Protein 5HKE (pdb70)

B-factor: mean 19.92, std 8.44, range [10.33, 81.09]

Solvent-accessible surface area: 26409 Å² total

Structure (mmCIF, N/CA/C/O backbone):
data_5HKE
#
_entry.id   5HKE
#
_cell.length_a   90.790
_cell.length_b   87.356
_cell.length_c   86.766
_cell.angle_alpha   90.00
_cell.angle_beta   90.00
_cell.angle_gamma   90.00
#
_symmetry.space_group_name_H-M   'P 21 21 2'
#
loop_
_entity.id
_entity.type
_entity.pdbx_description
1 polymer 'Bile salt hydrolase'
2 non-polymer 'PHOSPHATE ION'
3 water water
#
loop_
_atom_site.group_PDB
_atom_site.id
_atom_site.type_symbol
_atom_site.label_atom_id
_atom_site.label_alt_id
_atom_site.label_comp_id
_atom_site.label_asym_id
_atom_site.label_entity_id
_atom_site.label_seq_id
_atom_site.pdbx_PDB_ins_code
_atom_site.Cartn_x
_atom_site.Cartn_y
_atom_site.Cartn_z
_atom_site.occupancy
_atom_site.B_iso_or_equiv
_atom_site.auth_seq_id
_atom_site.auth_comp_id
_atom_site.auth_asym_id
_atom_site.auth_atom_id
_atom_site.pdbx_PDB_model_num
ATOM 10 N N . THR A 1 3 ? 107.976 94.985 7.873 1.00 12.46 3 THR A N 1
ATOM 11 C CA . THR A 1 3 ? 107.973 93.509 7.869 1.00 13.41 3 THR A CA 1
ATOM 12 C C . THR A 1 3 ? 109.230 93.017 8.547 1.00 12.78 3 THR A C 1
ATOM 13 O O . THR A 1 3 ? 110.328 93.406 8.109 1.00 14.68 3 THR A O 1
ATOM 17 N N . ALA A 1 4 ? 109.119 92.223 9.587 1.00 11.37 4 ALA A N 1
ATOM 18 C CA . ALA A 1 4 ? 110.294 91.600 10.200 1.00 12.31 4 ALA A CA 1
ATOM 19 C C . ALA A 1 4 ? 110.227 90.071 10.010 1.00 13.94 4 ALA A C 1
ATOM 20 O O . ALA A 1 4 ? 109.173 89.484 10.145 1.00 12.68 4 ALA A O 1
ATOM 22 N N . ILE A 1 5 ? 111.347 89.458 9.713 1.00 12.92 5 ILE A N 1
ATOM 23 C CA . ILE A 1 5 ? 111.424 88.038 9.585 1.00 13.16 5 ILE A CA 1
ATOM 24 C C . ILE A 1 5 ? 112.658 87.459 10.225 1.00 13.14 5 ILE A C 1
ATOM 25 O O . ILE A 1 5 ? 113.627 88.172 10.502 1.00 12.56 5 ILE A O 1
ATOM 30 N N . THR A 1 6 ? 112.620 86.148 10.476 1.00 13.59 6 THR A N 1
ATOM 31 C CA . THR A 1 6 ? 113.786 85.386 10.791 1.00 13.37 6 THR A CA 1
ATOM 32 C C . THR A 1 6 ? 114.033 84.366 9.693 1.00 16.08 6 THR A C 1
ATOM 33 O O . THR A 1 6 ? 113.126 84.041 8.931 1.00 13.96 6 THR A O 1
ATOM 37 N N . LEU A 1 7 ? 115.244 83.798 9.645 1.00 16.14 7 LEU A N 1
ATOM 38 C CA . LEU A 1 7 ? 115.542 82.744 8.656 1.00 15.61 7 LEU A CA 1
ATOM 39 C C . LEU A 1 7 ? 116.613 81.847 9.301 1.00 18.36 7 LEU A C 1
ATOM 40 O O . LEU A 1 7 ? 117.555 82.369 9.911 1.00 16.28 7 LEU A O 1
ATOM 45 N N . ASN A 1 8 ? 116.438 80.521 9.185 1.00 17.23 8 ASN A N 1
ATOM 46 C CA . ASN A 1 8 ? 117.431 79.611 9.656 1.00 23.73 8 ASN A CA 1
ATOM 47 C C . ASN A 1 8 ? 118.034 78.912 8.446 1.00 25.31 8 ASN A C 1
ATOM 48 O O . ASN A 1 8 ? 117.323 78.320 7.672 1.00 27.20 8 ASN A O 1
ATOM 53 N N . GLY A 1 9 ? 119.336 78.999 8.276 1.00 21.53 9 GLY A N 1
ATOM 54 C CA . GLY A 1 9 ? 120.022 78.313 7.191 1.00 21.37 9 GLY A CA 1
ATOM 55 C C . GLY A 1 9 ? 121.415 77.887 7.630 1.00 21.72 9 GLY A C 1
ATOM 56 O O . GLY A 1 9 ? 121.537 77.251 8.687 1.00 20.89 9 GLY A O 1
ATOM 57 N N . ASN A 1 10 ? 122.449 78.368 6.933 1.00 18.86 10 ASN A N 1
ATOM 58 C CA . ASN A 1 10 ? 123.829 78.050 7.343 1.00 22.42 10 ASN A CA 1
ATOM 59 C C . ASN A 1 10 ? 124.272 78.844 8.582 1.00 23.27 10 ASN A C 1
ATOM 60 O O . ASN A 1 10 ? 125.085 78.374 9.384 1.00 27.04 10 ASN A O 1
ATOM 65 N N . SER A 1 11 ? 123.688 80.009 8.762 1.00 21.69 11 SER A N 1
ATOM 66 C CA . SER A 1 11 ? 123.697 80.721 10.038 1.00 19.91 11 SER A CA 1
ATOM 67 C C . SER A 1 11 ? 122.207 80.984 10.374 1.00 20.12 11 SER A C 1
ATOM 68 O O . SER A 1 11 ? 121.319 80.290 9.843 1.00 18.84 11 SER A O 1
ATOM 71 N N . ASN A 1 12 ? 121.962 81.848 11.342 1.00 17.74 12 ASN A N 1
ATOM 72 C CA . ASN A 1 12 ? 120.636 82.205 11.771 1.00 18.05 12 ASN A CA 1
ATOM 73 C C . ASN A 1 12 ? 120.517 83.728 11.669 1.00 17.74 12 ASN A C 1
ATOM 74 O O . ASN A 1 12 ? 121.432 84.453 12.098 1.00 17.52 12 ASN A O 1
ATOM 79 N N . TYR A 1 13 ? 119.395 84.176 11.112 1.00 15.49 13 TYR A N 1
ATOM 80 C CA . TYR A 1 13 ? 119.202 85.571 10.685 1.00 16.36 13 TYR A CA 1
ATOM 81 C C . TYR A 1 13 ? 117.908 86.161 11.177 1.00 13.86 13 TYR A C 1
ATOM 82 O O . TYR A 1 13 ? 116.945 85.429 11.526 1.00 14.31 13 TYR A O 1
ATOM 91 N N . PHE A 1 14 ? 117.913 87.461 11.220 1.00 12.98 14 PHE A N 1
ATOM 92 C CA . PHE A 1 14 ? 116.800 88.289 11.768 1.00 14.26 14 PHE A CA 1
ATOM 93 C C . PHE A 1 14 ? 116.928 89.641 11.111 1.00 13.31 14 PHE A C 1
ATOM 94 O O . PHE A 1 14 ? 118.039 90.142 10.965 1.00 14.42 14 PHE A O 1
ATOM 102 N N . GLY A 1 15 ? 115.835 90.242 10.671 1.00 13.55 15 GLY A N 1
ATOM 103 C CA . GLY A 1 15 ? 115.939 91.531 9.934 1.00 12.42 15 GLY A CA 1
ATOM 104 C C . GLY A 1 15 ? 114.592 92.047 9.533 1.00 12.89 15 GLY A C 1
ATOM 105 O O . GLY A 1 15 ? 113.544 91.406 9.799 1.00 13.06 15 GLY A O 1
ATOM 106 N N . ARG A 1 16 ? 114.572 93.200 8.954 1.00 14.10 16 ARG A N 1
ATOM 107 C CA . ARG A 1 16 ? 113.305 93.853 8.704 1.00 13.70 16 ARG A CA 1
ATOM 108 C C . ARG A 1 16 ? 113.410 94.866 7.571 1.00 13.98 16 ARG A C 1
ATOM 109 O O . ARG A 1 16 ? 114.520 95.403 7.242 1.00 12.12 16 ARG A O 1
ATOM 117 N N . ASN A 1 17 ? 112.227 95.169 7.023 1.00 12.83 17 ASN A N 1
ATOM 118 C CA . ASN A 1 17 ? 111.991 96.333 6.206 1.00 13.77 17 ASN A CA 1
ATOM 119 C C . ASN A 1 17 ? 111.439 97.388 7.136 1.00 13.50 17 ASN A C 1
ATOM 120 O O . ASN A 1 17 ? 110.546 97.096 7.927 1.00 13.91 17 ASN A O 1
ATOM 125 N N . LEU A 1 18 ? 111.948 98.612 7.055 1.00 15.03 18 LEU A N 1
ATOM 126 C CA . LEU A 1 18 ? 111.344 99.757 7.727 1.00 15.02 18 LEU A CA 1
ATOM 127 C C . LEU A 1 18 ? 110.564 100.546 6.737 1.00 15.17 18 LEU A C 1
ATOM 128 O O . LEU A 1 18 ? 111.158 101.053 5.759 1.00 14.03 18 LEU A O 1
ATOM 133 N N . ASP A 1 19 ? 109.226 100.545 6.892 1.00 14.29 19 ASP A N 1
ATOM 134 C CA . ASP A 1 19 ? 108.351 101.188 5.924 1.00 14.52 19 ASP A CA 1
ATOM 135 C C . ASP A 1 19 ? 107.771 102.441 6.560 1.00 17.08 19 ASP A C 1
ATOM 136 O O . ASP A 1 19 ? 107.009 102.355 7.533 1.00 16.55 19 ASP A O 1
ATOM 141 N N . LEU A 1 20 ? 108.031 103.606 5.986 1.00 16.29 20 LEU A N 1
ATOM 142 C CA . LEU A 1 20 ? 107.527 104.851 6.543 1.00 17.54 20 LEU A CA 1
ATOM 143 C C . LEU A 1 20 ? 107.242 105.797 5.393 1.00 18.01 20 LEU A C 1
ATOM 144 O O . LEU A 1 20 ? 107.742 105.571 4.261 1.00 16.63 20 LEU A O 1
ATOM 149 N N . ASP A 1 21 ? 106.551 106.898 5.676 1.00 17.73 21 ASP A N 1
ATOM 150 C CA . ASP A 1 21 ? 106.352 107.945 4.649 1.00 22.37 21 ASP A CA 1
ATOM 151 C C . ASP A 1 21 ? 107.329 109.102 4.770 1.00 25.45 21 ASP A C 1
ATOM 152 O O . ASP A 1 21 ? 107.183 110.103 4.099 1.00 26.18 21 ASP A O 1
ATOM 157 N N . PHE A 1 22 ? 108.377 108.926 5.576 1.00 28.99 22 PHE A N 1
ATOM 158 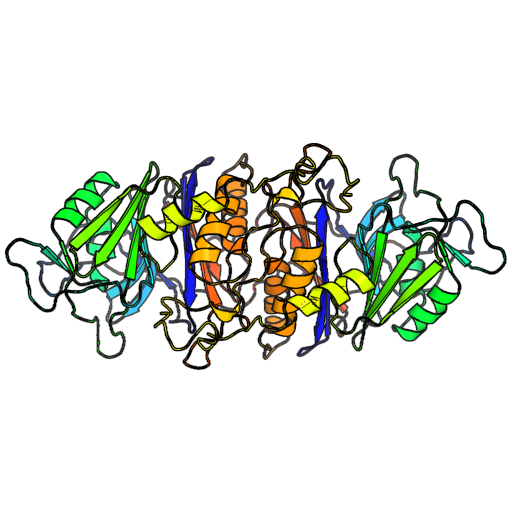C CA . PHE A 1 22 ? 109.570 109.834 5.610 1.00 30.79 22 PHE A CA 1
ATOM 159 C C . PHE A 1 22 ? 110.802 109.078 6.136 1.00 28.32 22 PHE A C 1
ATOM 160 O O . PHE A 1 22 ? 110.682 108.000 6.660 1.00 33.48 22 PHE A O 1
ATOM 168 N N . SER A 1 23 ? 111.980 109.654 6.046 1.00 27.89 23 SER A N 1
ATOM 169 C CA . SER A 1 23 ? 113.153 109.041 6.641 1.00 28.42 23 SER A CA 1
ATOM 170 C C . SER A 1 23 ? 113.667 109.945 7.783 1.00 29.82 23 SER A C 1
ATOM 171 O O . SER A 1 23 ? 113.685 111.136 7.616 1.00 28.92 23 SER A O 1
ATOM 174 N N . TYR A 1 24 ? 114.123 109.353 8.889 1.00 26.13 24 TYR A N 1
ATOM 175 C CA . TYR A 1 24 ? 114.688 110.116 10.014 1.00 26.05 24 TYR A CA 1
ATOM 176 C C . TYR A 1 24 ? 116.180 110.347 9.881 1.00 22.08 24 TYR A C 1
ATOM 177 O O . TYR A 1 24 ? 116.799 110.814 10.862 1.00 21.34 24 TYR A O 1
ATOM 186 N N . GLY A 1 25 ? 116.802 109.986 8.765 1.00 20.37 25 GLY A N 1
ATOM 187 C CA . GLY A 1 25 ? 118.259 110.019 8.658 1.00 22.63 25 GLY A CA 1
ATOM 188 C C . GLY A 1 25 ? 118.914 108.869 9.453 1.00 23.96 25 GLY A C 1
ATOM 189 O O . GLY A 1 25 ? 119.826 109.024 10.275 1.00 21.33 25 GLY A O 1
ATOM 190 N N . GLU A 1 26 ? 118.433 107.670 9.178 1.00 21.40 26 GLU A N 1
ATOM 191 C CA . GLU A 1 26 ? 118.824 106.460 9.874 1.00 19.82 26 GLU A CA 1
ATOM 192 C C . GLU A 1 26 ? 120.347 106.201 9.800 1.00 19.86 26 GLU A C 1
ATOM 193 O O . GLU A 1 26 ? 121.009 106.590 8.826 1.00 17.14 26 GLU A O 1
ATOM 199 N N . GLU A 1 27 ? 120.909 105.524 10.796 1.00 16.95 27 GLU A N 1
ATOM 200 C CA . GLU A 1 27 ? 122.328 105.221 10.810 1.00 17.33 27 GLU A CA 1
ATOM 201 C C . GLU A 1 27 ? 122.568 103.971 11.595 1.00 17.26 27 GLU A C 1
ATOM 202 O O . GLU A 1 27 ? 121.735 103.578 12.436 1.00 16.31 27 GLU A O 1
ATOM 208 N N . VAL A 1 28 ? 123.704 103.363 11.361 1.00 17.22 28 VAL A N 1
ATOM 209 C CA . VAL A 1 28 ? 124.156 102.286 12.218 1.00 17.20 28 VAL A CA 1
ATOM 210 C C . VAL A 1 28 ? 124.572 102.899 13.551 1.00 16.76 28 VAL A C 1
ATOM 211 O O . VAL A 1 28 ? 125.272 103.932 13.559 1.00 18.18 28 VAL A O 1
ATOM 215 N N . ILE A 1 29 ? 124.227 102.260 14.650 1.00 16.11 29 ILE A N 1
ATOM 216 C CA . ILE A 1 29 ? 124.619 102.699 15.975 1.00 15.29 29 ILE A CA 1
ATOM 217 C C . ILE A 1 29 ? 125.126 101.484 16.737 1.00 16.72 29 ILE A C 1
ATOM 218 O O . ILE A 1 29 ? 124.397 100.480 16.907 1.00 15.66 29 ILE A O 1
ATOM 223 N N . ILE A 1 30 ? 126.377 101.539 17.177 1.00 16.58 30 ILE A N 1
ATOM 224 C CA . ILE A 1 30 ? 126.956 100.557 18.082 1.00 17.50 30 ILE A CA 1
ATOM 225 C C . ILE A 1 30 ? 126.919 101.180 19.452 1.00 17.50 30 ILE A C 1
ATOM 226 O O . ILE A 1 30 ? 127.464 102.298 19.674 1.00 17.27 30 ILE A O 1
ATOM 231 N N . THR A 1 31 ? 126.304 100.485 20.376 1.00 17.41 31 THR A N 1
ATOM 232 C CA . THR A 1 31 ? 126.299 100.896 21.801 1.00 18.59 31 THR A CA 1
ATOM 233 C C . THR A 1 31 ? 127.225 99.944 22.567 1.00 18.65 31 THR A C 1
ATOM 234 O O . THR A 1 31 ? 126.919 98.768 22.789 1.00 19.08 31 THR A O 1
ATOM 238 N N . PRO A 1 32 ? 128.340 100.477 23.060 1.00 18.01 32 PRO A N 1
ATOM 239 C CA . PRO A 1 32 ? 129.297 99.571 23.746 1.00 18.32 32 PRO A CA 1
ATOM 240 C C . PRO A 1 32 ? 128.831 99.243 25.165 1.00 17.33 32 PRO A C 1
ATOM 241 O O . PRO A 1 32 ? 127.877 99.855 25.663 1.00 16.20 32 PRO A O 1
ATOM 245 N N . ALA A 1 33 ? 129.502 98.261 25.781 1.00 16.55 33 ALA A N 1
ATOM 246 C CA . ALA A 1 33 ? 129.089 97.687 27.017 1.00 19.21 33 ALA A CA 1
ATOM 247 C C . ALA A 1 33 ? 129.022 98.696 28.195 1.00 21.51 33 ALA A C 1
ATOM 248 O O . ALA A 1 33 ? 128.152 98.569 29.076 1.00 24.42 33 ALA A O 1
ATOM 250 N N . GLU A 1 34 ? 129.851 99.730 28.178 1.00 20.06 34 GLU A N 1
ATOM 251 C CA . GLU A 1 34 ? 129.856 100.752 29.233 1.00 21.93 34 GLU A CA 1
ATOM 252 C C . GLU A 1 34 ? 129.307 102.083 28.842 1.00 24.08 34 GLU A C 1
ATOM 253 O O . GLU A 1 34 ? 129.488 103.073 29.576 1.00 20.57 34 GLU A O 1
ATOM 259 N N . TYR A 1 35 ? 128.561 102.151 27.720 1.00 18.85 35 TYR A N 1
ATOM 260 C CA . TYR A 1 35 ? 127.693 103.283 27.513 1.00 17.75 35 TYR A CA 1
ATOM 261 C C . TYR A 1 35 ? 126.618 103.215 28.603 1.00 17.52 35 TYR A C 1
ATOM 262 O O . TYR A 1 35 ? 125.878 102.223 28.753 1.00 18.09 35 TYR A O 1
ATOM 271 N N . GLU A 1 36 ? 126.501 104.257 29.448 1.00 17.22 36 GLU A N 1
ATOM 272 C CA . GLU A 1 36 ? 125.484 104.211 30.472 1.00 19.00 36 GLU A CA 1
ATOM 273 C C . GLU A 1 36 ? 124.073 104.428 29.958 1.00 19.23 36 GLU A C 1
ATOM 274 O O . GLU A 1 36 ? 123.747 105.514 29.444 1.00 18.25 36 GLU A O 1
ATOM 280 N N . PHE A 1 37 ? 123.207 103.436 30.126 1.00 19.06 37 PHE A N 1
ATOM 281 C CA . PHE A 1 37 ? 121.774 103.606 29.776 1.00 19.15 37 PHE A CA 1
ATOM 282 C C . PHE A 1 37 ? 121.044 104.246 30.920 1.00 19.07 37 PHE A C 1
ATOM 283 O O . PHE A 1 37 ? 121.028 103.702 32.063 1.00 19.28 37 PHE A O 1
ATOM 291 N N . LYS A 1 38 ? 120.416 105.368 30.649 1.00 18.10 38 LYS A N 1
ATOM 292 C CA . LYS A 1 38 ? 119.583 106.014 31.626 1.00 20.26 38 LYS A CA 1
ATOM 293 C C . LYS A 1 38 ? 118.131 105.771 31.283 1.00 18.93 38 LYS A C 1
ATOM 294 O O . LYS A 1 38 ? 117.777 105.684 30.113 1.00 18.62 38 LYS A O 1
ATOM 300 N N . PHE A 1 39 ? 117.284 105.715 32.301 1.00 18.42 39 PHE A N 1
ATOM 301 C CA . PHE A 1 39 ? 115.845 105.423 32.128 1.00 18.89 39 PHE A CA 1
ATOM 302 C C . PHE A 1 39 ? 115.057 106.461 32.849 1.00 20.43 39 PHE A C 1
ATOM 303 O O . PHE A 1 39 ? 115.495 106.929 33.949 1.00 18.98 39 PHE A O 1
ATOM 311 N N . ARG A 1 40 ? 113.905 106.843 32.300 1.00 18.30 40 ARG A N 1
ATOM 312 C CA . ARG A 1 40 ? 113.076 107.879 32.934 1.00 20.31 40 ARG A CA 1
ATOM 313 C C . ARG A 1 40 ? 112.596 107.471 34.323 1.00 24.69 40 ARG A C 1
ATOM 314 O O . ARG A 1 40 ? 112.459 108.357 35.231 1.00 20.65 40 ARG A O 1
ATOM 322 N N . LYS A 1 41 ? 112.335 106.165 34.512 1.00 20.65 41 LYS A N 1
ATOM 323 C CA . LYS A 1 41 ? 111.772 105.693 35.770 1.00 22.30 41 LYS A CA 1
ATOM 324 C C . LYS A 1 41 ? 112.427 104.494 36.380 1.00 22.29 41 LYS A C 1
ATOM 325 O O . LYS A 1 41 ? 111.842 103.841 37.241 1.00 23.60 41 LYS A O 1
ATOM 331 N N . GLU A 1 42 ? 113.655 104.231 36.028 1.00 20.12 42 GLU A N 1
ATOM 332 C CA . GLU A 1 42 ? 114.437 103.093 36.569 1.00 21.65 42 GLU A CA 1
ATOM 333 C C . GLU A 1 42 ? 115.879 103.548 36.731 1.00 21.88 42 GLU A C 1
ATOM 334 O O . GLU A 1 42 ? 116.318 104.487 36.082 1.00 21.39 42 GLU A O 1
ATOM 340 N N . LYS A 1 43 ? 116.605 102.886 37.609 1.00 21.75 43 LYS A N 1
ATOM 341 C CA . LYS A 1 43 ? 118.014 103.195 37.783 1.00 24.96 43 LYS A CA 1
ATOM 342 C C . LYS A 1 43 ? 118.822 102.854 36.555 1.00 22.33 43 LYS A C 1
ATOM 343 O O . LYS A 1 43 ? 118.527 101.930 35.776 1.00 20.75 43 LYS A O 1
ATOM 349 N N . ALA A 1 44 ? 119.904 103.601 36.424 1.00 21.42 44 ALA A N 1
ATOM 350 C CA . ALA A 1 44 ? 120.777 103.556 35.260 1.00 21.87 44 ALA A CA 1
ATOM 351 C C . ALA A 1 44 ? 121.431 102.243 35.187 1.00 23.00 44 ALA A C 1
ATOM 352 O O . ALA A 1 44 ? 121.655 101.613 36.225 1.00 21.50 44 ALA A O 1
ATOM 354 N N . ILE A 1 45 ? 121.748 101.815 33.968 1.00 18.68 45 ILE A N 1
ATOM 355 C CA . ILE A 1 45 ? 122.503 100.588 33.732 1.00 20.07 45 ILE A CA 1
ATOM 356 C C . ILE A 1 45 ? 123.853 100.957 33.140 1.00 20.95 45 ILE A C 1
ATOM 357 O O . ILE A 1 45 ? 123.967 101.368 31.961 1.00 19.85 45 ILE A O 1
ATOM 362 N N . LYS A 1 46 ? 124.893 100.793 33.968 1.00 19.69 46 LYS A N 1
ATOM 363 C CA . LYS A 1 46 ? 126.253 101.158 33.622 1.00 23.27 46 LYS A CA 1
ATOM 364 C C . LYS A 1 46 ? 127.090 100.128 32.888 1.00 21.87 46 LYS A C 1
ATOM 365 O O . LYS A 1 46 ? 128.072 100.481 32.232 1.00 23.09 46 LYS A O 1
ATOM 371 N N A ASN A 1 47 ? 126.753 98.852 33.033 0.50 22.24 47 ASN A N 1
ATOM 372 N N B ASN A 1 47 ? 126.740 98.861 33.027 0.50 22.09 47 ASN A N 1
ATOM 373 C CA A ASN A 1 47 ? 127.497 97.776 32.389 0.50 21.93 47 ASN A CA 1
ATOM 374 C CA B ASN A 1 47 ? 127.474 97.808 32.371 0.50 21.81 47 ASN A CA 1
ATOM 375 C C A ASN A 1 47 ? 126.466 96.835 31.843 0.50 20.97 47 ASN A C 1
ATOM 376 C C B ASN A 1 47 ? 126.461 96.840 31.841 0.50 20.91 47 ASN A C 1
ATOM 377 O O A ASN A 1 47 ? 125.612 96.388 32.592 0.50 20.40 47 ASN A O 1
ATOM 378 O O B ASN A 1 47 ? 125.612 96.387 32.593 0.50 20.31 47 ASN A O 1
ATOM 387 N N . HIS A 1 48 ? 126.521 96.535 30.558 1.00 19.60 48 HIS A N 1
ATOM 388 C CA . HIS A 1 48 ? 125.476 95.742 29.923 1.00 18.25 48 HIS A CA 1
ATOM 389 C C . HIS A 1 48 ? 126.024 95.149 28.690 1.00 19.10 48 HIS A C 1
ATOM 390 O O . HIS A 1 48 ? 127.203 95.372 28.327 1.00 18.36 48 HIS A O 1
ATOM 397 N N . LYS A 1 49 ? 125.191 94.363 28.013 1.00 18.17 49 LYS A N 1
ATOM 398 C CA . LYS A 1 49 ? 125.605 93.773 26.760 1.00 17.06 49 LYS A CA 1
ATOM 399 C C . LYS A 1 49 ? 125.761 94.832 25.663 1.00 17.98 49 LYS A C 1
ATOM 400 O O . LYS A 1 49 ? 125.011 95.805 25.613 1.00 19.12 49 LYS A O 1
ATOM 406 N N . SER A 1 50 ? 126.710 94.663 24.745 1.00 16.15 50 SER A N 1
ATOM 407 C CA . SER A 1 50 ? 126.839 95.633 23.680 1.00 18.72 50 SER A CA 1
ATOM 408 C C . SER A 1 50 ? 125.794 95.360 22.582 1.00 18.90 50 SER A C 1
ATOM 409 O O . SER A 1 50 ? 125.344 94.233 22.421 1.00 18.86 50 SER A O 1
ATOM 412 N N . LEU A 1 51 ? 125.464 96.410 21.849 1.00 19.19 51 LEU A N 1
ATOM 413 C CA . LEU A 1 51 ? 124.447 96.353 20.841 1.00 18.83 51 LEU A CA 1
ATOM 414 C C . LEU A 1 51 ? 124.981 96.913 19.498 1.00 18.04 51 LEU A C 1
ATOM 415 O O . LEU A 1 51 ? 125.743 97.868 19.447 1.00 15.76 51 LEU A O 1
ATOM 420 N N . ILE A 1 52 ? 124.460 96.346 18.415 1.00 15.94 52 ILE A N 1
ATOM 421 C CA . ILE A 1 52 ? 124.577 96.975 17.111 1.00 17.68 52 ILE A CA 1
ATOM 422 C C . ILE A 1 52 ? 123.170 97.014 16.487 1.00 17.27 52 ILE A C 1
ATOM 423 O O . ILE A 1 52 ? 122.499 96.002 16.525 1.00 15.53 52 ILE A O 1
ATOM 428 N N . GLY A 1 53 ? 122.810 98.153 15.895 1.00 15.39 53 GLY A N 1
ATOM 429 C CA . GLY A 1 53 ? 121.519 98.233 15.238 1.00 15.20 53 GLY A CA 1
ATOM 430 C C . GLY A 1 53 ? 121.374 99.486 14.436 1.00 15.74 53 GLY A C 1
ATOM 431 O O . GLY A 1 53 ? 122.381 100.136 14.103 1.00 15.71 53 GLY A O 1
ATOM 432 N N . VAL A 1 54 ? 120.113 99.780 14.079 1.00 14.36 54 VAL A N 1
ATOM 433 C CA . VAL A 1 54 ? 119.776 100.893 13.215 1.00 15.92 54 VAL A CA 1
ATOM 434 C C . VAL A 1 54 ? 118.812 101.766 13.932 1.00 15.88 54 VAL A C 1
ATOM 435 O O . VAL A 1 54 ? 117.851 101.303 14.526 1.00 14.26 54 VAL A O 1
ATOM 439 N N . GLY A 1 55 ? 119.054 103.055 13.817 1.00 16.17 55 GLY A N 1
ATOM 440 C CA . GLY A 1 55 ? 118.198 104.039 14.455 1.00 14.87 55 GLY A CA 1
ATOM 441 C C . GLY A 1 55 ? 118.711 105.466 14.257 1.00 14.73 55 GLY A C 1
ATOM 442 O O . GLY A 1 55 ? 119.422 105.748 13.284 1.00 14.51 55 GLY A O 1
ATOM 443 N N . ILE A 1 56 ? 118.372 106.343 15.197 1.00 15.24 56 ILE A N 1
ATOM 444 C CA . ILE A 1 56 ? 118.944 107.688 15.219 1.00 16.33 56 ILE A CA 1
ATOM 445 C C . ILE A 1 56 ? 119.569 107.917 16.599 1.00 16.81 56 ILE A C 1
ATOM 446 O O . ILE A 1 56 ? 119.136 107.318 17.585 1.00 16.52 56 ILE A O 1
ATOM 451 N N . VAL A 1 57 ? 120.470 108.868 16.709 1.00 17.16 57 VAL A N 1
ATOM 452 C CA . VAL A 1 57 ? 120.940 109.285 18.040 1.00 17.18 57 VAL A CA 1
ATOM 453 C C . VAL A 1 57 ? 120.454 110.710 18.295 1.00 18.06 57 VAL A C 1
ATOM 454 O O . VAL A 1 57 ? 120.622 111.601 17.465 1.00 20.84 57 VAL A O 1
ATOM 458 N N . ALA A 1 58 ? 119.793 110.901 19.402 1.00 17.99 58 ALA A N 1
ATOM 459 C CA . ALA A 1 58 ? 119.303 112.201 19.814 1.00 18.31 58 ALA A CA 1
ATOM 460 C C . ALA A 1 58 ? 119.709 112.404 21.259 1.00 20.40 58 ALA A C 1
ATOM 461 O O . ALA A 1 58 ? 119.510 111.518 22.080 1.00 17.15 58 ALA A O 1
ATOM 463 N N A ASN A 1 59 ? 120.244 113.601 21.547 0.65 20.45 59 ASN A N 1
ATOM 464 N N B ASN A 1 59 ? 120.201 113.602 21.615 0.35 21.61 59 ASN A N 1
ATOM 465 C CA A ASN A 1 59 ? 120.756 113.928 22.880 0.65 19.96 59 ASN A CA 1
ATOM 466 C CA B ASN A 1 59 ? 120.777 113.863 22.969 0.35 22.39 59 ASN A CA 1
ATOM 467 C C A ASN A 1 59 ? 121.644 112.813 23.449 0.65 19.28 59 ASN A C 1
ATOM 468 C C B ASN A 1 59 ? 121.672 112.791 23.467 0.35 20.70 59 ASN A C 1
ATOM 469 O O A ASN A 1 59 ? 121.480 112.433 24.589 0.65 17.81 59 ASN A O 1
ATOM 470 O O B ASN A 1 59 ? 121.513 112.401 24.613 0.35 19.90 59 ASN A O 1
ATOM 479 N N . ASP A 1 60 ? 122.515 112.257 22.609 1.00 18.26 60 ASP A N 1
ATOM 480 C CA . ASP A 1 60 ? 123.440 111.204 22.965 1.00 19.78 60 ASP A CA 1
ATOM 481 C C . ASP A 1 60 ? 122.786 109.900 23.445 1.00 19.12 60 ASP A C 1
ATOM 482 O O . ASP A 1 60 ? 123.394 109.175 24.253 1.00 18.41 60 ASP A O 1
ATOM 487 N N . TYR A 1 61 ? 121.575 109.662 22.969 1.00 15.17 61 TYR A N 1
ATOM 488 C CA . TYR A 1 61 ? 120.766 108.482 23.334 1.00 16.30 61 TYR A CA 1
ATOM 489 C C . TYR A 1 61 ? 120.516 107.679 22.023 1.00 16.40 61 TYR A C 1
ATOM 490 O O . TYR A 1 61 ? 120.071 108.251 21.050 1.00 16.77 61 TYR A O 1
ATOM 499 N N . PRO A 1 62 ? 120.782 106.383 22.023 1.00 15.87 62 PRO A N 1
ATOM 500 C CA . PRO A 1 62 ? 120.508 105.607 20.838 1.00 15.32 62 PRO A CA 1
ATOM 501 C C . PRO A 1 62 ? 119.013 105.158 20.746 1.00 17.14 62 PRO A C 1
ATOM 502 O O . PRO A 1 62 ? 118.567 104.302 21.525 1.00 16.41 62 PRO A O 1
ATOM 506 N N . LEU A 1 63 ? 118.280 105.710 19.805 1.00 14.41 63 LEU A N 1
ATOM 507 C CA . LEU A 1 63 ? 116.891 105.395 19.546 1.00 14.40 63 LEU A CA 1
ATOM 508 C C . LEU A 1 63 ? 116.840 104.374 18.434 1.00 16.05 63 LEU A C 1
ATOM 509 O O . LEU A 1 63 ? 116.790 104.681 17.236 1.00 15.28 63 LEU A O 1
ATOM 514 N N . TYR A 1 64 ? 116.895 103.108 18.844 1.00 15.11 64 TYR A N 1
ATOM 515 C CA . TYR A 1 64 ? 116.913 101.998 17.903 1.00 14.97 64 TYR A CA 1
ATOM 516 C C . TYR A 1 64 ? 115.526 101.657 17.323 1.00 14.12 64 TYR A C 1
ATOM 517 O O . TYR A 1 64 ? 114.511 101.621 18.046 1.00 13.67 64 TYR A O 1
ATOM 526 N N . PHE A 1 65 ? 115.496 101.378 16.028 1.00 14.66 65 PHE A N 1
ATOM 527 C CA . PHE A 1 65 ? 114.347 100.740 15.352 1.00 14.99 65 PHE A CA 1
ATOM 528 C C . PHE A 1 65 ? 114.425 99.269 15.392 1.00 13.66 65 PHE A C 1
ATOM 529 O O . PHE A 1 65 ? 113.393 98.570 15.442 1.00 14.09 65 PHE A O 1
ATOM 537 N N . ASP A 1 66 ? 115.652 98.765 15.413 1.00 13.25 66 ASP A N 1
ATOM 538 C CA . ASP A 1 66 ? 115.943 97.423 15.581 1.00 11.98 66 ASP A CA 1
ATOM 539 C C . ASP A 1 66 ? 117.437 97.295 15.975 1.00 13.58 66 ASP A C 1
ATOM 540 O O . ASP A 1 66 ? 118.236 98.210 15.730 1.00 12.39 66 ASP A O 1
ATOM 545 N N . ALA A 1 67 ? 117.797 96.139 16.536 1.00 13.28 67 ALA A N 1
ATOM 546 C CA . ALA A 1 67 ? 119.181 95.910 16.999 1.00 14.13 67 ALA A CA 1
ATOM 547 C C . ALA A 1 67 ? 119.347 94.471 17.396 1.00 14.97 67 ALA A C 1
ATOM 548 O O . ALA A 1 67 ? 118.354 93.729 17.581 1.00 13.18 67 ALA A O 1
ATOM 550 N N . ILE A 1 68 ? 120.593 94.069 17.475 1.00 15.56 68 ILE A N 1
ATOM 551 C CA . ILE A 1 68 ? 120.958 92.826 18.166 1.00 15.03 68 ILE A CA 1
ATOM 552 C C . ILE A 1 68 ? 121.992 93.130 19.244 1.00 14.70 68 ILE A C 1
ATOM 553 O O . ILE A 1 68 ? 122.623 94.193 19.209 1.00 14.88 68 ILE A O 1
ATOM 558 N N . ASN A 1 69 ? 122.221 92.145 20.124 1.00 15.17 69 ASN A N 1
ATOM 559 C CA . ASN A 1 69 ? 123.276 92.258 21.152 1.00 16.58 69 ASN A CA 1
ATOM 560 C C . ASN A 1 69 ? 124.383 91.288 20.884 1.00 16.98 69 ASN A C 1
ATOM 561 O O . ASN A 1 69 ? 124.360 90.524 19.913 1.00 15.04 69 ASN A O 1
ATOM 566 N N . GLU A 1 70 ? 125.411 91.363 21.728 1.00 17.08 70 GLU A N 1
ATOM 567 C CA . GLU A 1 70 ? 126.593 90.550 21.582 1.00 17.90 70 GLU A CA 1
ATOM 568 C C . GLU A 1 70 ? 126.313 89.049 21.703 1.00 18.99 70 GLU A C 1
ATOM 569 O O . GLU A 1 70 ? 127.164 88.237 21.310 1.00 20.26 70 GLU A O 1
ATOM 575 N N . ASP A 1 71 ? 125.157 88.645 22.246 1.00 17.36 71 ASP A N 1
ATOM 576 C CA . ASP A 1 71 ? 124.781 87.265 22.335 1.00 18.83 71 ASP A CA 1
ATOM 577 C C . ASP A 1 71 ? 123.943 86.775 21.117 1.00 18.58 71 ASP A C 1
ATOM 578 O O . ASP A 1 71 ? 123.548 85.618 21.066 1.00 18.93 71 ASP A O 1
ATOM 583 N N . GLY A 1 72 ? 123.642 87.633 20.157 1.00 19.69 72 GLY A N 1
ATOM 584 C CA . GLY A 1 72 ? 122.780 87.212 19.041 1.00 19.48 72 GLY A CA 1
ATOM 585 C C . GLY A 1 72 ? 121.309 87.203 19.359 1.00 17.11 72 GLY A C 1
ATOM 586 O O . GLY A 1 72 ? 120.539 86.499 18.690 1.00 16.98 72 GLY A O 1
ATOM 587 N N . LEU A 1 73 ? 120.892 87.958 20.361 1.00 15.13 73 LEU A N 1
ATOM 588 C CA . LEU A 1 73 ? 119.498 88.237 20.604 1.00 13.62 73 LEU A CA 1
ATOM 589 C C . LEU A 1 73 ? 119.138 89.535 19.816 1.00 15.15 73 LEU A C 1
ATOM 590 O O . LEU A 1 73 ? 119.771 90.610 19.988 1.00 14.67 73 LEU A O 1
ATOM 595 N N . GLY A 1 74 ? 118.033 89.476 19.099 1.00 14.33 74 GLY A N 1
ATOM 596 C CA . GLY A 1 74 ? 117.531 90.590 18.283 1.00 14.50 74 GLY A CA 1
ATOM 597 C C . GLY A 1 74 ? 116.149 91.068 18.691 1.00 12.89 74 GLY A C 1
ATOM 598 O O . GLY A 1 74 ? 115.329 90.317 19.241 1.00 12.48 74 GLY A O 1
ATOM 599 N N . MET A 1 75 ? 115.879 92.367 18.471 1.00 12.74 75 MET A N 1
ATOM 600 C CA . MET A 1 75 ? 114.601 92.956 18.745 1.00 12.80 75 MET A CA 1
ATOM 601 C C . MET A 1 75 ? 114.303 94.067 17.733 1.00 14.09 75 MET A C 1
ATOM 602 O O . MET A 1 75 ? 115.202 94.890 17.401 1.00 14.59 75 MET A O 1
ATOM 607 N N . ALA A 1 76 ? 113.069 94.062 17.255 1.00 14.11 76 ALA A N 1
ATOM 608 C CA . ALA A 1 76 ? 112.624 95.141 16.333 1.00 16.28 76 ALA A CA 1
ATOM 609 C C . ALA A 1 76 ? 111.290 95.675 16.758 1.00 14.18 76 ALA A C 1
ATOM 610 O O . ALA A 1 76 ? 110.411 94.916 17.099 1.00 14.55 76 ALA A O 1
ATOM 612 N N . GLY A 1 77 ? 111.119 96.998 16.685 1.00 13.66 77 GLY A N 1
ATOM 613 C CA . GLY A 1 77 ? 109.857 97.659 16.907 1.00 12.84 77 GLY A CA 1
ATOM 614 C C . GLY A 1 77 ? 109.219 97.971 15.558 1.00 12.89 77 GLY A C 1
ATOM 615 O O . GLY A 1 77 ? 109.855 98.563 14.670 1.00 12.15 77 GLY A O 1
ATOM 616 N N . LEU A 1 78 ? 107.979 97.518 15.396 1.00 12.69 78 LEU A N 1
ATOM 617 C CA . LEU A 1 78 ? 107.187 97.703 14.180 1.00 13.26 78 LEU A CA 1
ATOM 618 C C . LEU A 1 78 ? 105.923 98.463 14.477 1.00 13.33 78 LEU A C 1
ATOM 619 O O . LEU A 1 78 ? 105.303 98.276 15.531 1.00 13.74 78 LEU A O 1
ATOM 624 N N . ASN A 1 79 ? 105.481 99.314 13.554 1.00 13.81 79 ASN A N 1
ATOM 625 C CA . ASN A 1 79 ? 104.259 100.084 13.798 1.00 15.45 79 ASN A CA 1
ATOM 626 C C . ASN A 1 79 ? 103.013 99.211 14.099 1.00 15.34 79 ASN A C 1
ATOM 627 O O . ASN A 1 79 ? 102.839 98.130 13.531 1.00 12.70 79 ASN A O 1
ATOM 632 N N . PHE A 1 80 ? 102.230 99.670 15.083 1.00 13.27 80 PHE A N 1
ATOM 633 C CA . PHE A 1 80 ? 101.073 98.955 15.637 1.00 14.74 80 PHE A CA 1
ATOM 634 C C . PHE A 1 80 ? 100.064 100.024 16.087 1.00 15.26 80 PHE A C 1
ATOM 635 O O . PHE A 1 80 ? 99.771 100.136 17.238 1.00 14.71 80 PHE A O 1
ATOM 643 N N . PRO A 1 81 ? 99.583 100.809 15.148 1.00 15.47 81 PRO A N 1
ATOM 644 C CA . PRO A 1 81 ? 98.806 102.011 15.567 1.00 16.43 81 PRO A CA 1
ATOM 645 C C . PRO A 1 81 ? 97.478 101.650 16.184 1.00 19.09 81 PRO A C 1
ATOM 646 O O . PRO A 1 81 ? 96.815 100.680 15.753 1.00 16.56 81 PRO A O 1
ATOM 650 N N . GLY A 1 82 ? 97.041 102.429 17.172 1.00 18.67 82 GLY A N 1
ATOM 651 C CA . GLY A 1 82 ? 95.753 102.209 17.803 1.00 19.16 82 GLY A CA 1
ATOM 652 C C . GLY A 1 82 ? 95.715 101.071 18.804 1.00 21.11 82 GLY A C 1
ATOM 653 O O . GLY A 1 82 ? 95.188 101.240 19.909 1.00 21.33 82 GLY A O 1
ATOM 654 N N . ASN A 1 83 ? 96.276 99.911 18.494 1.00 19.02 83 ASN A N 1
ATOM 655 C CA . ASN A 1 83 ? 96.251 98.795 19.399 1.00 19.45 83 ASN A CA 1
ATOM 656 C C . ASN A 1 83 ? 97.323 98.925 20.515 1.00 18.41 83 ASN A C 1
ATOM 657 O O . ASN A 1 83 ? 97.117 98.335 21.565 1.00 18.39 83 ASN A O 1
ATOM 662 N N . ALA A 1 84 ? 98.441 99.622 20.276 1.00 17.20 84 ALA A N 1
ATOM 663 C CA . ALA A 1 84 ? 99.479 99.703 21.276 1.00 16.39 84 ALA A CA 1
ATOM 664 C C . ALA A 1 84 ? 98.924 100.522 22.422 1.00 18.75 84 ALA A C 1
ATOM 665 O O . ALA A 1 84 ? 98.263 101.526 22.191 1.00 17.88 84 ALA A O 1
ATOM 667 N N . TYR A 1 85 ? 99.198 100.099 23.640 1.00 18.83 85 TYR A N 1
ATOM 668 C CA . TYR A 1 85 ? 98.651 100.824 24.813 1.00 22.01 85 TYR A CA 1
ATOM 669 C C . TYR A 1 85 ? 99.753 101.090 25.790 1.00 18.56 85 TYR A C 1
ATOM 670 O O . TYR A 1 85 ? 100.398 100.144 26.259 1.00 18.53 85 TYR A O 1
ATOM 679 N N . TYR A 1 86 ? 100.079 102.365 26.001 1.00 16.05 86 TYR A N 1
ATOM 680 C CA . TYR A 1 86 ? 101.138 102.737 26.921 1.00 14.14 86 TYR A CA 1
ATOM 681 C C . TYR A 1 86 ? 100.488 103.400 28.145 1.00 16.41 86 TYR A C 1
ATOM 682 O O . TYR A 1 86 ? 99.589 104.239 27.989 1.00 17.37 86 TYR A O 1
ATOM 691 N N . SER A 1 87 ? 100.848 102.971 29.335 1.00 17.07 87 SER A N 1
ATOM 692 C CA . SER A 1 87 ? 100.152 103.370 30.553 1.00 18.98 87 SER A CA 1
ATOM 693 C C . SER A 1 87 ? 100.416 104.792 30.977 1.00 18.56 87 SER A C 1
ATOM 694 O O . SER A 1 87 ? 101.560 105.237 30.988 1.00 16.34 87 SER A O 1
ATOM 697 N N . ASP A 1 88 ? 99.374 105.485 31.379 1.00 17.84 88 ASP A N 1
ATOM 698 C CA . ASP A 1 88 ? 99.558 106.830 31.886 1.00 23.26 88 ASP A CA 1
ATOM 699 C C . ASP A 1 88 ? 100.036 106.866 33.366 1.00 25.44 88 ASP A C 1
ATOM 700 O O . ASP A 1 88 ? 100.494 107.882 33.805 1.00 28.47 88 ASP A O 1
ATOM 705 N N . ALA A 1 89 ? 99.918 105.758 34.080 1.00 20.40 89 ALA A N 1
ATOM 706 C CA . ALA A 1 89 ? 100.382 105.645 35.443 1.00 22.51 89 ALA A CA 1
ATOM 707 C C . ALA A 1 89 ? 101.523 104.616 35.576 1.00 20.92 89 ALA A C 1
ATOM 708 O O . ALA A 1 89 ? 101.579 103.620 34.884 1.00 18.53 89 ALA A O 1
ATOM 710 N N . LEU A 1 90 ? 102.397 104.900 36.512 1.00 18.52 90 LEU A N 1
ATOM 711 C CA . LEU A 1 90 ? 103.418 103.908 37.016 1.00 20.49 90 LEU A CA 1
ATOM 712 C C . LEU A 1 90 ? 102.718 102.795 37.689 1.00 19.07 90 LEU A C 1
ATOM 713 O O . LEU A 1 90 ? 101.583 102.940 38.191 1.00 18.30 90 LEU A O 1
ATOM 718 N N . GLU A 1 91 ? 103.296 101.635 37.584 1.00 18.66 91 GLU A N 1
ATOM 719 C CA . GLU A 1 91 ? 102.782 100.475 38.282 1.00 18.86 91 GLU A CA 1
ATOM 720 C C . GLU A 1 91 ? 103.842 100.037 39.272 1.00 19.30 91 GLU A C 1
ATOM 721 O O . GLU A 1 91 ? 104.963 99.744 38.882 1.00 18.50 91 GLU A O 1
ATOM 727 N N . ASN A 1 92 ? 103.491 100.020 40.549 1.00 18.14 92 ASN A N 1
ATOM 728 C CA . ASN A 1 92 ? 104.477 99.741 41.612 1.00 20.29 92 ASN A CA 1
ATOM 729 C C . ASN A 1 92 ? 104.952 98.291 41.640 1.00 19.26 92 ASN A C 1
ATOM 730 O O . ASN A 1 92 ? 105.945 97.995 42.278 1.00 19.55 92 ASN A O 1
ATOM 735 N N . ASP A 1 93 ? 104.219 97.392 40.975 1.00 17.36 93 ASP A N 1
ATOM 736 C CA . ASP A 1 93 ? 104.582 96.005 40.894 1.00 18.60 93 ASP A CA 1
ATOM 737 C C . ASP A 1 93 ? 105.252 95.628 39.588 1.00 17.24 93 ASP A C 1
ATOM 738 O O . ASP A 1 93 ? 105.435 94.440 39.282 1.00 16.93 93 ASP A O 1
ATOM 743 N N . LYS A 1 94 ? 105.638 96.624 38.807 1.00 15.37 94 LYS A N 1
ATOM 744 C CA . LYS A 1 94 ? 106.307 96.400 37.513 1.00 15.08 94 LYS A CA 1
ATOM 745 C C . LYS A 1 94 ? 107.516 97.305 37.318 1.00 16.57 94 LYS A C 1
ATOM 746 O O . LYS A 1 94 ? 107.657 98.332 37.983 1.00 17.28 94 LYS A O 1
ATOM 752 N N . ASP A 1 95 ? 108.358 96.946 36.351 1.00 15.75 95 ASP A N 1
ATOM 753 C CA . ASP A 1 95 ? 109.385 97.851 35.873 1.00 17.32 95 ASP A CA 1
ATOM 754 C C . ASP A 1 95 ? 108.677 98.848 34.926 1.00 20.90 95 ASP A C 1
ATOM 755 O O . ASP A 1 95 ? 107.995 98.408 33.998 1.00 20.80 95 ASP A O 1
ATOM 760 N N . ASN A 1 96 ? 108.875 100.147 35.119 1.00 16.69 96 ASN A N 1
ATOM 761 C CA . ASN A 1 96 ? 108.205 101.160 34.317 1.00 17.61 96 ASN A CA 1
ATOM 762 C C . ASN A 1 96 ? 109.185 101.716 33.278 1.00 16.03 96 ASN A C 1
ATOM 763 O O . ASN A 1 96 ? 110.143 102.420 33.627 1.00 16.22 96 ASN A O 1
ATOM 768 N N . ILE A 1 97 ? 108.962 101.329 32.005 1.00 16.25 97 ILE A N 1
ATOM 769 C CA . ILE A 1 97 ? 109.906 101.484 30.898 1.00 15.23 97 ILE A CA 1
ATOM 770 C C . ILE A 1 97 ? 109.182 102.120 29.732 1.00 14.97 97 ILE A C 1
ATOM 771 O O . ILE A 1 97 ? 108.001 101.805 29.422 1.00 13.79 97 ILE A O 1
ATOM 776 N N . THR A 1 98 ? 109.827 103.106 29.125 1.00 14.62 98 THR A N 1
ATOM 777 C CA . THR A 1 98 ? 109.222 103.784 28.003 1.00 14.00 98 THR A CA 1
ATOM 778 C C . THR A 1 98 ? 109.411 102.911 26.754 1.00 13.34 98 THR A C 1
ATOM 779 O O . THR A 1 98 ? 110.317 102.095 26.701 1.00 13.91 98 THR A O 1
ATOM 783 N N . PRO A 1 99 ? 108.579 103.108 25.728 1.00 13.29 99 PRO A N 1
ATOM 784 C CA . PRO A 1 99 ? 108.748 102.327 24.524 1.00 13.73 99 PRO A CA 1
ATOM 785 C C . PRO A 1 99 ? 110.081 102.561 23.851 1.00 14.89 99 PRO A C 1
ATOM 786 O O . PRO A 1 99 ? 110.629 101.615 23.279 1.00 16.72 99 PRO A O 1
ATOM 790 N N . PHE A 1 100 ? 110.655 103.775 23.954 1.00 15.89 100 PHE A N 1
ATOM 791 C CA . PHE A 1 100 ? 111.971 104.055 23.319 1.00 16.73 100 PHE A CA 1
ATOM 792 C C . PHE A 1 100 ? 113.146 103.436 24.112 1.00 15.17 100 PHE A C 1
ATOM 793 O O . PHE A 1 100 ? 114.228 103.301 23.603 1.00 14.58 100 PHE A O 1
ATOM 801 N N . GLU A 1 101 ? 112.887 103.059 25.374 1.00 14.67 101 GLU A N 1
ATOM 802 C CA . GLU A 1 101 ? 113.857 102.393 26.227 1.00 14.90 101 GLU A CA 1
ATOM 803 C C . GLU A 1 101 ? 113.811 100.877 26.104 1.00 15.29 101 GLU A C 1
ATOM 804 O O . GLU A 1 101 ? 114.636 100.213 26.661 1.00 14.54 101 GLU A O 1
ATOM 810 N N . PHE A 1 102 ? 112.807 100.341 25.413 1.00 15.30 102 PHE A N 1
ATOM 811 C CA . PHE A 1 102 ? 112.448 98.920 25.529 1.00 15.11 102 PHE A CA 1
ATOM 812 C C . PHE A 1 102 ? 113.525 98.081 24.916 1.00 13.21 102 PHE A C 1
ATOM 813 O O . PHE A 1 102 ? 113.934 97.059 25.498 1.00 14.21 102 PHE A O 1
ATOM 821 N N . ILE A 1 103 ? 114.030 98.485 23.749 1.00 13.57 103 ILE A N 1
ATOM 822 C CA . ILE A 1 103 ? 115.124 97.742 23.139 1.00 13.45 103 ILE A CA 1
ATOM 823 C C . ILE A 1 103 ? 116.414 97.701 24.005 1.00 14.64 103 ILE A C 1
ATOM 824 O O . ILE A 1 103 ? 116.919 96.618 24.280 1.00 13.31 103 ILE A O 1
ATOM 829 N N . PRO A 1 104 ? 116.914 98.855 24.486 1.00 13.80 104 PRO A N 1
ATOM 830 C CA . PRO A 1 104 ? 117.950 98.797 25.510 1.00 14.11 104 PRO A CA 1
ATOM 831 C C . PRO A 1 104 ? 117.649 97.924 26.742 1.00 14.29 104 PRO A C 1
ATOM 832 O O . PRO A 1 104 ? 118.526 97.234 27.213 1.00 15.45 104 PRO A O 1
ATOM 836 N N . TRP A 1 105 ? 116.453 98.014 27.262 1.00 13.62 105 TRP A N 1
ATOM 837 C CA . TRP A 1 105 ? 116.109 97.334 28.521 1.00 14.47 105 TRP A CA 1
ATOM 838 C C . TRP A 1 105 ? 116.231 95.799 28.304 1.00 15.08 105 TRP A C 1
ATOM 839 O O . TRP A 1 105 ? 116.823 95.083 29.124 1.00 13.25 105 TRP A O 1
ATOM 850 N N . ILE A 1 106 ? 115.710 95.323 27.171 1.00 12.61 106 ILE A N 1
ATOM 851 C CA . ILE A 1 106 ? 115.771 93.913 26.880 1.00 13.87 106 ILE A CA 1
ATOM 852 C C . ILE A 1 106 ? 117.157 93.463 26.409 1.00 14.36 106 ILE A C 1
ATOM 853 O O . ILE A 1 106 ? 117.774 92.528 26.986 1.00 15.89 106 ILE A O 1
ATOM 858 N N . LEU A 1 107 ? 117.649 94.089 25.349 1.00 14.48 107 LEU A N 1
ATOM 859 C CA . LEU A 1 107 ? 118.870 93.612 24.715 1.00 14.08 107 LEU A CA 1
ATOM 860 C C . LEU A 1 107 ? 120.099 93.884 25.594 1.00 15.24 107 LEU A C 1
ATOM 861 O O . LEU A 1 107 ? 121.072 93.160 25.500 1.00 16.74 107 LEU A O 1
ATOM 866 N N . GLY A 1 108 ? 120.024 94.898 26.461 1.00 15.47 108 GLY A N 1
ATOM 867 C CA . GLY A 1 108 ? 121.158 95.215 27.326 1.00 16.64 108 GLY A CA 1
ATOM 868 C C . GLY A 1 108 ? 121.308 94.141 28.410 1.00 19.31 108 GLY A C 1
ATOM 869 O O . GLY A 1 108 ? 122.433 93.912 28.864 1.00 19.87 108 GLY A O 1
ATOM 870 N N . GLN A 1 109 ? 120.235 93.397 28.709 1.00 19.10 109 GLN A N 1
ATOM 871 C CA . GLN A 1 109 ? 120.217 92.523 29.899 1.00 18.72 109 GLN A CA 1
ATOM 872 C C . GLN A 1 109 ? 119.921 91.081 29.609 1.00 19.60 109 GLN A C 1
ATOM 873 O O . GLN A 1 109 ? 120.022 90.274 30.521 1.00 22.31 109 GLN A O 1
ATOM 879 N N . CYS A 1 110 ? 119.505 90.724 28.407 1.00 17.48 110 CYS A N 1
ATOM 880 C CA . CYS A 1 110 ? 119.000 89.396 28.170 1.00 16.18 110 CYS A CA 1
ATOM 881 C C . CYS A 1 110 ? 119.894 88.729 27.115 1.00 17.31 110 CYS A C 1
ATOM 882 O O . CYS A 1 110 ? 120.280 89.354 26.118 1.00 15.48 110 CYS A O 1
ATOM 885 N N . SER A 1 111 ? 120.172 87.434 27.321 1.00 17.09 111 SER A N 1
ATOM 886 C CA . SER A 1 111 ? 120.996 86.709 26.364 1.00 17.87 111 SER A CA 1
ATOM 887 C C . SER A 1 111 ? 120.196 85.902 25.367 1.00 18.15 111 SER A C 1
ATOM 888 O O . SER A 1 111 ? 120.761 85.458 24.355 1.00 18.94 111 SER A O 1
ATOM 891 N N . ASP A 1 112 ? 118.925 85.634 25.616 1.00 18.62 112 ASP A N 1
ATOM 892 C CA . ASP A 1 112 ? 118.153 84.754 24.739 1.00 18.07 112 ASP A CA 1
ATOM 893 C C . ASP A 1 112 ? 116.704 85.037 24.897 1.00 16.80 112 ASP A C 1
ATOM 894 O O . ASP A 1 112 ? 116.298 85.856 25.738 1.00 16.72 112 ASP A O 1
ATOM 899 N N . VAL A 1 113 ? 115.897 84.345 24.123 1.00 16.19 113 VAL A N 1
ATOM 900 C CA . VAL A 1 113 ? 114.468 84.606 24.117 1.00 16.74 113 VAL A CA 1
ATOM 901 C C . VAL A 1 113 ? 113.781 84.334 25.450 1.00 16.16 113 VAL A C 1
ATOM 902 O O . VAL A 1 113 ? 112.910 85.129 25.858 1.00 15.30 113 VAL A O 1
ATOM 906 N N . ASN A 1 114 ? 114.133 83.229 26.127 1.00 17.13 114 ASN A N 1
ATOM 907 C CA . ASN A 1 114 ? 113.523 82.977 27.445 1.00 17.58 114 ASN A CA 1
ATOM 908 C C . ASN A 1 114 ? 113.766 84.092 28.437 1.00 15.98 114 ASN A C 1
ATOM 909 O O . ASN A 1 114 ? 112.838 84.497 29.117 1.00 18.00 114 ASN A O 1
ATOM 914 N N . GLU A 1 115 ? 114.997 84.603 28.516 1.00 17.39 115 GLU A N 1
ATOM 915 C CA . GLU A 1 115 ? 115.263 85.677 29.427 1.00 16.63 115 GLU A CA 1
ATOM 916 C C . GLU A 1 115 ? 114.473 86.922 29.002 1.00 15.54 115 GLU A C 1
ATOM 917 O O . GLU A 1 115 ? 113.955 87.668 29.842 1.00 13.50 115 GLU A O 1
ATOM 923 N N . ALA A 1 116 ? 114.403 87.184 27.683 1.00 13.76 116 ALA A N 1
ATOM 924 C CA . ALA A 1 116 ? 113.594 88.331 27.205 1.00 14.29 116 ALA A CA 1
ATOM 925 C C . ALA A 1 116 ? 112.111 88.234 27.628 1.00 13.84 116 ALA A C 1
ATOM 926 O O . ALA A 1 116 ? 111.556 89.187 28.158 1.00 15.06 116 ALA A O 1
ATOM 928 N N . ARG A 1 117 ? 111.504 87.063 27.401 1.00 14.47 117 ARG A N 1
ATOM 929 C CA . ARG A 1 117 ? 110.174 86.808 27.824 1.00 16.29 117 ARG A CA 1
ATOM 930 C C . ARG A 1 117 ? 109.989 87.114 29.330 1.00 14.68 117 ARG A C 1
ATOM 931 O O . ARG A 1 117 ? 109.011 87.770 29.726 1.00 13.67 117 ARG A O 1
ATOM 939 N N . ASN A 1 118 ? 110.857 86.532 30.163 1.00 16.12 118 ASN A N 1
ATOM 940 C CA . ASN A 1 118 ? 110.707 86.750 31.619 1.00 16.82 118 ASN A CA 1
ATOM 941 C C . ASN A 1 118 ? 110.785 88.222 31.989 1.00 16.06 118 ASN A C 1
ATOM 942 O O . ASN A 1 118 ? 110.075 88.664 32.846 1.00 15.76 118 ASN A O 1
ATOM 947 N N . LEU A 1 119 ? 111.609 88.996 31.290 1.00 15.75 119 LEU A N 1
ATOM 948 C CA . LEU A 1 119 ? 111.739 90.439 31.645 1.00 16.83 119 LEU A CA 1
ATOM 949 C C . LEU A 1 119 ? 110.526 91.189 31.133 1.00 15.33 119 LEU A C 1
ATOM 950 O O . LEU A 1 119 ? 109.982 92.015 31.825 1.00 15.22 119 LEU A O 1
ATOM 955 N N . VAL A 1 120 ? 110.031 90.810 29.942 1.00 14.97 120 VAL A N 1
ATOM 956 C CA . VAL A 1 120 ? 108.742 91.381 29.466 1.00 14.00 120 VAL A CA 1
ATOM 957 C C . VAL A 1 120 ? 107.573 91.100 30.379 1.00 13.59 120 VAL A C 1
ATOM 958 O O . VAL A 1 120 ? 106.729 91.960 30.576 1.00 14.63 120 VAL A O 1
ATOM 962 N N . GLU A 1 121 ? 107.553 89.923 31.035 1.00 14.33 121 GLU A N 1
ATOM 963 C CA . GLU A 1 121 ? 106.524 89.597 32.004 1.00 15.41 121 GLU A CA 1
ATOM 964 C C . GLU A 1 121 ? 106.512 90.516 33.224 1.00 17.28 121 GLU A C 1
ATOM 965 O O . GLU A 1 121 ? 105.527 90.559 33.943 1.00 15.97 121 GLU A O 1
ATOM 971 N N . LYS A 1 122 ? 107.600 91.283 33.409 1.00 16.25 122 LYS A N 1
ATOM 972 C CA . LYS A 1 122 ? 107.711 92.219 34.562 1.00 16.29 122 LYS A CA 1
ATOM 973 C C . LYS A 1 122 ? 107.536 93.683 34.189 1.00 16.45 122 LYS A C 1
ATOM 974 O O . LYS A 1 122 ? 107.656 94.539 35.070 1.00 17.63 122 LYS A O 1
ATOM 980 N N . ILE A 1 123 ? 107.177 93.986 32.926 1.00 16.42 123 ILE A N 1
ATOM 981 C CA . ILE A 1 123 ? 107.150 95.356 32.444 1.00 13.97 123 ILE A CA 1
ATOM 982 C C . ILE A 1 123 ? 105.808 96.027 32.483 1.00 15.55 123 ILE A C 1
ATOM 983 O O . ILE A 1 123 ? 104.747 95.418 32.336 1.00 15.69 123 ILE A O 1
ATOM 988 N N . ASN A 1 124 ? 105.887 97.342 32.577 1.00 15.22 124 ASN A N 1
ATOM 989 C CA . ASN A 1 124 ? 104.766 98.224 32.310 1.00 16.05 124 ASN A CA 1
ATOM 990 C C . ASN A 1 124 ? 105.290 99.298 31.356 1.00 16.21 124 ASN A C 1
ATOM 991 O O . ASN A 1 124 ? 106.168 100.099 31.752 1.00 15.22 124 ASN A O 1
ATOM 996 N N . LEU A 1 125 ? 104.774 99.323 30.143 1.00 13.80 125 LEU A N 1
ATOM 997 C CA . LEU A 1 125 ? 105.236 100.318 29.168 1.00 14.85 125 LEU A CA 1
ATOM 998 C C . LEU A 1 125 ? 104.497 101.600 29.476 1.00 15.41 125 LEU A C 1
ATOM 999 O O . LEU A 1 125 ? 103.245 101.625 29.541 1.00 16.07 125 LEU A O 1
ATOM 1004 N N . ILE A 1 126 ? 105.250 102.660 29.673 1.00 14.64 126 ILE A N 1
ATOM 1005 C CA . ILE A 1 126 ? 104.670 103.939 30.110 1.00 16.15 126 ILE A CA 1
ATOM 1006 C C . ILE A 1 126 ? 104.652 104.995 28.992 1.00 15.97 126 ILE A C 1
ATOM 1007 O O . ILE A 1 126 ? 105.555 105.040 28.166 1.00 16.65 126 ILE A O 1
ATOM 1012 N N . ASN A 1 127 ? 103.589 105.795 28.993 1.00 16.40 127 ASN A N 1
ATOM 1013 C CA . ASN A 1 127 ? 103.311 106.767 27.968 1.00 16.45 127 ASN A CA 1
ATOM 1014 C C . ASN A 1 127 ? 104.097 108.061 28.125 1.00 19.48 127 ASN A C 1
ATOM 1015 O O . ASN A 1 127 ? 103.559 109.122 28.411 1.00 17.94 127 ASN A O 1
ATOM 1020 N N . LEU A 1 128 ? 105.389 107.966 28.004 1.00 17.99 128 LEU A N 1
ATOM 1021 C CA . LEU A 1 128 ? 106.301 109.106 28.092 1.00 21.27 128 LEU A CA 1
ATOM 1022 C C . LEU A 1 128 ? 107.148 109.113 26.835 1.00 22.42 128 LEU A C 1
ATOM 1023 O O . LEU A 1 128 ? 107.815 108.148 26.511 1.00 20.15 128 LEU A O 1
ATOM 1028 N N . SER A 1 129 ? 107.069 110.193 26.083 1.00 20.61 129 SER A N 1
ATOM 1029 C CA . SER A 1 129 ? 107.846 110.408 24.838 1.00 19.53 129 SER A CA 1
ATOM 1030 C C . SER A 1 129 ? 109.275 110.827 25.079 1.00 18.16 129 SER A C 1
ATOM 1031 O O . SER A 1 129 ? 109.610 111.391 26.114 1.00 18.97 129 SER A O 1
ATOM 1034 N N . PHE A 1 130 ? 110.125 110.522 24.129 1.00 16.34 130 PHE A N 1
ATOM 1035 C CA . PHE A 1 130 ? 111.494 110.885 24.199 1.00 16.81 130 PHE A CA 1
ATOM 1036 C C . PHE A 1 130 ? 111.675 112.454 24.322 1.00 18.93 130 PHE A C 1
ATOM 1037 O O . PHE A 1 130 ? 112.452 112.942 25.127 1.0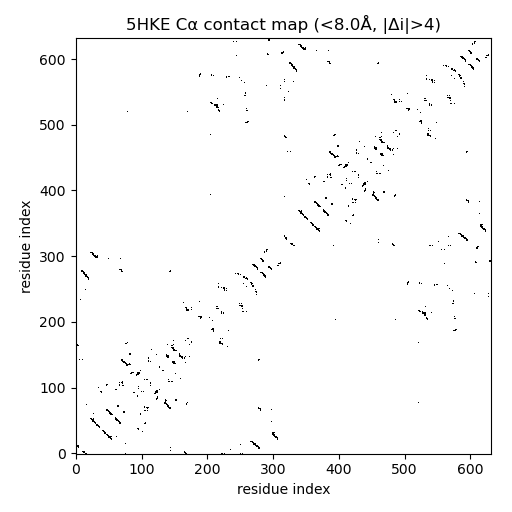0 16.91 130 PHE A O 1
ATOM 1045 N N . SER A 1 131 ? 110.970 113.177 23.494 1.00 20.16 131 SER A N 1
ATOM 1046 C CA . SER A 1 131 ? 111.048 114.670 23.425 1.00 21.62 131 SER A CA 1
ATOM 1047 C C . SER A 1 131 ? 109.801 115.142 22.671 1.00 22.80 131 SER A C 1
ATOM 1048 O O . SER A 1 131 ? 109.066 114.354 22.081 1.00 20.64 131 SER A O 1
ATOM 1051 N N . GLU A 1 132 ? 109.552 116.442 22.651 1.00 21.04 132 GLU A N 1
ATOM 1052 C CA . GLU A 1 132 ? 108.447 116.955 21.947 1.00 21.95 132 GLU A CA 1
ATOM 1053 C C . GLU A 1 132 ? 108.513 116.715 20.471 1.00 24.07 132 GLU A C 1
ATOM 1054 O O . GLU A 1 132 ? 107.457 116.525 19.833 1.00 24.28 132 GLU A O 1
ATOM 1060 N N . GLN A 1 133 ? 109.725 116.685 19.916 1.00 23.81 133 GLN A N 1
ATOM 1061 C CA . GLN A 1 133 ? 109.871 116.514 18.484 1.00 26.45 133 GLN A CA 1
ATOM 1062 C C . GLN A 1 133 ? 109.889 115.030 18.054 1.00 26.32 133 GLN A C 1
ATOM 1063 O O . GLN A 1 133 ? 109.778 114.735 16.853 1.00 24.37 133 GLN A O 1
ATOM 1069 N N . LEU A 1 134 ? 109.970 114.112 19.016 1.00 23.29 134 LEU A N 1
ATOM 1070 C CA . LEU A 1 134 ? 109.955 112.672 18.717 1.00 20.75 134 LEU A CA 1
ATOM 1071 C C . LEU A 1 134 ? 108.849 112.059 19.603 1.00 20.69 134 LEU A C 1
ATOM 1072 O O . LEU A 1 134 ? 109.140 111.443 20.600 1.00 22.80 134 LEU A O 1
ATOM 1077 N N . PRO A 1 135 ? 107.576 112.305 19.292 1.00 22.35 135 PRO A N 1
ATOM 1078 C CA . PRO A 1 135 ? 106.475 111.740 20.090 1.00 21.35 135 PRO A CA 1
ATOM 1079 C C . PRO A 1 135 ? 106.383 110.242 19.868 1.00 22.65 135 PRO A C 1
ATOM 1080 O O . PRO A 1 135 ? 106.886 109.715 18.875 1.00 22.35 135 PRO A O 1
ATOM 1084 N N . LEU A 1 136 ? 105.783 109.552 20.822 1.00 18.52 136 LEU A N 1
ATOM 1085 C CA . LEU A 1 136 ? 105.650 108.088 20.741 1.00 19.84 136 LEU A CA 1
ATOM 1086 C C . LEU A 1 136 ? 104.722 107.726 19.566 1.00 20.57 136 LEU A C 1
ATOM 1087 O O . LEU A 1 136 ? 103.755 108.429 19.281 1.00 23.77 136 LEU A O 1
ATOM 1092 N N . ALA A 1 137 ? 105.016 106.634 18.925 1.00 20.65 137 ALA A N 1
ATOM 1093 C CA . ALA A 1 137 ? 104.131 105.941 18.013 1.00 21.30 137 ALA A CA 1
ATOM 1094 C C . ALA A 1 137 ? 103.742 104.558 18.668 1.00 19.14 137 ALA A C 1
ATOM 1095 O O . ALA A 1 137 ? 104.537 103.983 19.442 1.00 18.26 137 ALA A O 1
ATOM 1097 N N . GLY A 1 138 ? 102.570 104.049 18.294 1.00 15.76 138 GLY A N 1
ATOM 1098 C CA . GLY A 1 138 ? 102.198 102.683 18.701 1.00 17.26 138 GLY A CA 1
ATOM 1099 C C . GLY A 1 138 ? 103.087 101.645 18.007 1.00 14.75 138 GLY A C 1
ATOM 1100 O O . GLY A 1 138 ? 103.263 101.711 16.777 1.00 13.83 138 GLY A O 1
ATOM 1101 N N . LEU A 1 139 ? 103.657 100.712 18.795 1.00 13.17 139 LEU A N 1
ATOM 1102 C CA . LEU A 1 139 ? 104.539 99.719 18.286 1.00 12.80 139 LEU A CA 1
ATOM 1103 C C . LEU A 1 139 ? 104.167 98.357 18.901 1.00 13.61 139 LEU A C 1
ATOM 1104 O O . LEU A 1 139 ? 103.597 98.283 19.962 1.00 12.63 139 LEU A O 1
ATOM 1109 N N . HIS A 1 140 ? 104.580 97.293 18.183 1.00 14.22 140 HIS A N 1
ATOM 1110 C CA . HIS A 1 140 ? 104.767 95.952 18.774 1.00 14.23 140 HIS A CA 1
ATOM 1111 C C . HIS A 1 140 ? 106.133 95.451 18.351 1.00 13.54 140 HIS A C 1
ATOM 1112 O O . HIS A 1 140 ? 106.784 96.039 17.478 1.00 15.52 140 HIS A O 1
ATOM 1119 N N . TRP A 1 141 ? 106.561 94.345 18.915 1.00 13.85 141 TRP A N 1
ATOM 1120 C CA . TRP A 1 141 ? 107.936 93.935 18.747 1.00 13.49 141 TRP A CA 1
ATOM 1121 C C . TRP A 1 141 ? 108.053 92.487 18.365 1.00 13.29 141 TRP A C 1
ATOM 1122 O O . TRP A 1 141 ? 107.293 91.621 18.884 1.00 12.12 141 TRP A O 1
ATOM 1133 N N . LEU A 1 142 ? 109.102 92.229 17.586 1.00 11.77 142 LEU A N 1
ATOM 1134 C CA . LEU A 1 142 ? 109.602 90.851 17.383 1.00 12.62 142 LEU A CA 1
ATOM 1135 C C . LEU A 1 142 ? 110.924 90.717 18.084 1.00 14.36 142 LEU A C 1
ATOM 1136 O O . LEU A 1 142 ? 111.812 91.558 17.924 1.00 13.82 142 LEU A O 1
ATOM 1141 N N . ILE A 1 143 ? 111.048 89.674 18.889 1.00 14.61 143 ILE A N 1
ATOM 1142 C CA . ILE A 1 143 ? 112.265 89.373 19.616 1.00 14.30 143 ILE A CA 1
ATOM 1143 C C . ILE A 1 143 ? 112.722 87.985 19.140 1.00 14.38 143 ILE A C 1
ATOM 1144 O O . ILE A 1 143 ? 111.923 87.028 19.162 1.00 13.76 143 ILE A O 1
ATOM 1149 N N . ALA A 1 144 ? 113.964 87.870 18.691 1.00 14.26 144 ALA A N 1
ATOM 1150 C CA . ALA A 1 144 ? 114.441 86.602 18.140 1.00 14.81 144 ALA A CA 1
ATOM 1151 C C . ALA A 1 144 ? 115.838 86.272 18.579 1.00 15.20 144 ALA A C 1
ATOM 1152 O O . ALA A 1 144 ? 116.696 87.141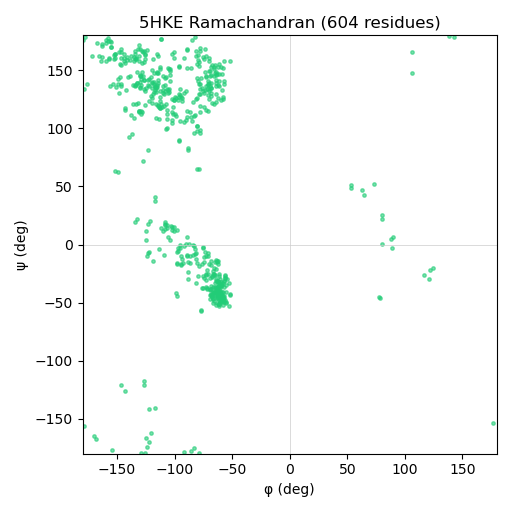 18.644 1.00 16.10 144 ALA A O 1
ATOM 1154 N N . ASP A 1 145 ? 116.091 84.983 18.773 1.00 15.37 145 ASP A N 1
ATOM 1155 C CA . ASP A 1 145 ? 117.485 84.495 18.906 1.00 16.02 145 ASP A CA 1
ATOM 1156 C C . ASP A 1 145 ? 117.674 83.435 17.859 1.00 18.66 145 ASP A C 1
ATOM 1157 O O . ASP A 1 145 ? 116.868 83.308 16.966 1.00 18.82 145 ASP A O 1
ATOM 1162 N N . ARG A 1 146 ? 118.825 82.777 17.873 1.00 16.74 146 ARG A N 1
ATOM 1163 C CA . ARG A 1 146 ? 119.130 81.807 16.811 1.00 19.95 146 ARG A CA 1
ATOM 1164 C C . ARG A 1 146 ? 118.173 80.559 16.796 1.00 23.09 146 ARG A C 1
ATOM 1165 O O . ARG A 1 146 ? 118.097 79.873 15.797 1.00 22.34 146 ARG A O 1
ATOM 1173 N N . GLU A 1 147 ? 117.422 80.353 17.871 1.00 22.51 147 GLU A N 1
ATOM 1174 C CA . GLU A 1 147 ? 116.540 79.228 18.000 1.00 23.68 147 GLU A CA 1
ATOM 1175 C C . GLU A 1 147 ? 115.075 79.582 17.679 1.00 23.30 147 GLU A C 1
ATOM 1176 O O . GLU A 1 147 ? 114.360 78.762 17.080 1.00 19.48 147 GLU A O 1
ATOM 1182 N N . LYS A 1 148 ? 114.587 80.716 18.128 1.00 18.80 148 LYS A N 1
ATOM 1183 C CA . LYS A 1 148 ? 113.136 80.950 18.118 1.00 18.28 148 LYS A CA 1
ATOM 1184 C C . LYS A 1 148 ? 112.820 82.446 18.189 1.00 17.63 148 LYS A C 1
ATOM 1185 O O . LYS A 1 148 ? 113.756 83.234 18.369 1.00 16.15 148 LYS A O 1
ATOM 1191 N N . SER A 1 149 ? 111.539 82.794 18.111 1.00 15.48 149 SER A N 1
ATOM 1192 C CA . SER A 1 149 ? 111.138 84.208 18.276 1.00 17.07 149 SER A CA 1
ATOM 1193 C C . SER A 1 149 ? 109.822 84.294 18.999 1.00 15.79 149 SER A C 1
ATOM 1194 O O . SER A 1 149 ? 108.997 83.345 18.969 1.00 13.29 149 SER A O 1
ATOM 1197 N N . ILE A 1 150 ? 109.592 85.490 19.542 1.00 13.51 150 ILE A N 1
ATOM 1198 C CA . ILE A 1 150 ? 108.351 85.798 20.173 1.00 12.23 150 ILE A CA 1
ATOM 1199 C C . ILE A 1 150 ? 107.893 87.171 19.685 1.00 12.40 150 ILE A C 1
ATOM 1200 O O . ILE A 1 150 ? 108.690 87.999 19.252 1.00 11.89 150 ILE A O 1
ATOM 1205 N N . VAL A 1 151 ? 106.606 87.374 19.847 1.00 11.05 151 VAL A N 1
ATOM 1206 C CA . VAL A 1 151 ? 105.940 88.612 19.540 1.00 12.46 151 VAL A CA 1
ATOM 1207 C C . VAL A 1 151 ? 105.483 89.206 20.839 1.00 13.43 151 VAL A C 1
ATOM 1208 O O . VAL A 1 151 ? 104.834 88.531 21.657 1.00 14.96 151 VAL A O 1
ATOM 1212 N N . VAL A 1 152 ? 105.766 90.503 21.019 1.00 12.77 152 VAL A N 1
ATOM 1213 C CA . VAL A 1 152 ? 105.238 91.248 22.163 1.00 14.68 152 VAL A CA 1
ATOM 1214 C C . VAL A 1 152 ? 104.241 92.282 21.704 1.00 13.50 152 VAL A C 1
ATOM 1215 O O . VAL A 1 152 ? 104.595 93.197 20.957 1.00 13.54 152 VAL A O 1
ATOM 1219 N N . GLU A 1 153 ? 103.008 92.179 22.198 1.00 13.04 153 GLU A N 1
ATOM 1220 C CA . GLU A 1 153 ? 101.964 93.141 21.883 1.00 13.60 153 GLU A CA 1
ATOM 1221 C C . GLU A 1 153 ? 101.388 93.597 23.221 1.00 15.10 153 GLU A C 1
ATOM 1222 O O . GLU A 1 153 ? 100.751 92.792 23.958 1.00 15.46 153 GLU A O 1
ATOM 1228 N N . VAL A 1 154 ? 101.582 94.869 23.543 1.00 14.34 154 VAL A N 1
ATOM 1229 C CA . VAL A 1 154 ? 101.031 95.473 24.743 1.00 16.25 154 VAL A CA 1
ATOM 1230 C C . VAL A 1 154 ? 99.833 96.283 24.318 1.00 16.61 154 VAL A C 1
ATOM 1231 O O . VAL A 1 154 ? 99.956 97.301 23.681 1.00 18.67 154 VAL A O 1
ATOM 1235 N N . THR A 1 155 ? 98.671 95.844 24.757 1.00 15.34 155 THR A N 1
ATOM 1236 C CA . THR A 1 155 ? 97.424 96.456 24.369 1.00 16.66 155 THR A CA 1
ATOM 1237 C C . THR A 1 155 ? 96.600 96.770 25.598 1.00 19.54 155 THR A C 1
ATOM 1238 O O . THR A 1 155 ? 97.036 96.495 26.720 1.00 18.52 155 THR A O 1
ATOM 1242 N N . LYS A 1 156 ? 95.422 97.330 25.395 1.00 19.69 156 LYS A N 1
ATOM 1243 C CA . LYS A 1 156 ? 94.542 97.653 26.549 1.00 25.58 156 LYS A CA 1
ATOM 1244 C C . LYS A 1 156 ? 94.249 96.434 27.409 1.00 25.86 156 LYS A C 1
ATOM 1245 O O . LYS A 1 156 ? 94.036 96.599 28.603 1.00 26.16 156 LYS A O 1
ATOM 1251 N N . SER A 1 157 ? 94.254 95.235 26.841 1.00 21.32 157 SER A N 1
ATOM 1252 C CA . SER A 1 157 ? 94.019 94.035 27.629 1.00 22.22 157 SER A CA 1
ATOM 1253 C C . SER A 1 157 ? 95.204 93.397 28.287 1.00 25.21 157 SER A C 1
ATOM 1254 O O . SER A 1 157 ? 95.023 92.393 28.920 1.00 26.37 157 SER A O 1
ATOM 1257 N N . GLY A 1 158 ? 96.404 93.930 28.157 1.00 23.22 158 GLY A N 1
ATOM 1258 C CA . GLY A 1 158 ? 97.538 93.328 28.833 1.00 26.44 158 GLY A CA 1
ATOM 1259 C C . GLY A 1 158 ? 98.810 93.274 27.994 1.00 22.69 158 GLY A C 1
ATOM 1260 O O . GLY A 1 158 ? 98.859 93.734 26.851 1.00 18.09 158 GLY A O 1
ATOM 1261 N N . VAL A 1 159 ? 99.846 92.742 28.611 1.00 20.05 159 VAL A N 1
ATOM 1262 C CA . VAL A 1 159 ? 101.114 92.527 27.971 1.00 19.98 159 VAL A CA 1
ATOM 1263 C C . VAL A 1 159 ? 101.031 91.105 27.374 1.00 22.17 159 VAL A C 1
ATOM 1264 O O . VAL A 1 159 ? 101.127 90.096 28.113 1.00 24.26 159 VAL A O 1
ATOM 1268 N N . HIS A 1 160 ? 100.906 90.991 26.056 1.00 17.17 160 HIS A N 1
ATOM 1269 C CA . HIS A 1 160 ? 100.730 89.665 25.442 1.00 18.82 160 HIS A CA 1
ATOM 1270 C C . HIS A 1 160 ? 102.041 89.262 24.782 1.00 18.82 160 HIS A C 1
ATOM 1271 O O . HIS A 1 160 ? 102.617 90.076 24.036 1.00 14.17 160 HIS A O 1
ATOM 1278 N N . ILE A 1 161 ? 102.489 88.020 25.073 1.00 16.00 161 ILE A N 1
ATOM 1279 C CA . ILE A 1 161 ? 103.656 87.431 24.513 1.00 14.77 161 ILE A CA 1
ATOM 1280 C C . ILE A 1 161 ? 103.258 86.175 23.767 1.00 18.08 161 ILE A C 1
ATOM 1281 O O . ILE A 1 161 ? 102.654 85.289 24.363 1.00 15.93 161 ILE A O 1
ATOM 1286 N N . TYR A 1 162 ? 103.566 86.115 22.467 1.00 13.64 162 TYR A N 1
ATOM 1287 C CA . TYR A 1 162 ? 103.224 84.939 21.655 1.00 15.18 162 TYR A CA 1
ATOM 1288 C C . TYR A 1 162 ? 104.482 84.282 21.146 1.00 14.42 162 TYR A C 1
ATOM 1289 O O . TYR A 1 162 ? 105.399 84.935 20.626 1.00 13.58 162 TYR A O 1
ATOM 1298 N N . ASP A 1 163 ? 104.514 82.971 21.216 1.00 14.94 163 ASP A N 1
ATOM 1299 C CA . ASP A 1 163 ? 105.472 82.233 20.443 1.00 16.63 163 ASP A CA 1
ATOM 1300 C C . ASP A 1 163 ? 105.190 82.481 18.951 1.00 15.78 163 ASP A C 1
ATOM 1301 O O . ASP A 1 163 ? 104.051 82.424 18.527 1.00 14.57 163 ASP A O 1
ATOM 1306 N N . ASN A 1 164 ? 106.244 82.701 18.161 1.00 15.08 164 ASN A N 1
ATOM 1307 C CA . ASN A 1 164 ? 106.063 82.964 16.730 1.00 15.24 164 ASN A CA 1
ATOM 1308 C C . ASN A 1 164 ? 106.488 81.750 15.933 1.00 17.06 164 ASN A C 1
ATOM 1309 O O . ASN A 1 164 ? 107.657 81.594 15.691 1.00 18.68 164 ASN A O 1
ATOM 1314 N N . PRO A 1 165 ? 105.534 80.907 15.462 1.00 17.22 165 PRO A N 1
ATOM 1315 C CA . PRO A 1 165 ? 105.942 79.630 14.823 1.00 18.35 165 PRO A CA 1
ATOM 1316 C C . PRO A 1 165 ? 106.550 79.762 13.451 1.00 17.44 165 PRO A C 1
ATOM 1317 O O . PRO A 1 165 ? 107.112 78.802 12.943 1.00 15.92 165 PRO A O 1
ATOM 1321 N N . ILE A 1 166 ? 106.476 80.955 12.858 1.00 12.89 166 ILE A N 1
ATOM 1322 C CA . ILE A 1 166 ? 106.930 81.133 11.465 1.00 13.53 166 ILE A CA 1
ATOM 1323 C C . ILE A 1 166 ? 107.995 82.209 11.308 1.00 12.61 166 ILE A C 1
ATOM 1324 O O . ILE A 1 166 ? 108.446 82.419 10.219 1.00 12.42 166 ILE A O 1
ATOM 1329 N N . GLY A 1 167 ? 108.294 82.953 12.369 1.00 12.75 167 GLY A N 1
ATOM 1330 C CA . GLY A 1 167 ? 109.269 84.044 12.272 1.00 13.31 167 GLY A CA 1
ATOM 1331 C C . GLY A 1 167 ? 108.872 85.156 11.323 1.00 13.67 167 GLY A C 1
ATOM 1332 O O . GLY A 1 167 ? 109.682 85.630 10.531 1.00 14.86 167 GLY A O 1
ATOM 1333 N N . ILE A 1 168 ? 107.632 85.625 11.407 1.00 12.85 168 ILE A N 1
ATOM 1334 C CA . ILE A 1 168 ? 107.098 86.714 10.566 1.00 14.12 168 ILE A CA 1
ATOM 1335 C C . ILE A 1 168 ? 106.309 87.679 11.418 1.00 12.16 168 ILE A C 1
ATOM 1336 O O . ILE A 1 168 ? 105.573 87.268 12.328 1.00 13.35 168 ILE A O 1
ATOM 1341 N N . L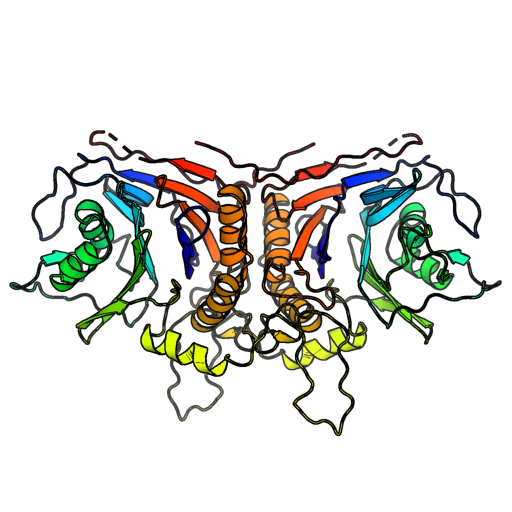EU A 1 169 ? 106.494 88.958 11.181 1.00 11.64 169 LEU A N 1
ATOM 1342 C CA . LEU A 1 169 ? 105.639 89.998 11.779 1.00 11.86 169 LEU A CA 1
ATOM 1343 C C . LEU A 1 169 ? 105.484 91.182 10.847 1.00 11.97 169 LEU A C 1
ATOM 1344 O O . LEU A 1 169 ? 106.464 91.602 10.199 1.00 11.70 169 LEU A O 1
ATOM 1349 N N . THR A 1 170 ? 104.300 91.784 10.845 1.00 12.02 170 THR A N 1
ATOM 1350 C CA . THR A 1 170 ? 104.085 93.059 10.157 1.00 11.65 170 THR A CA 1
ATOM 1351 C C . THR A 1 170 ? 103.490 94.081 11.061 1.00 12.08 170 THR A C 1
ATOM 1352 O O . THR A 1 170 ? 104.128 94.433 12.083 1.00 12.52 170 THR A O 1
ATOM 1356 N N . ASN A 1 171 ? 102.279 94.565 10.776 1.00 11.48 171 ASN A N 1
ATOM 1357 C CA . ASN A 1 171 ? 101.654 95.598 11.545 1.00 13.11 171 ASN A CA 1
ATOM 1358 C C . ASN A 1 171 ? 100.314 95.047 12.061 1.00 13.99 171 ASN A C 1
ATOM 1359 O O . ASN A 1 171 ? 100.276 93.878 12.451 1.00 16.14 171 ASN A O 1
ATOM 1364 N N . ASN A 1 172 ? 99.238 95.850 12.096 1.00 13.83 172 ASN A N 1
ATOM 1365 C CA . ASN A 1 172 ? 97.895 95.327 12.515 1.00 13.34 172 ASN A CA 1
ATOM 1366 C C . ASN A 1 172 ? 97.391 94.355 11.481 1.00 15.75 172 ASN A C 1
ATOM 1367 O O . ASN A 1 172 ? 97.791 94.481 10.313 1.00 14.45 172 ASN A O 1
ATOM 1372 N N . PRO A 1 173 ? 96.515 93.420 11.866 1.00 14.94 173 PRO A N 1
ATOM 1373 C CA . PRO A 1 173 ? 95.960 93.282 13.234 1.00 13.40 173 PRO A CA 1
ATOM 1374 C C . PRO A 1 173 ? 96.863 92.519 14.197 1.00 13.09 173 PRO A C 1
ATOM 1375 O O . PRO A 1 173 ? 98.022 92.138 13.892 1.00 11.49 173 PRO A O 1
ATOM 1379 N N . GLU A 1 174 ? 96.329 92.298 15.399 1.00 12.75 174 GLU A N 1
ATOM 1380 C CA . GLU A 1 174 ? 97.011 91.571 16.428 1.00 13.86 174 GLU A CA 1
ATOM 1381 C C . GLU A 1 174 ? 97.405 90.167 15.989 1.00 14.23 174 GLU A C 1
ATOM 1382 O O . GLU A 1 174 ? 96.807 89.598 15.032 1.00 14.44 174 GLU A O 1
ATOM 1388 N N . PHE A 1 175 ? 98.404 89.612 16.669 1.00 13.10 175 PHE A N 1
ATOM 1389 C CA . PHE A 1 175 ? 99.105 88.476 16.110 1.00 13.71 175 PHE A CA 1
ATOM 1390 C C . PHE A 1 175 ? 98.228 87.234 15.895 1.00 14.34 175 PHE A C 1
ATOM 1391 O O . PHE A 1 175 ? 98.383 86.544 14.880 1.00 13.59 175 PHE A O 1
ATOM 1399 N N . ASN A 1 176 ? 97.318 86.931 16.831 1.00 13.94 176 ASN A N 1
ATOM 1400 C CA . ASN A 1 176 ? 96.478 85.746 16.616 1.00 15.80 176 ASN A CA 1
ATOM 1401 C C . ASN A 1 176 ? 95.618 85.893 15.339 1.00 14.13 176 ASN A C 1
ATOM 1402 O O . ASN A 1 176 ? 95.284 84.913 14.675 1.00 13.47 176 ASN A O 1
ATOM 1407 N N . TYR A 1 177 ? 95.231 87.122 15.034 1.00 13.80 177 TYR A N 1
ATOM 1408 C CA . TYR A 1 177 ? 94.482 87.421 13.802 1.00 14.04 177 TYR A CA 1
ATOM 1409 C C . TYR A 1 177 ? 95.343 87.198 12.568 1.00 13.31 177 TYR A C 1
ATOM 1410 O O . TYR A 1 177 ? 94.854 86.654 11.571 1.00 12.45 177 TYR A O 1
ATOM 1419 N N . GLN A 1 178 ? 96.602 87.676 12.577 1.00 12.28 178 GLN A N 1
ATOM 1420 C CA . GLN A 1 178 ? 97.479 87.459 11.464 1.00 13.36 178 GLN A CA 1
ATOM 1421 C C . GLN A 1 178 ? 97.697 85.957 11.217 1.00 14.20 178 GLN A C 1
ATOM 1422 O O . GLN A 1 178 ? 97.648 85.512 10.070 1.00 13.97 178 GLN A O 1
ATOM 1428 N N . MET A 1 179 ? 97.865 85.187 12.292 1.00 13.05 179 MET A N 1
ATOM 1429 C CA . MET A 1 179 ? 98.114 83.737 12.160 1.00 13.06 179 MET A CA 1
ATOM 1430 C C . MET A 1 179 ? 96.855 83.030 11.643 1.00 12.91 179 MET A C 1
ATOM 1431 O O . MET A 1 179 ? 96.936 82.178 10.690 1.00 11.99 179 MET A O 1
ATOM 1436 N N . TYR A 1 180 ? 95.709 83.370 12.253 1.00 13.84 180 TYR A N 1
ATOM 1437 C CA . TYR A 1 180 ? 94.454 82.800 11.774 1.00 13.91 180 TYR A CA 1
ATOM 1438 C C . TYR A 1 180 ? 94.215 83.059 10.283 1.00 12.96 180 TYR A C 1
ATOM 1439 O O . TYR A 1 180 ? 93.766 82.168 9.530 1.00 14.22 180 TYR A O 1
ATOM 1448 N N . ASN A 1 181 ? 94.534 84.281 9.841 1.00 12.20 181 ASN A N 1
ATOM 1449 C CA . ASN A 1 181 ? 94.371 84.682 8.448 1.00 13.81 181 ASN A CA 1
ATOM 1450 C C . ASN A 1 181 ? 95.096 83.817 7.403 1.00 13.57 181 ASN A C 1
ATOM 1451 O O . ASN A 1 181 ? 94.621 83.686 6.282 1.00 12.81 181 ASN A O 1
ATOM 1456 N N . LEU A 1 182 ? 96.215 83.210 7.795 1.00 12.39 182 LEU A N 1
ATOM 1457 C CA . LEU A 1 182 ? 96.891 82.281 6.905 1.00 13.52 182 LEU A CA 1
ATOM 1458 C C . LEU A 1 182 ? 96.053 81.044 6.514 1.00 12.91 182 LEU A C 1
ATOM 1459 O O . LEU A 1 182 ? 96.283 80.471 5.429 1.00 12.63 182 LEU A O 1
ATOM 1464 N N . ASN A 1 183 ? 95.089 80.662 7.361 1.00 12.45 183 ASN A N 1
ATOM 1465 C CA . ASN A 1 183 ? 94.398 79.406 7.167 1.00 13.77 183 ASN A CA 1
ATOM 1466 C C . ASN A 1 183 ? 93.683 79.326 5.837 1.00 14.03 183 ASN A C 1
ATOM 1467 O O . ASN A 1 183 ? 93.655 78.262 5.192 1.00 13.64 183 ASN A O 1
ATOM 1472 N N . LYS A 1 184 ? 93.149 80.452 5.377 1.00 12.41 184 LYS A N 1
ATOM 1473 C CA . LYS A 1 184 ? 92.417 80.453 4.136 1.00 14.13 184 LYS A CA 1
ATOM 1474 C C . LYS A 1 184 ? 93.277 80.338 2.889 1.00 14.95 184 LYS A C 1
ATOM 1475 O O . LYS A 1 184 ? 92.742 80.143 1.808 1.00 14.43 184 LYS A O 1
ATOM 1481 N N . TYR A 1 185 ? 94.597 80.385 3.051 1.00 13.53 185 TYR A N 1
ATOM 1482 C CA . TYR A 1 185 ? 95.552 80.211 1.935 1.00 13.62 185 TYR A CA 1
ATOM 1483 C C . TYR A 1 185 ? 96.170 78.835 1.832 1.00 14.24 185 TYR A C 1
ATOM 1484 O O . TYR A 1 185 ? 97.144 78.660 1.108 1.00 13.56 185 TYR A O 1
ATOM 1493 N N . ARG A 1 186 ? 95.598 77.847 2.531 1.00 13.11 186 ARG A N 1
ATOM 1494 C CA . ARG A 1 186 ? 96.203 76.512 2.516 1.00 14.36 186 ARG A CA 1
ATOM 1495 C C . ARG A 1 186 ? 96.394 75.868 1.150 1.00 13.57 186 ARG A C 1
ATOM 1496 O O . ARG A 1 186 ? 97.335 75.122 0.967 1.00 14.21 186 ARG A O 1
ATOM 1504 N N . ASN A 1 187 ? 95.560 76.237 0.199 1.00 13.13 187 ASN A N 1
ATOM 1505 C CA . ASN A 1 187 ? 95.537 75.674 -1.142 1.00 15.09 187 ASN A CA 1
ATOM 1506 C C . ASN A 1 187 ? 96.567 76.286 -2.097 1.00 14.04 187 ASN A C 1
ATOM 1507 O O . ASN A 1 187 ? 96.753 75.746 -3.191 1.00 10.97 187 ASN A O 1
ATOM 1512 N N . LEU A 1 188 ? 97.251 77.353 -1.708 1.00 13.76 188 LEU A N 1
ATOM 1513 C CA . LEU A 1 188 ? 98.338 77.845 -2.516 1.00 13.86 188 LEU A CA 1
ATOM 1514 C C . LEU A 1 188 ? 99.446 76.819 -2.634 1.00 15.17 188 LEU A C 1
ATOM 1515 O O . LEU A 1 188 ? 99.636 75.994 -1.741 1.00 15.21 188 LEU A O 1
ATOM 1520 N N . SER A 1 189 ? 100.183 76.892 -3.745 1.00 14.63 189 SER A N 1
ATOM 1521 C CA . SER A 1 189 ? 101.193 75.934 -4.026 1.00 15.16 189 SER A CA 1
ATOM 1522 C C . SER A 1 189 ? 102.345 76.565 -4.798 1.00 14.95 189 SER A C 1
ATOM 1523 O O . SER A 1 189 ? 102.150 77.555 -5.497 1.00 13.94 189 SER A O 1
ATOM 1526 N N . ILE A 1 190 ? 103.526 75.972 -4.683 1.00 14.10 190 ILE A N 1
ATOM 1527 C CA . ILE A 1 190 ? 104.655 76.389 -5.473 1.00 15.93 190 ILE A CA 1
ATOM 1528 C C . ILE A 1 190 ? 104.661 75.738 -6.858 1.00 17.45 190 ILE A C 1
ATOM 1529 O O . ILE A 1 190 ? 105.380 76.216 -7.728 1.00 17.80 190 ILE A O 1
ATOM 1534 N N . SER A 1 191 ? 103.792 74.758 -7.134 1.00 16.84 191 SER A N 1
ATOM 1535 C CA . SER A 1 191 ? 103.813 74.136 -8.427 1.00 18.05 191 SER A CA 1
ATOM 1536 C C . SER A 1 191 ? 102.412 74.185 -9.047 1.00 17.56 191 SER A C 1
ATOM 1537 O O . SER A 1 191 ? 101.433 74.547 -8.402 1.00 15.45 191 SER A O 1
ATOM 1540 N N . THR A 1 192 ? 102.354 73.899 -10.318 1.00 15.85 192 THR A N 1
ATOM 1541 C CA . THR A 1 192 ? 101.115 73.976 -11.088 1.00 16.60 192 THR A CA 1
ATOM 1542 C C . THR A 1 192 ? 100.150 72.958 -10.463 1.00 16.57 192 THR A C 1
ATOM 1543 O O . THR A 1 192 ? 100.466 71.773 -10.373 1.00 13.63 192 THR A O 1
ATOM 1547 N N . PRO A 1 193 ? 98.983 73.381 -10.098 1.00 16.22 193 PRO A N 1
ATOM 1548 C CA . PRO A 1 193 ? 98.042 72.400 -9.590 1.00 18.60 193 PRO A CA 1
ATOM 1549 C C . PRO A 1 193 ? 97.336 71.551 -10.625 1.00 16.35 193 PRO A C 1
ATOM 1550 O O . PRO A 1 193 ? 97.286 71.906 -11.778 1.00 16.04 193 PRO A O 1
ATOM 1554 N N . GLN A 1 194 ? 96.707 70.483 -10.115 1.00 14.79 194 GLN A N 1
ATOM 1555 C CA . GLN A 1 194 ? 95.819 69.650 -10.953 1.00 17.83 194 GLN A CA 1
ATOM 1556 C C . GLN A 1 194 ? 94.542 70.432 -11.157 1.00 15.01 194 GLN A C 1
ATOM 1557 O O . GLN A 1 194 ? 94.256 71.340 -10.417 1.00 15.04 194 GLN A O 1
ATOM 1563 N N . ASN A 1 195 ? 93.794 70.080 -12.185 1.00 14.95 195 ASN A N 1
ATOM 1564 C CA . ASN A 1 195 ? 92.476 70.630 -12.365 1.00 15.82 195 ASN A CA 1
ATOM 1565 C C . ASN A 1 195 ? 91.514 69.929 -11.432 1.00 16.36 195 ASN A C 1
ATOM 1566 O O . ASN A 1 195 ? 91.040 68.842 -11.734 1.00 14.89 195 ASN A O 1
ATOM 1571 N N . THR A 1 196 ? 91.260 70.518 -10.283 1.00 13.74 196 THR A N 1
ATOM 1572 C CA . THR A 1 196 ? 90.238 70.058 -9.392 1.00 14.03 196 THR A CA 1
ATOM 1573 C C . THR A 1 196 ? 88.940 70.828 -9.534 1.00 14.92 196 THR A C 1
ATOM 1574 O O . THR A 1 196 ? 87.927 70.496 -8.915 1.00 15.51 196 THR A O 1
ATOM 1578 N N . PHE A 1 197 ? 88.930 71.866 -10.348 1.00 14.03 197 PHE A N 1
ATOM 1579 C CA . PHE A 1 197 ? 87.711 72.680 -10.603 1.00 14.34 197 PHE A CA 1
ATOM 1580 C C . PHE A 1 197 ? 86.609 71.822 -11.184 1.00 14.73 197 PHE A C 1
ATOM 1581 O O . PHE A 1 197 ? 85.500 71.775 -10.686 1.00 13.66 197 PHE A O 1
ATOM 1589 N N . SER A 1 198 ? 86.964 71.060 -12.219 1.00 14.93 198 SER A N 1
ATOM 1590 C CA . SER A 1 198 ? 86.080 70.020 -12.758 1.00 16.87 198 SER A CA 1
ATOM 1591 C C . SER A 1 198 ? 86.752 69.325 -13.886 1.00 17.87 198 SER A C 1
ATOM 1592 O O . SER A 1 198 ? 87.229 69.963 -14.846 1.00 17.29 198 SER A O 1
ATOM 1595 N N . ASP A 1 199 ? 86.670 67.995 -13.845 1.00 21.61 199 ASP A N 1
ATOM 1596 C CA . ASP A 1 199 ? 87.219 67.230 -14.989 1.00 24.05 199 ASP A CA 1
ATOM 1597 C C . ASP A 1 199 ? 86.329 67.285 -16.227 1.00 25.04 199 ASP A C 1
ATOM 1598 O O . ASP A 1 199 ? 86.734 66.738 -17.268 1.00 21.92 199 ASP A O 1
ATOM 1603 N N . SER A 1 200 ? 85.160 67.938 -16.169 1.00 17.20 200 SER A N 1
ATOM 1604 C CA . SER A 1 200 ? 84.348 68.132 -17.334 1.00 18.52 200 SER A CA 1
ATOM 1605 C C . SER A 1 200 ? 84.720 69.313 -18.233 1.00 20.15 200 SER A C 1
ATOM 1606 O O . SER A 1 200 ? 83.987 69.600 -19.180 1.00 18.35 200 SER A O 1
ATOM 1609 N N . VAL A 1 201 ? 85.747 70.092 -17.877 1.00 16.91 201 VAL A N 1
ATOM 1610 C CA . VAL A 1 201 ? 86.191 71.195 -18.709 1.00 17.30 201 VAL A CA 1
ATOM 1611 C C . VAL A 1 201 ? 87.695 71.097 -18.792 1.00 19.25 201 VAL A C 1
ATOM 1612 O O . VAL A 1 201 ? 88.394 70.813 -17.810 1.00 14.92 201 VAL A O 1
ATOM 1616 N N . ASP A 1 202 ? 88.192 71.307 -20.011 1.00 19.88 202 ASP A N 1
ATOM 1617 C CA . ASP A 1 202 ? 89.612 71.084 -20.317 1.00 20.94 202 ASP A CA 1
ATOM 1618 C C . ASP A 1 202 ? 90.371 72.377 -20.015 1.00 19.03 202 ASP A C 1
ATOM 1619 O O . ASP A 1 202 ? 90.696 73.163 -20.898 1.00 19.14 202 ASP A O 1
ATOM 1624 N N . LEU A 1 203 ? 90.703 72.607 -18.753 1.00 16.06 203 LEU A N 1
ATOM 1625 C CA . LEU A 1 203 ? 91.332 73.863 -18.399 1.00 15.94 203 LEU A CA 1
ATOM 1626 C C . LEU A 1 203 ? 92.795 73.743 -18.776 1.00 17.38 203 LEU A C 1
ATOM 1627 O O . LEU A 1 203 ? 93.429 72.681 -18.547 1.00 18.49 203 LEU A O 1
ATOM 1632 N N . LYS A 1 204 ? 93.349 74.822 -1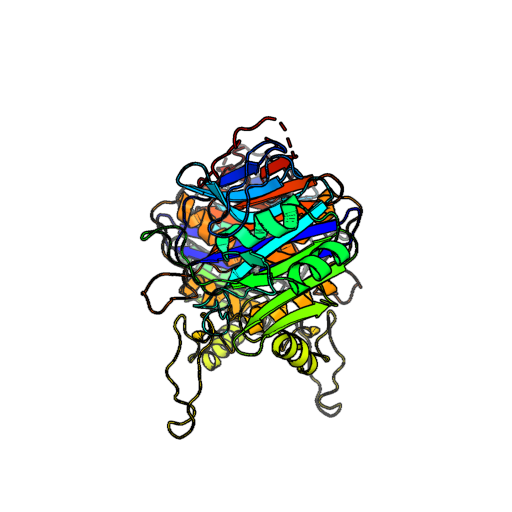9.295 1.00 16.68 204 LYS A N 1
ATOM 1633 C CA . LYS A 1 204 ? 94.712 74.812 -19.820 1.00 18.56 204 LYS A CA 1
ATOM 1634 C C . LYS A 1 204 ? 95.662 75.702 -19.022 1.00 15.84 204 LYS A C 1
ATOM 1635 O O . LYS A 1 204 ? 95.205 76.656 -18.449 1.00 14.94 204 LYS A O 1
ATOM 1641 N N . VAL A 1 205 ? 96.930 75.315 -18.946 1.00 13.93 205 VAL A N 1
ATOM 1642 C CA . VAL A 1 205 ? 97.956 76.100 -18.234 1.00 13.84 205 VAL A CA 1
ATOM 1643 C C . VAL A 1 205 ? 98.910 76.578 -19.281 1.00 16.50 205 VAL A C 1
ATOM 1644 O O . VAL A 1 205 ? 99.598 75.744 -19.908 1.00 14.71 205 VAL A O 1
ATOM 1648 N N . ASP A 1 206 ? 99.012 77.879 -19.431 1.00 13.65 206 ASP A N 1
ATOM 1649 C CA . ASP A 1 206 ? 99.869 78.507 -20.473 1.00 14.53 206 ASP A CA 1
ATOM 1650 C C . ASP A 1 206 ? 101.080 79.272 -19.926 1.00 14.25 206 ASP A C 1
ATOM 1651 O O . ASP A 1 206 ? 101.757 80.026 -20.655 1.00 12.35 206 ASP A O 1
ATOM 1656 N N . GLY A 1 207 ? 101.393 79.040 -18.656 1.00 14.05 207 GLY A N 1
ATOM 1657 C CA . GLY A 1 207 ? 102.545 79.609 -17.999 1.00 14.79 207 GLY A CA 1
ATOM 1658 C C . GLY A 1 207 ? 102.845 78.976 -16.680 1.00 15.50 207 GLY A C 1
ATOM 1659 O O . GLY A 1 207 ? 102.054 78.158 -16.170 1.00 14.63 207 GLY A O 1
ATOM 1660 N N . THR A 1 208 ? 103.962 79.369 -16.095 1.00 15.32 208 THR A N 1
ATOM 1661 C CA . THR A 1 208 ? 104.351 78.828 -14.748 1.00 14.77 208 THR A CA 1
ATOM 1662 C C . THR A 1 208 ? 103.746 79.726 -13.656 1.00 14.26 208 THR A C 1
ATOM 1663 O O . THR A 1 208 ? 103.215 80.812 -13.922 1.00 14.24 208 THR A O 1
ATOM 1667 N N . GLY A 1 209 ? 103.778 79.254 -12.430 1.00 13.91 209 GLY A N 1
ATOM 1668 C CA . GLY A 1 209 ? 103.374 80.128 -11.296 1.00 14.42 209 GLY A CA 1
ATOM 1669 C C . GLY A 1 209 ? 101.859 80.026 -10.991 1.00 14.56 209 GLY A C 1
ATOM 1670 O O . GLY A 1 209 ? 101.382 80.709 -10.056 1.00 14.99 209 GLY A O 1
ATOM 1671 N N . PHE A 1 210 ? 101.105 79.116 -11.635 1.00 12.61 210 PHE A N 1
ATOM 1672 C CA . PHE A 1 210 ? 99.642 79.087 -11.411 1.00 12.93 210 PHE A CA 1
ATOM 1673 C C . PHE A 1 210 ? 99.310 78.679 -9.966 1.00 13.29 210 PHE A C 1
ATOM 1674 O O . PHE A 1 210 ? 98.261 79.046 -9.445 1.00 13.16 210 PHE A O 1
ATOM 1682 N N . GLY A 1 211 ? 100.209 77.945 -9.334 1.00 13.14 211 GLY A N 1
ATOM 1683 C CA . GLY A 1 211 ? 99.994 77.473 -7.973 1.00 13.52 211 GLY A CA 1
ATOM 1684 C C . GLY A 1 211 ? 99.782 78.617 -6.964 1.00 14.24 211 GLY A C 1
ATOM 1685 O O . GLY A 1 211 ? 99.104 78.432 -5.940 1.00 11.84 211 GLY A O 1
ATOM 1686 N N . GLY A 1 212 ? 100.433 79.758 -7.206 1.00 12.80 212 GLY A N 1
ATOM 1687 C CA . GLY A 1 212 ? 100.295 80.863 -6.276 1.00 13.84 212 GLY A CA 1
ATOM 1688 C C . GLY A 1 212 ? 99.067 81.751 -6.426 1.00 12.26 212 GLY A C 1
ATOM 1689 O O . GLY A 1 212 ? 98.845 82.599 -5.567 1.00 12.89 212 GLY A O 1
ATOM 1690 N N . ILE A 1 213 ? 98.228 81.526 -7.449 1.00 12.06 213 ILE A N 1
ATOM 1691 C CA . ILE A 1 213 ? 97.078 82.400 -7.698 1.00 12.79 213 ILE A CA 1
ATOM 1692 C C . ILE A 1 213 ? 96.143 82.388 -6.464 1.00 13.72 213 ILE A C 1
ATOM 1693 O O . ILE A 1 213 ? 95.788 81.293 -5.973 1.00 14.14 213 ILE A O 1
ATOM 1698 N N . GLY A 1 214 ? 95.877 83.578 -5.927 1.00 14.43 214 GLY A N 1
ATOM 1699 C CA . GLY A 1 214 ? 95.197 83.726 -4.658 1.00 14.41 214 GLY A CA 1
ATOM 1700 C C . GLY A 1 214 ? 96.123 84.488 -3.715 1.00 14.94 214 GLY A C 1
ATOM 1701 O O . GLY A 1 214 ? 95.662 85.067 -2.737 1.00 13.83 214 GLY A O 1
ATOM 1702 N N . LEU A 1 215 ? 97.431 84.375 -3.862 1.00 12.63 215 LEU A N 1
ATOM 1703 C CA . LEU A 1 215 ? 98.295 85.143 -3.037 1.00 13.51 215 LEU A CA 1
ATOM 1704 C C . LEU A 1 215 ? 98.078 86.650 -3.168 1.00 13.70 215 LEU A C 1
ATOM 1705 O O . LEU A 1 215 ? 98.051 87.151 -4.260 1.00 14.63 215 LEU A O 1
ATOM 1710 N N . PRO A 1 216 ? 97.981 87.366 -2.065 1.00 14.48 216 PRO A N 1
ATOM 1711 C CA . PRO A 1 216 ? 97.761 88.813 -2.205 1.00 14.75 216 PRO A CA 1
ATOM 1712 C C . PRO A 1 216 ? 99.043 89.585 -2.510 1.00 13.23 216 PRO A C 1
ATOM 1713 O O . PRO A 1 216 ? 100.127 89.199 -2.042 1.00 12.76 216 PRO A O 1
ATOM 1717 N N . GLY A 1 217 ? 98.907 90.608 -3.341 1.00 12.86 217 GLY A N 1
ATOM 1718 C CA . GLY A 1 217 ? 100.054 91.387 -3.858 1.00 13.33 217 GLY A CA 1
ATOM 1719 C C . GLY A 1 217 ? 100.196 92.788 -3.329 1.00 12.89 217 GLY A C 1
ATOM 1720 O O . GLY A 1 217 ? 101.143 93.463 -3.706 1.00 12.97 217 GLY A O 1
ATOM 1721 N N . ASP A 1 218 ? 99.187 93.283 -2.587 1.00 12.36 218 ASP A N 1
ATOM 1722 C CA . ASP A 1 218 ? 99.175 94.693 -2.178 1.00 12.41 218 ASP A CA 1
ATOM 1723 C C . ASP A 1 218 ? 100.121 94.872 -0.976 1.00 12.57 218 ASP A C 1
ATOM 1724 O O . ASP A 1 218 ? 100.675 93.875 -0.483 1.00 12.31 218 ASP A O 1
ATOM 1729 N N . VAL A 1 219 ? 100.210 96.097 -0.482 1.00 12.55 219 VAL A N 1
ATOM 1730 C CA . VAL A 1 219 ? 101.078 96.417 0.614 1.00 12.62 219 VAL A CA 1
ATOM 1731 C C . VAL A 1 219 ? 100.363 96.697 1.900 1.00 12.67 219 VAL A C 1
ATOM 1732 O O . VAL A 1 219 ? 100.993 97.209 2.813 1.00 12.94 219 VAL A O 1
ATOM 1736 N N . SER A 1 220 ? 99.095 96.292 2.022 1.00 10.73 220 SER A N 1
ATOM 1737 C CA . SER A 1 220 ? 98.470 96.295 3.355 1.00 12.83 220 SER A CA 1
ATOM 1738 C C . SER A 1 220 ? 99.246 95.385 4.290 1.00 12.33 220 SER A C 1
ATOM 1739 O O . SER A 1 220 ? 99.880 94.435 3.846 1.00 10.44 220 SER A O 1
ATOM 1742 N N . PRO A 1 221 ? 99.205 95.658 5.590 1.00 12.14 221 PRO A N 1
ATOM 1743 C CA . PRO A 1 221 ? 99.983 94.788 6.490 1.00 13.13 221 PRO A CA 1
ATOM 1744 C C . PRO A 1 221 ? 99.562 93.323 6.505 1.00 14.26 221 PRO A C 1
ATOM 1745 O O . PRO A 1 221 ? 100.415 92.449 6.626 1.00 10.84 221 PRO A O 1
ATOM 1749 N N . GLU A 1 222 ? 98.262 93.031 6.395 1.00 13.49 222 GLU A N 1
ATOM 1750 C CA . GLU A 1 222 ? 97.877 91.616 6.345 1.00 14.19 222 GLU A CA 1
ATOM 1751 C C . GLU A 1 222 ? 98.359 90.895 5.076 1.00 14.46 222 GLU A C 1
ATOM 1752 O O . GLU A 1 222 ? 98.764 89.741 5.125 1.00 12.80 222 GLU A O 1
ATOM 1758 N N . SER A 1 223 ? 98.273 91.571 3.935 1.00 13.41 223 SER A N 1
ATOM 1759 C CA . SER A 1 223 ? 98.710 90.986 2.702 1.00 14.27 223 SER A CA 1
ATOM 1760 C C . SER A 1 223 ? 100.237 90.761 2.743 1.00 13.73 223 SER A C 1
ATOM 1761 O O . SER A 1 223 ? 100.742 89.667 2.300 1.00 13.88 223 SER A O 1
ATOM 1764 N N . ARG A 1 224 ? 100.962 91.729 3.299 1.00 10.86 224 ARG A N 1
ATOM 1765 C CA . ARG A 1 224 ? 102.384 91.556 3.408 1.00 12.00 224 ARG A CA 1
ATOM 1766 C C . ARG A 1 224 ? 102.697 90.360 4.334 1.00 12.76 224 ARG A C 1
ATOM 1767 O O . ARG A 1 224 ? 103.692 89.622 4.128 1.00 11.05 224 ARG A O 1
ATOM 1775 N N . PHE A 1 225 ? 101.878 90.213 5.383 1.00 11.56 225 PHE A N 1
ATOM 1776 C CA . PHE A 1 225 ? 102.102 89.107 6.333 1.00 11.67 225 PHE A CA 1
ATOM 1777 C C . PHE A 1 225 ? 101.968 87.767 5.557 1.00 11.88 225 PHE A C 1
ATOM 1778 O O . PHE A 1 225 ? 102.847 86.861 5.672 1.00 11.83 225 PHE A O 1
ATOM 1786 N N . VAL A 1 226 ? 100.874 87.622 4.836 1.00 11.43 226 VAL A N 1
ATOM 1787 C CA . VAL A 1 226 ? 100.675 86.421 4.035 1.00 12.95 226 VAL A CA 1
ATOM 1788 C C . VAL A 1 226 ? 101.796 86.158 3.019 1.00 12.99 226 VAL A C 1
ATOM 1789 O O . VAL A 1 226 ? 102.347 85.038 2.935 1.00 11.49 226 VAL A O 1
ATOM 1793 N N . ARG A 1 227 ? 102.121 87.197 2.272 1.00 11.07 227 ARG A N 1
ATOM 1794 C CA . ARG A 1 227 ? 103.088 87.083 1.160 1.00 11.56 227 ARG A CA 1
ATOM 1795 C C . ARG A 1 227 ? 104.490 86.844 1.697 1.00 12.45 227 ARG A C 1
ATOM 1796 O O . ARG A 1 227 ? 105.232 86.015 1.153 1.00 11.20 227 ARG A O 1
ATOM 1804 N N . ALA A 1 228 ? 104.856 87.498 2.793 1.00 11.16 228 ALA A N 1
ATOM 1805 C CA . ALA A 1 228 ? 106.169 87.237 3.363 1.00 12.13 228 ALA A CA 1
ATOM 1806 C C . ALA A 1 228 ? 106.268 85.775 3.935 1.00 11.23 228 ALA A C 1
ATOM 1807 O O . ALA A 1 228 ? 107.304 85.175 3.802 1.00 11.16 228 ALA A O 1
ATOM 1809 N N . THR A 1 229 ? 105.188 85.290 4.511 1.00 11.84 229 THR A N 1
ATOM 1810 C CA . THR A 1 229 ? 105.147 83.953 5.092 1.00 12.87 229 THR A CA 1
ATOM 1811 C C . THR A 1 229 ? 105.366 82.939 3.953 1.00 12.72 229 THR A C 1
ATOM 1812 O O . THR A 1 229 ? 106.250 82.095 4.010 1.00 14.39 229 THR A O 1
ATOM 1816 N N . PHE A 1 230 ? 104.606 83.093 2.876 1.00 14.55 230 PHE A N 1
ATOM 1817 C CA . PHE A 1 230 ? 104.699 82.125 1.741 1.00 13.68 230 PHE A CA 1
ATOM 1818 C C . PHE A 1 230 ? 106.067 82.166 1.104 1.00 12.79 230 PHE A C 1
ATOM 1819 O O . PHE A 1 230 ? 106.617 81.135 0.769 1.00 12.04 230 PHE A O 1
ATOM 1827 N N . SER A 1 231 ? 106.594 83.381 0.940 1.00 14.13 231 SER A N 1
ATOM 1828 C CA . SER A 1 231 ? 107.896 83.577 0.328 1.00 13.72 231 SER A CA 1
ATOM 1829 C C . SER A 1 231 ? 109.010 83.026 1.191 1.00 14.03 231 SER A C 1
ATOM 1830 O O . SER A 1 231 ? 109.918 82.292 0.663 1.00 15.38 231 SER A O 1
ATOM 1833 N N . LYS A 1 232 ? 108.986 83.316 2.478 1.00 12.52 232 LYS A N 1
ATOM 1834 C CA . LYS A 1 232 ? 110.017 82.799 3.384 1.00 14.28 232 LYS A CA 1
ATOM 1835 C C . LYS A 1 232 ? 109.946 81.297 3.541 1.00 14.74 232 LYS A C 1
ATOM 1836 O O . LYS A 1 232 ? 110.962 80.622 3.445 1.00 13.61 232 LYS A O 1
ATOM 1842 N N . LEU A 1 233 ? 108.776 80.756 3.825 1.00 15.50 233 LEU A N 1
ATOM 1843 C CA . LEU A 1 233 ? 108.692 79.339 4.108 1.00 15.70 233 LEU A CA 1
ATOM 1844 C C . LEU A 1 233 ? 109.026 78.488 2.907 1.00 18.10 233 LEU A C 1
ATOM 1845 O O . LEU A 1 233 ? 109.513 77.348 3.073 1.00 18.00 233 LEU A O 1
ATOM 1850 N N . ASN A 1 234 ? 108.824 79.005 1.694 1.00 14.51 234 ASN A N 1
ATOM 1851 C CA . ASN A 1 234 ? 109.128 78.260 0.520 1.00 15.12 234 ASN A CA 1
ATOM 1852 C C . ASN A 1 234 ? 110.481 78.580 -0.095 1.00 15.55 234 ASN A C 1
ATOM 1853 O O . ASN A 1 234 ? 110.850 78.003 -1.142 1.00 15.66 234 ASN A O 1
ATOM 1858 N N . SER A 1 235 ? 111.206 79.524 0.457 1.00 15.83 235 SER A N 1
ATOM 1859 C CA . SER A 1 235 ? 112.441 79.945 -0.169 1.00 15.44 235 SER A CA 1
ATOM 1860 C C . SER A 1 235 ? 113.438 78.789 -0.180 1.00 17.60 235 SER A C 1
ATOM 1861 O O . SER A 1 235 ? 113.567 78.028 0.772 1.00 14.20 235 SER A O 1
ATOM 1864 N N . SER A 1 236 ? 114.129 78.644 -1.280 1.00 15.31 236 SER A N 1
ATOM 1865 C CA . SER A 1 236 ? 115.196 77.612 -1.459 1.00 16.91 236 SER A CA 1
ATOM 1866 C C . SER A 1 236 ? 116.320 77.837 -0.466 1.00 17.85 236 SER A C 1
ATOM 1867 O O . SER A 1 236 ? 116.653 78.943 -0.119 1.00 17.02 236 SER A O 1
ATOM 1870 N N . LYS A 1 237 ? 116.843 76.740 0.053 1.00 18.02 237 LYS A N 1
ATOM 1871 C CA . LYS A 1 237 ? 117.995 76.782 0.950 1.00 24.27 237 LYS A CA 1
ATOM 1872 C C . LYS A 1 237 ? 119.233 77.164 0.169 1.00 24.74 237 LYS A C 1
ATOM 1873 O O . LYS A 1 237 ? 119.372 76.849 -0.992 1.00 31.12 237 LYS A O 1
ATOM 1879 N N . GLY A 1 238 ? 120.136 77.826 0.814 1.00 23.62 238 GLY A N 1
ATOM 1880 C CA . GLY A 1 238 ? 121.422 78.148 0.209 1.00 24.77 238 GLY A CA 1
ATOM 1881 C C . GLY A 1 238 ? 122.475 77.181 0.774 1.00 23.74 238 GLY A C 1
ATOM 1882 O O . GLY A 1 238 ? 122.286 76.613 1.828 1.00 21.72 238 GLY A O 1
ATOM 1883 N N . MET A 1 239 ? 123.598 77.107 0.106 1.00 24.74 239 MET A N 1
ATOM 1884 C CA . MET A 1 239 ? 124.728 76.302 0.555 1.00 29.72 239 MET A CA 1
ATOM 1885 C C . MET A 1 239 ? 125.722 77.090 1.340 1.00 25.86 239 MET A C 1
ATOM 1886 O O . MET A 1 239 ? 126.541 76.506 2.031 1.00 25.20 239 MET A O 1
ATOM 1891 N N . THR A 1 240 ? 125.702 78.413 1.265 1.00 19.85 240 THR A N 1
ATOM 1892 C CA . THR A 1 240 ? 126.618 79.202 2.080 1.00 19.79 240 THR A CA 1
ATOM 1893 C C . THR A 1 240 ? 125.888 80.314 2.837 1.00 19.21 240 THR A C 1
ATOM 1894 O O . THR A 1 240 ? 124.757 80.679 2.452 1.00 18.38 240 THR A O 1
ATOM 1898 N N . VAL A 1 241 ? 126.572 80.929 3.774 1.00 17.32 241 VAL A N 1
ATOM 1899 C CA . VAL A 1 241 ? 126.060 82.119 4.438 1.00 18.54 241 VAL A CA 1
ATOM 1900 C C . VAL A 1 241 ? 125.796 83.230 3.417 1.00 21.33 241 VAL A C 1
ATOM 1901 O O . VAL A 1 241 ? 124.771 83.915 3.504 1.00 17.19 241 VAL A O 1
ATOM 1905 N N . GLU A 1 242 ? 126.683 83.406 2.442 1.00 18.80 242 GLU A N 1
ATOM 1906 C CA . GLU A 1 242 ? 126.434 84.469 1.428 1.00 21.64 242 GLU A CA 1
ATOM 1907 C C . GLU A 1 242 ? 125.131 84.242 0.681 1.00 20.97 242 GLU A C 1
ATOM 1908 O O . GLU A 1 242 ? 124.367 85.186 0.461 1.00 16.50 242 GLU A O 1
ATOM 1914 N N . GLU A 1 243 ? 124.883 82.987 0.277 1.00 19.16 243 GLU A N 1
ATOM 1915 C CA . GLU A 1 243 ? 123.655 82.672 -0.433 1.00 20.13 243 GLU A CA 1
ATOM 1916 C C . GLU A 1 243 ? 122.426 82.924 0.455 1.00 21.36 243 GLU A C 1
ATOM 1917 O O . GLU A 1 243 ? 121.394 83.362 -0.052 1.00 17.25 243 GLU A O 1
ATOM 1923 N N . ASP A 1 244 ? 122.529 82.610 1.746 1.00 18.12 244 ASP A N 1
ATOM 1924 C CA . ASP A 1 244 ? 121.465 82.869 2.692 1.00 17.10 244 ASP A CA 1
ATOM 1925 C C . ASP A 1 244 ? 121.126 84.361 2.791 1.00 17.37 244 ASP A C 1
ATOM 1926 O O . ASP A 1 244 ? 119.958 84.736 2.755 1.00 15.55 244 ASP A O 1
ATOM 1931 N N . ILE A 1 245 ? 122.136 85.220 2.876 1.00 14.76 245 ILE A N 1
ATOM 1932 C CA . ILE A 1 245 ? 121.934 86.675 2.979 1.00 15.32 245 ILE A CA 1
ATOM 1933 C C . ILE A 1 245 ? 121.320 87.207 1.685 1.00 14.89 245 ILE A C 1
ATOM 1934 O O . ILE A 1 245 ? 120.364 87.998 1.698 1.00 12.44 245 ILE A O 1
ATOM 1939 N N . THR A 1 246 ? 121.816 86.697 0.571 1.00 13.54 246 THR A N 1
ATOM 1940 C CA . THR A 1 246 ? 121.185 86.986 -0.720 1.00 14.21 246 THR A CA 1
ATOM 1941 C C . THR A 1 246 ? 119.712 86.616 -0.731 1.00 13.51 246 THR A C 1
ATOM 1942 O O . THR A 1 246 ? 118.896 87.455 -1.155 1.00 14.58 246 THR A O 1
ATOM 1946 N N . GLN A 1 247 ? 119.380 85.384 -0.310 1.00 15.30 247 GLN A N 1
ATOM 1947 C CA . GLN A 1 247 ? 117.993 84.908 -0.281 1.00 15.21 247 GLN A CA 1
ATOM 1948 C C . GLN A 1 247 ? 117.154 85.815 0.668 1.00 15.59 247 GLN A C 1
ATOM 1949 O O . GLN A 1 247 ? 116.014 86.194 0.334 1.00 13.45 247 GLN A O 1
ATOM 1955 N N . PHE A 1 248 ? 117.720 86.161 1.826 1.00 13.34 248 PHE A N 1
ATOM 1956 C CA . PHE A 1 248 ? 117.019 87.002 2.819 1.00 13.68 248 PHE A CA 1
ATOM 1957 C C . PHE A 1 248 ? 116.584 88.367 2.225 1.00 13.40 248 PHE A C 1
ATOM 1958 O O . PHE A 1 248 ? 115.411 88.731 2.376 1.00 14.69 248 PHE A O 1
ATOM 1966 N N . PHE A 1 249 ? 117.463 89.057 1.500 1.00 12.58 249 PHE A N 1
ATOM 1967 C CA . PHE A 1 249 ? 117.083 90.271 0.848 1.00 13.45 249 PHE A CA 1
ATOM 1968 C C . PHE A 1 249 ? 116.005 90.058 -0.227 1.00 13.80 249 PHE A C 1
ATOM 1969 O O . PHE A 1 249 ? 115.104 90.871 -0.396 1.00 13.45 249 PHE A O 1
ATOM 1977 N N . HIS A 1 250 ? 116.091 88.951 -0.943 1.00 13.29 250 HIS A N 1
ATOM 1978 C CA . HIS A 1 250 ? 115.049 88.607 -1.925 1.00 14.83 250 HIS A CA 1
ATOM 1979 C C . HIS A 1 250 ? 113.718 88.432 -1.195 1.00 13.58 250 HIS A C 1
ATOM 1980 O O . HIS A 1 250 ? 112.670 88.926 -1.718 1.00 15.41 250 HIS A O 1
ATOM 1987 N N . ILE A 1 251 ? 113.734 87.757 -0.047 1.00 12.72 251 ILE A N 1
ATOM 1988 C CA . ILE A 1 251 ? 112.492 87.573 0.690 1.00 12.90 251 ILE A CA 1
ATOM 1989 C C . ILE A 1 251 ? 111.846 88.890 1.128 1.00 12.68 251 ILE A C 1
ATOM 1990 O O . ILE A 1 251 ? 110.657 89.155 0.898 1.00 12.76 251 ILE A O 1
ATOM 1995 N N . LEU A 1 252 ? 112.648 89.747 1.709 1.00 13.26 252 LEU A N 1
ATOM 1996 C CA . LEU A 1 252 ? 112.190 91.097 2.132 1.00 13.25 252 LEU A CA 1
ATOM 1997 C C . LEU A 1 252 ? 111.747 91.892 0.949 1.00 13.63 252 LEU A C 1
ATOM 1998 O O . LEU A 1 252 ? 110.767 92.638 1.039 1.00 12.63 252 LEU A O 1
ATOM 2003 N N . GLY A 1 253 ? 112.443 91.719 -0.187 1.00 13.29 253 GLY A N 1
ATOM 2004 C CA . GLY A 1 253 ? 112.011 92.359 -1.475 1.00 13.51 253 GLY A CA 1
ATOM 2005 C C . GLY A 1 253 ? 110.591 92.010 -1.925 1.00 12.64 253 GLY A C 1
ATOM 2006 O O . GLY A 1 253 ? 109.894 92.835 -2.508 1.00 11.68 253 GLY A O 1
ATOM 2007 N N . THR A 1 254 ? 110.114 90.823 -1.618 1.00 12.87 254 THR A N 1
ATOM 2008 C CA . THR A 1 254 ? 108.742 90.438 -2.038 1.00 13.67 254 THR A CA 1
ATOM 2009 C C . THR A 1 254 ? 107.634 91.287 -1.396 1.00 13.50 254 THR A C 1
ATOM 2010 O O . THR A 1 254 ? 106.497 91.355 -1.905 1.00 13.55 254 THR A O 1
ATOM 2014 N N . VAL A 1 255 ? 107.960 91.922 -0.264 1.00 13.29 255 VAL A N 1
ATOM 2015 C CA . VAL A 1 255 ? 107.032 92.782 0.445 1.00 12.22 255 VAL A CA 1
ATOM 2016 C C . VAL A 1 255 ? 107.496 94.211 0.633 1.00 12.91 255 VAL A C 1
ATOM 2017 O O . VAL A 1 255 ? 106.925 94.976 1.440 1.00 12.09 255 VAL A O 1
ATOM 2021 N N . GLU A 1 256 ? 108.449 94.600 -0.200 1.00 13.14 256 GLU A N 1
ATOM 2022 C CA . GLU A 1 256 ? 108.951 95.981 -0.276 1.00 15.62 256 GLU A CA 1
ATOM 2023 C C . GLU A 1 256 ? 107.834 96.921 -0.737 1.00 13.66 256 GLU A C 1
ATOM 2024 O O . GLU A 1 256 ? 106.968 96.522 -1.525 1.00 13.67 256 GLU A O 1
ATOM 2030 N N . GLN A 1 257 ? 107.870 98.169 -0.262 1.00 12.10 257 GLN A N 1
ATOM 2031 C CA . GLN A 1 257 ? 106.910 99.202 -0.673 1.00 12.73 257 GLN A CA 1
ATOM 2032 C C . GLN A 1 257 ? 107.641 100.191 -1.481 1.00 14.47 257 GLN A C 1
ATOM 2033 O O . GLN A 1 257 ? 108.580 100.835 -0.983 1.00 13.65 257 GLN A O 1
ATOM 2039 N N . ILE A 1 258 ? 107.230 100.337 -2.748 1.00 14.29 258 ILE A N 1
ATOM 2040 C CA . ILE A 1 258 ? 107.844 101.297 -3.618 1.00 13.51 258 ILE A CA 1
ATOM 2041 C C . ILE A 1 258 ? 107.166 102.585 -3.502 1.00 14.04 258 ILE A C 1
ATOM 2042 O O . ILE A 1 258 ? 105.963 102.665 -3.226 1.00 15.66 258 ILE A O 1
ATOM 2047 N N . LYS A 1 259 ? 107.890 103.661 -3.755 1.00 13.59 259 LYS A N 1
ATOM 2048 C CA . LYS A 1 259 ? 107.229 104.945 -3.719 1.00 15.16 259 LYS A CA 1
ATOM 2049 C C . LYS A 1 259 ? 106.185 105.156 -4.844 1.00 15.32 259 LYS A C 1
ATOM 2050 O O . LYS A 1 259 ? 106.545 105.111 -6.020 1.00 14.32 259 LYS A O 1
ATOM 2056 N N . GLY A 1 260 ? 104.950 105.420 -4.448 1.00 14.94 260 GLY A N 1
ATOM 2057 C CA . GLY A 1 260 ? 103.865 105.720 -5.281 1.00 14.85 260 GLY A CA 1
ATOM 2058 C C . GLY A 1 260 ? 102.622 104.858 -5.138 1.00 15.88 260 GLY A C 1
ATOM 2059 O O . GLY A 1 260 ? 101.533 105.276 -5.563 1.00 16.90 260 GLY A O 1
ATOM 2060 N N . VAL A 1 261 ? 102.791 103.669 -4.561 1.00 14.93 261 VAL A N 1
ATOM 2061 C CA . VAL A 1 261 ? 101.707 102.754 -4.478 1.00 16.34 261 VAL A CA 1
ATOM 2062 C C . VAL A 1 261 ? 100.899 102.809 -3.183 1.00 15.70 261 VAL A C 1
ATOM 2063 O O . VAL A 1 261 ? 99.834 102.160 -3.091 1.00 14.89 261 VAL A O 1
ATOM 2067 N N . ASN A 1 262 ? 101.442 103.505 -2.191 1.00 15.55 262 ASN A N 1
ATOM 2068 C CA . ASN A 1 262 ? 100.786 103.576 -0.873 1.00 14.80 262 ASN A CA 1
ATOM 2069 C C . ASN A 1 262 ? 100.836 105.008 -0.323 1.00 14.75 262 ASN A C 1
ATOM 2070 O O . ASN A 1 262 ? 101.842 105.412 0.255 1.00 13.46 262 ASN A O 1
ATOM 2075 N N . LYS A 1 263 ? 99.753 105.729 -0.577 1.00 14.66 263 LYS A N 1
ATOM 2076 C CA . LYS A 1 263 ? 99.668 107.149 -0.266 1.00 19.34 263 LYS A CA 1
ATOM 2077 C C . LYS A 1 263 ? 98.882 107.341 1.007 1.00 20.45 263 LYS A C 1
ATOM 2078 O O . LYS A 1 263 ? 97.760 106.870 1.123 1.00 20.43 263 LYS A O 1
ATOM 2084 N N . THR A 1 264 ? 99.535 107.907 2.006 1.00 21.07 264 THR A N 1
ATOM 2085 C CA . THR A 1 264 ? 99.010 107.893 3.373 1.00 27.45 264 THR A CA 1
ATOM 2086 C C . THR A 1 264 ? 98.036 109.078 3.494 1.00 30.69 264 THR A C 1
ATOM 2087 O O . THR A 1 264 ? 97.915 109.880 2.550 1.00 25.59 264 THR A O 1
ATOM 2091 N N . GLU A 1 265 ? 97.364 109.209 4.641 1.00 34.80 265 GLU A N 1
ATOM 2092 C CA . GLU A 1 265 ? 96.352 110.260 4.754 1.00 41.68 265 GLU A CA 1
ATOM 2093 C C . GLU A 1 265 ? 97.001 111.651 4.644 1.00 36.60 265 GLU A C 1
ATOM 2094 O O . GLU A 1 265 ? 96.383 112.540 4.055 1.00 39.53 265 GLU A O 1
ATOM 2100 N N . SER A 1 266 ? 98.263 111.748 5.077 1.00 36.00 266 SER A N 1
ATOM 2101 C CA . SER A 1 266 ? 99.086 112.973 4.988 1.00 38.27 266 SER A CA 1
ATOM 2102 C C . SER A 1 266 ? 99.356 113.424 3.545 1.00 35.93 266 SER A C 1
ATOM 2103 O O . SER A 1 266 ? 99.813 114.542 3.312 1.00 34.51 266 SER A O 1
ATOM 2106 N N . GLY A 1 267 ? 99.105 112.559 2.573 1.00 29.77 267 GLY A N 1
ATOM 2107 C CA . GLY A 1 267 ? 99.490 112.788 1.176 1.00 29.54 267 GLY A CA 1
ATOM 2108 C C . GLY A 1 267 ? 100.887 112.302 0.802 1.00 26.24 267 GLY A C 1
ATOM 2109 O O . GLY A 1 267 ? 101.276 112.366 -0.365 1.00 25.42 267 GLY A O 1
ATOM 2110 N N . LYS A 1 268 ? 101.632 111.794 1.767 1.00 22.95 268 LYS A N 1
ATOM 2111 C CA . LYS A 1 268 ? 102.975 111.306 1.506 1.00 25.20 268 LYS A CA 1
ATOM 2112 C C . LYS A 1 268 ? 103.014 109.812 1.162 1.00 22.90 268 LYS A C 1
ATOM 2113 O O . LYS A 1 268 ? 102.070 109.073 1.455 1.00 22.83 268 LYS A O 1
ATOM 2119 N N . GLU A 1 269 ? 104.111 109.384 0.530 1.00 18.98 269 GLU A N 1
ATOM 2120 C CA . GLU A 1 269 ? 104.181 108.017 -0.005 1.00 21.45 269 GLU A CA 1
ATOM 2121 C C . GLU A 1 269 ? 104.920 107.156 1.022 1.00 18.41 269 GLU A C 1
ATOM 2122 O O . GLU A 1 269 ? 106.066 107.504 1.435 1.00 17.61 269 GLU A O 1
ATOM 2128 N N . GLU A 1 270 ? 104.285 106.081 1.458 1.00 16.81 270 GLU A N 1
ATOM 2129 C CA . GLU A 1 270 ? 104.922 105.068 2.287 1.00 17.23 270 GLU A CA 1
ATOM 2130 C C . GLU A 1 270 ? 105.860 104.251 1.418 1.00 16.97 270 GLU A C 1
ATOM 2131 O O . GLU A 1 270 ? 105.476 103.812 0.341 1.00 18.14 270 GLU A O 1
ATOM 2137 N N . TYR A 1 271 ? 107.076 104.037 1.909 1.00 15.99 271 TYR A N 1
ATOM 2138 C CA . TYR A 1 271 ? 108.080 103.234 1.178 1.00 16.23 271 TYR A CA 1
ATOM 2139 C C . TYR A 1 271 ? 109.075 102.555 2.096 1.00 15.06 271 TYR A C 1
ATOM 2140 O O . TYR A 1 271 ? 109.138 102.851 3.292 1.00 14.71 271 TYR A O 1
ATOM 2149 N N . THR A 1 272 ? 109.782 101.558 1.547 1.00 14.45 272 THR A N 1
ATOM 2150 C CA . THR A 1 272 ? 110.718 100.756 2.350 1.00 13.26 272 THR A CA 1
ATOM 2151 C C . THR A 1 272 ? 112.046 101.552 2.413 1.00 13.08 272 THR A C 1
ATOM 2152 O O . THR A 1 272 ? 112.853 101.563 1.497 1.00 12.42 272 THR A O 1
ATOM 2156 N N . VAL A 1 273 ? 112.185 102.293 3.505 1.00 13.69 273 VAL A N 1
ATOM 2157 C CA . VAL A 1 273 ? 113.336 103.203 3.728 1.00 13.85 273 VAL A CA 1
ATOM 2158 C C . VAL A 1 273 ? 114.619 102.432 3.752 1.00 13.93 273 VAL A C 1
ATOM 2159 O O . VAL A 1 273 ? 115.615 102.833 3.149 1.00 15.64 273 VAL A O 1
ATOM 2163 N N . TYR A 1 274 ? 114.617 101.292 4.461 1.00 12.09 274 TYR A N 1
ATOM 2164 C CA . TYR A 1 274 ? 115.717 100.380 4.448 1.00 12.29 274 TYR A CA 1
ATOM 2165 C C . TYR A 1 274 ? 115.256 98.959 4.722 1.00 12.32 274 TYR A C 1
ATOM 2166 O O . TYR A 1 274 ? 114.129 98.743 5.185 1.00 14.13 274 TYR A O 1
ATOM 2175 N N . SER A 1 275 ? 116.133 98.036 4.398 1.00 12.94 275 SER A N 1
ATOM 2176 C CA . SER A 1 275 ? 115.992 96.582 4.613 1.00 13.37 275 SER A CA 1
ATOM 2177 C C . SER A 1 275 ? 117.275 96.118 5.311 1.00 15.14 275 SER A C 1
ATOM 2178 O O . SER A 1 275 ? 118.380 96.507 4.921 1.00 13.80 275 SER A O 1
ATOM 2181 N N . ASN A 1 276 ? 117.168 95.181 6.238 1.00 14.53 276 ASN A N 1
ATOM 2182 C CA . ASN A 1 276 ? 118.390 94.649 6.830 1.00 14.31 276 ASN A CA 1
ATOM 2183 C C . ASN A 1 276 ? 118.282 93.188 7.189 1.00 14.75 276 ASN A C 1
ATOM 2184 O O . ASN A 1 276 ? 117.192 92.595 7.219 1.00 13.09 276 ASN A O 1
ATOM 2189 N N . CYS A 1 277 ? 119.436 92.604 7.435 1.00 12.10 277 CYS A N 1
ATOM 2190 C CA . CYS A 1 277 ? 119.598 91.191 7.773 1.00 12.94 277 CYS A CA 1
ATOM 2191 C C . CYS A 1 277 ? 120.727 91.174 8.795 1.00 13.12 277 CYS A C 1
ATOM 2192 O O . CYS A 1 277 ? 121.878 91.565 8.418 1.00 13.33 277 CYS A O 1
ATOM 2195 N N . TYR A 1 278 ? 120.440 90.739 10.004 1.00 13.04 278 TYR A N 1
ATOM 2196 C CA . TYR A 1 278 ? 121.477 90.427 10.970 1.00 15.21 278 TYR A CA 1
ATOM 2197 C C . TYR A 1 278 ? 121.819 88.936 10.952 1.00 15.76 278 TYR A C 1
ATOM 2198 O O . TYR A 1 278 ? 120.937 88.110 11.005 1.00 17.87 278 TYR A O 1
ATOM 2207 N N . ASP A 1 279 ? 123.114 88.617 10.831 1.00 16.44 279 ASP A N 1
ATOM 2208 C CA . ASP A 1 279 ? 123.606 87.292 11.071 1.00 16.47 279 ASP A CA 1
ATOM 2209 C C . ASP A 1 279 ? 123.831 87.242 12.569 1.00 17.10 279 ASP A C 1
ATOM 2210 O O . ASP A 1 279 ? 124.800 87.872 13.088 1.00 15.00 279 ASP A O 1
ATOM 2215 N N . LEU A 1 280 ? 122.959 86.536 13.260 1.00 16.31 280 LEU A N 1
ATOM 2216 C CA . LEU A 1 280 ? 122.938 86.454 14.715 1.00 16.62 280 LEU A CA 1
ATOM 2217 C C . LEU A 1 280 ? 124.139 85.705 15.245 1.00 18.66 280 LEU A C 1
ATOM 2218 O O . LEU A 1 280 ? 124.668 86.080 16.290 1.00 23.66 280 LEU A O 1
ATOM 2223 N N . ASP A 1 281 ? 124.595 84.679 14.541 1.00 18.65 281 ASP A N 1
ATOM 2224 C CA . ASP A 1 281 ? 125.749 83.881 15.005 1.00 21.52 281 ASP A CA 1
ATOM 2225 C C . ASP A 1 281 ? 127.082 84.612 14.896 1.00 22.75 281 ASP A C 1
ATOM 2226 O O . ASP A 1 281 ? 127.914 84.495 15.778 1.00 22.85 281 ASP A O 1
ATOM 2231 N N . ASN A 1 282 ? 127.311 85.381 13.854 1.00 20.73 282 ASN A N 1
ATOM 2232 C CA . ASN A 1 282 ? 128.546 86.191 13.864 1.00 26.09 282 ASN A CA 1
ATOM 2233 C C . ASN A 1 282 ? 128.334 87.713 14.109 1.00 25.55 282 ASN A C 1
ATOM 2234 O O . ASN A 1 282 ? 129.242 88.516 13.939 1.00 26.55 282 ASN A O 1
ATOM 2239 N N . LYS A 1 283 ? 127.153 88.088 14.566 1.00 18.53 283 LYS A N 1
ATOM 2240 C CA . LYS A 1 283 ? 126.849 89.449 15.024 1.00 21.31 283 LYS A CA 1
ATOM 2241 C C . LYS A 1 283 ? 127.216 90.472 13.956 1.00 18.52 283 LYS A C 1
ATOM 2242 O O . LYS A 1 283 ? 127.950 91.441 14.236 1.00 19.04 283 LYS A O 1
ATOM 2248 N N . THR A 1 284 ? 126.788 90.237 12.705 1.00 16.92 284 THR A N 1
ATOM 2249 C CA . THR A 1 284 ? 127.033 91.180 11.655 1.00 16.01 284 THR A CA 1
ATOM 2250 C C . THR A 1 284 ? 125.685 91.747 11.090 1.00 16.85 284 THR A C 1
ATOM 2251 O O . THR A 1 284 ? 124.775 90.998 10.844 1.00 15.60 284 THR A O 1
ATOM 2255 N N . LEU A 1 285 ? 125.646 93.050 10.892 1.00 15.44 285 LEU A N 1
ATOM 2256 C CA . LEU A 1 285 ? 124.520 93.739 10.299 1.00 16.37 285 LEU A CA 1
ATOM 2257 C C . LEU A 1 285 ? 124.778 93.922 8.827 1.00 15.46 285 LEU A C 1
ATOM 2258 O O . LEU A 1 285 ? 125.854 94.429 8.427 1.00 16.68 285 LEU A O 1
ATOM 2263 N N . TYR A 1 286 ? 123.852 93.497 7.980 1.00 14.41 286 TYR A N 1
ATOM 2264 C CA . TYR A 1 286 ? 123.865 93.835 6.554 1.00 12.84 286 TYR A CA 1
ATOM 2265 C C . TYR A 1 286 ? 122.700 94.665 6.206 1.00 12.68 286 TYR A C 1
ATOM 2266 O O . TYR A 1 286 ? 121.541 94.369 6.680 1.00 12.86 286 TYR A O 1
ATOM 2275 N N . TYR A 1 287 ? 122.843 95.718 5.406 1.00 12.84 287 TYR A N 1
ATOM 2276 C CA . TYR A 1 287 ? 121.636 96.518 5.034 1.00 14.68 287 TYR A CA 1
ATOM 2277 C C . TYR A 1 287 ? 121.651 97.125 3.639 1.00 14.57 287 TYR A C 1
ATOM 2278 O O . TYR A 1 287 ? 122.736 97.222 3.023 1.00 15.15 287 TYR A O 1
ATOM 2287 N N . THR A 1 288 ? 120.464 97.477 3.151 1.00 14.31 288 THR A N 1
ATOM 2288 C CA . THR A 1 288 ? 120.295 98.225 1.939 1.00 15.78 288 THR A CA 1
ATOM 2289 C C . THR A 1 288 ? 119.351 99.359 2.237 1.00 16.94 288 THR A C 1
ATOM 2290 O O . THR A 1 288 ? 118.647 99.350 3.268 1.00 16.42 288 THR A O 1
ATOM 2294 N N . THR A 1 289 ? 119.338 100.375 1.372 1.00 16.16 289 THR A N 1
ATOM 2295 C CA . THR A 1 289 ? 118.428 101.500 1.556 1.00 15.94 289 THR A CA 1
ATOM 2296 C C . THR A 1 289 ? 117.622 101.687 0.275 1.00 16.66 289 THR A C 1
ATOM 2297 O O . THR A 1 289 ? 117.963 101.143 -0.792 1.00 16.06 289 THR A O 1
ATOM 2301 N N . TYR A 1 290 ? 116.519 102.413 0.361 1.00 15.43 290 TYR A N 1
ATOM 2302 C CA . TYR A 1 290 ? 115.753 102.624 -0.840 1.00 14.93 290 TYR A CA 1
ATOM 2303 C C . TYR A 1 290 ? 116.619 103.183 -1.974 1.00 15.54 290 TYR A C 1
ATOM 2304 O O . TYR A 1 290 ? 116.386 102.852 -3.168 1.00 14.55 290 TYR A O 1
ATOM 2313 N N . GLU A 1 291 ? 117.606 103.995 -1.616 1.00 14.69 291 GLU A N 1
ATOM 2314 C CA . GLU A 1 291 ? 118.367 104.752 -2.608 1.00 16.00 291 GLU A CA 1
ATOM 2315 C C . GLU A 1 291 ? 119.602 104.022 -3.061 1.00 14.87 291 GLU A C 1
ATOM 2316 O O . GLU A 1 291 ? 120.257 104.437 -4.037 1.00 17.09 291 GLU A O 1
ATOM 2322 N N . ASN A 1 292 ? 120.013 103.012 -2.319 1.00 14.73 292 ASN A N 1
ATOM 2323 C CA . ASN A 1 292 ? 121.281 102.280 -2.612 1.00 16.21 292 ASN A CA 1
ATOM 2324 C C . ASN A 1 292 ? 121.125 100.774 -2.515 1.00 15.62 292 ASN A C 1
ATOM 2325 O O . ASN A 1 292 ? 120.839 100.218 -1.428 1.00 13.84 292 ASN A O 1
ATOM 2330 N N . ARG A 1 293 ? 121.160 100.137 -3.661 1.00 16.32 293 ARG A N 1
ATOM 2331 C CA . ARG A 1 293 ? 120.996 98.686 -3.739 1.00 17.27 293 ARG A CA 1
ATOM 2332 C C . ARG A 1 293 ? 122.103 97.859 -3.141 1.00 15.62 293 ARG A C 1
ATOM 2333 O O . ARG A 1 293 ? 121.871 96.660 -2.771 1.00 15.48 293 ARG A O 1
ATOM 2341 N N . GLN A 1 294 ? 123.320 98.378 -3.121 1.00 16.21 294 GLN A N 1
ATOM 2342 C CA . GLN A 1 294 ? 124.420 97.568 -2.688 1.00 16.98 294 GLN A CA 1
ATOM 2343 C C . GLN A 1 294 ? 124.339 97.303 -1.171 1.00 17.63 294 GLN A C 1
ATOM 2344 O O . GLN A 1 294 ? 124.179 98.231 -0.423 1.00 18.03 294 GLN A O 1
ATOM 2350 N N . ILE A 1 295 ? 124.537 96.068 -0.769 1.00 15.85 295 ILE A N 1
ATOM 2351 C CA . ILE A 1 295 ? 124.521 95.687 0.603 1.00 15.25 295 ILE A CA 1
ATOM 2352 C C . ILE A 1 295 ? 125.766 96.215 1.300 1.00 17.75 295 ILE A C 1
ATOM 2353 O O . ILE A 1 295 ? 126.886 96.128 0.731 1.00 17.01 295 ILE A O 1
ATOM 2358 N N . VAL A 1 296 ? 125.540 96.809 2.473 1.00 18.01 296 VAL A N 1
ATOM 2359 C CA . VAL A 1 296 ? 126.577 97.268 3.402 1.00 17.53 296 VAL A CA 1
ATOM 2360 C C . VAL A 1 296 ? 126.629 96.370 4.632 1.00 19.15 296 VAL A C 1
ATOM 2361 O O . VAL A 1 296 ? 125.568 96.041 5.177 1.00 15.83 296 VAL A O 1
ATOM 2365 N N . ALA A 1 297 ? 127.842 96.005 5.113 1.00 16.47 297 ALA A N 1
ATOM 2366 C CA . ALA A 1 297 ? 128.025 95.115 6.236 1.00 18.48 297 ALA A CA 1
ATOM 2367 C C . ALA A 1 297 ? 128.858 95.801 7.347 1.00 19.78 297 ALA A C 1
ATOM 2368 O O . ALA A 1 297 ? 129.825 96.572 7.037 1.00 20.48 297 ALA A O 1
ATOM 2370 N N . VAL A 1 298 ? 128.484 95.556 8.576 1.00 17.92 298 VAL A N 1
ATOM 2371 C CA . VAL A 1 298 ? 129.226 96.077 9.736 1.00 20.31 298 VAL A CA 1
ATOM 2372 C C . VAL A 1 298 ? 129.093 95.065 10.857 1.00 20.65 298 VAL A C 1
ATOM 2373 O O . VAL A 1 298 ? 127.987 94.583 11.150 1.00 19.01 298 VAL A O 1
ATOM 2377 N N . THR A 1 299 ? 130.216 94.684 11.481 1.00 18.14 299 THR A N 1
ATOM 2378 C CA . THR A 1 299 ? 130.196 93.692 12.513 1.00 21.38 299 THR A CA 1
ATOM 2379 C C . THR A 1 299 ? 130.358 94.367 13.887 1.00 21.52 299 THR A C 1
ATOM 2380 O O . THR A 1 299 ? 130.897 95.489 14.001 1.00 24.62 299 THR A O 1
ATOM 2384 N N . LEU A 1 300 ? 129.784 93.749 14.915 1.00 21.53 300 LEU A N 1
ATOM 2385 C CA . LEU A 1 300 ? 129.872 94.322 16.257 1.00 21.94 300 LEU A CA 1
ATOM 2386 C C . LEU A 1 300 ? 131.280 93.960 16.853 1.00 21.82 300 LEU A C 1
ATOM 2387 O O . LEU A 1 300 ? 131.433 92.751 16.888 1.00 33.09 300 LEU A O 1
ATOM 2392 N N . GLY A 1 306 ? 134.492 100.509 26.202 1.00 35.50 306 GLY A N 1
ATOM 2393 C CA . GLY A 1 306 ? 134.099 101.762 25.569 1.00 33.95 306 GLY A CA 1
ATOM 2394 C C . GLY A 1 306 ? 132.821 102.284 26.177 1.00 28.03 306 GLY A C 1
ATOM 2395 O O . GLY A 1 306 ? 131.947 101.523 26.635 1.00 29.78 306 GLY A O 1
ATOM 2396 N N . ASN A 1 307 ? 132.687 103.595 26.227 1.00 27.64 307 ASN A N 1
ATOM 2397 C CA . ASN A 1 307 ? 131.459 104.201 26.708 1.00 30.00 307 ASN A CA 1
ATOM 2398 C C . ASN A 1 307 ? 130.797 105.193 25.744 1.00 24.61 307 ASN A C 1
ATOM 2399 O O . ASN A 1 307 ? 129.807 105.828 26.086 1.00 27.60 307 ASN A O 1
ATOM 2404 N N . ARG A 1 308 ? 131.349 105.344 24.549 1.00 21.79 308 ARG A N 1
ATOM 2405 C CA . ARG A 1 308 ? 130.769 106.277 23.566 1.00 24.68 308 ARG A CA 1
ATOM 2406 C C . ARG A 1 308 ? 129.992 105.543 22.463 1.00 19.97 308 ARG A C 1
ATOM 2407 O O . ARG A 1 308 ? 130.417 104.539 22.018 1.00 19.77 308 ARG A O 1
ATOM 2415 N N . LEU A 1 309 ? 128.857 106.088 22.040 1.00 19.95 309 LEU A N 1
ATOM 2416 C CA . LEU A 1 309 ? 128.156 105.515 20.869 1.00 20.30 309 LEU A CA 1
ATOM 2417 C C . LEU A 1 309 ? 129.024 105.668 19.670 1.00 20.89 309 LEU A C 1
ATOM 2418 O O . LEU A 1 309 ? 129.801 106.663 19.547 1.00 18.05 309 LEU A O 1
ATOM 2423 N N . VAL A 1 310 ? 129.029 104.671 18.799 1.00 18.66 310 VAL A N 1
ATOM 2424 C CA . VAL A 1 310 ? 129.770 104.762 17.530 1.00 21.62 310 VAL A CA 1
ATOM 2425 C C . VAL A 1 310 ? 128.715 104.689 16.387 1.00 23.97 310 VAL A C 1
ATOM 2426 O O . VAL A 1 310 ? 127.844 103.792 16.461 1.00 19.16 310 VAL A O 1
ATOM 2430 N N . THR A 1 311 ? 128.781 105.602 15.410 1.00 19.40 311 THR A N 1
ATOM 2431 C CA . THR A 1 311 ? 127.741 105.694 14.393 1.00 19.46 311 THR A CA 1
ATOM 2432 C C . THR A 1 311 ? 128.286 105.722 12.998 1.00 22.87 311 THR A C 1
ATOM 2433 O O . THR A 1 311 ? 129.420 106.092 12.789 1.00 19.96 311 THR A O 1
ATOM 2437 N N A TYR A 1 312 ? 127.483 105.275 12.041 0.45 22.06 312 TYR A N 1
ATOM 2438 N N B TYR A 1 312 ? 127.476 105.285 12.045 0.55 21.93 312 TYR A N 1
ATOM 2439 C CA A TYR A 1 312 ? 127.865 105.226 10.625 0.45 23.52 312 TYR A CA 1
ATOM 2440 C CA B TYR A 1 312 ? 127.822 105.356 10.622 0.55 23.97 312 TYR A CA 1
ATOM 2441 C C A TYR A 1 312 ? 126.598 105.563 9.797 0.45 26.31 312 TYR A C 1
ATOM 2442 C C B TYR A 1 312 ? 126.572 105.614 9.817 0.55 26.55 312 TYR A C 1
ATOM 2443 O O A TYR A 1 312 ? 125.669 104.762 9.762 0.45 26.19 312 TYR A O 1
ATOM 2444 O O B TYR A 1 312 ? 125.666 104.773 9.769 0.55 26.39 312 TYR A O 1
ATOM 2461 N N . PRO A 1 313 ? 126.507 106.778 9.206 1.00 28.29 313 PRO A N 1
ATOM 2462 C CA . PRO A 1 313 ? 125.335 107.218 8.530 1.00 28.36 313 PRO A CA 1
ATOM 2463 C C . PRO A 1 313 ? 125.113 106.451 7.246 1.00 25.34 313 PRO A C 1
ATOM 2464 O O . PRO A 1 313 ? 126.038 106.026 6.623 1.00 24.08 313 PRO A O 1
ATOM 2468 N N . PHE A 1 314 ? 123.850 106.162 6.973 1.00 21.80 314 PHE A N 1
ATOM 2469 C CA . PHE A 1 314 ? 123.512 105.435 5.759 1.00 24.00 314 PHE A CA 1
ATOM 2470 C C . PHE A 1 314 ? 123.769 106.305 4.521 1.00 27.69 314 PHE A C 1
ATOM 2471 O O . PHE A 1 314 ? 123.349 107.436 4.507 1.00 31.66 314 PHE A O 1
ATOM 2479 N N . GLU A 1 315 ? 124.398 105.712 3.517 1.00 30.29 315 GLU A N 1
ATOM 2480 C CA . GLU A 1 315 ? 124.535 106.284 2.175 1.00 34.20 315 GLU A CA 1
ATOM 2481 C C . GLU A 1 315 ? 123.147 106.171 1.454 1.00 35.00 315 GLU A C 1
ATOM 2482 O O . GLU A 1 315 ? 122.363 105.088 1.529 1.00 28.40 315 GLU A O 1
ATOM 2488 N N . ARG A 1 316 ? 122.762 107.325 0.902 1.00 32.23 316 ARG A N 1
ATOM 2489 C CA . ARG A 1 316 ? 121.500 107.478 0.154 1.00 33.11 316 ARG A CA 1
ATOM 2490 C C . ARG A 1 316 ? 121.742 107.849 -1.317 1.00 30.42 316 ARG A C 1
ATOM 2491 O O . ARG A 1 316 ? 121.009 108.606 -1.876 1.00 30.32 316 ARG A O 1
ATOM 2499 N N . LYS A 1 317 ? 122.770 107.273 -1.893 1.00 27.95 317 LYS A N 1
ATOM 2500 C CA . LYS A 1 317 ? 123.193 107.464 -3.273 1.00 32.82 317 LYS A CA 1
ATOM 2501 C C . LYS A 1 317 ? 123.347 106.037 -3.786 1.00 24.28 317 LYS A C 1
ATOM 2502 O O . LYS A 1 317 ? 123.929 105.175 -3.100 1.00 19.99 317 LYS A O 1
ATOM 2508 N N . GLN A 1 318 ? 122.929 105.833 -5.007 1.00 22.15 318 GLN A N 1
ATOM 2509 C CA . GLN A 1 318 ? 123.102 104.496 -5.652 1.00 21.26 318 GLN A CA 1
ATOM 2510 C C . GLN A 1 318 ? 124.560 104.210 -5.981 1.00 23.08 318 GLN A C 1
ATOM 2511 O O . GLN A 1 318 ? 125.147 104.915 -6.806 1.00 23.09 318 GLN A O 1
ATOM 2517 N N . ILE A 1 319 ? 125.182 103.212 -5.368 1.00 20.52 319 ILE A N 1
ATOM 2518 C CA . ILE A 1 319 ? 126.592 102.924 -5.640 1.00 20.67 319 ILE A CA 1
ATOM 2519 C C . ILE A 1 319 ? 126.711 101.909 -6.739 1.00 20.90 319 ILE A C 1
ATOM 2520 O O . ILE A 1 319 ? 126.491 100.741 -6.498 1.00 18.67 319 ILE A O 1
ATOM 2525 N N . ILE A 1 320 ? 127.099 102.376 -7.926 1.00 21.89 320 ILE A N 1
ATOM 2526 C CA . ILE A 1 320 ? 127.045 101.613 -9.208 1.00 21.70 320 ILE A CA 1
ATOM 2527 C C . ILE A 1 320 ? 128.471 101.246 -9.608 1.00 25.90 320 ILE A C 1
ATOM 2528 O O . ILE A 1 320 ? 129.361 102.078 -9.549 1.00 24.66 320 ILE A O 1
ATOM 2533 N N . ASN A 1 321 ? 128.683 99.998 -9.965 1.00 23.36 321 ASN A N 1
ATOM 2534 C CA . ASN A 1 321 ? 129.941 99.523 -10.539 1.00 24.98 321 ASN A CA 1
ATOM 2535 C C . ASN A 1 321 ? 129.962 99.881 -12.048 1.00 26.89 321 ASN A C 1
ATOM 2536 O O . ASN A 1 321 ? 129.311 99.246 -12.879 1.00 22.28 321 ASN A O 1
ATOM 2541 N N . LYS A 1 322 ? 130.700 100.927 -12.379 1.00 29.13 322 LYS A N 1
ATOM 2542 C CA . LYS A 1 322 ? 130.782 101.403 -13.778 1.00 34.09 322 LYS A CA 1
ATOM 2543 C C . LYS A 1 322 ? 131.910 100.693 -14.487 1.00 40.35 322 LYS A C 1
ATOM 2544 O O . LYS A 1 322 ? 133.042 100.862 -14.082 1.00 35.35 322 LYS A O 1
ATOM 2550 N N . LEU A 1 323 ? 131.609 99.869 -15.507 1.00 36.31 323 LEU A N 1
ATOM 2551 C CA . LEU A 1 323 ? 132.664 99.293 -16.404 1.00 42.09 323 LEU A CA 1
ATOM 2552 C C . LEU A 1 323 ? 132.937 100.291 -17.534 1.00 36.53 323 LEU A C 1
ATOM 2553 O O . LEU A 1 323 ? 134.051 100.280 -18.021 1.00 53.02 323 LEU A O 1
ATOM 2567 N N . THR B 1 3 ? 109.365 89.830 -17.299 1.00 14.67 3 THR B N 1
ATOM 2568 C CA . THR B 1 3 ? 108.602 91.064 -17.329 1.00 13.57 3 THR B CA 1
ATOM 2569 C C . THR B 1 3 ? 109.423 92.127 -17.990 1.00 14.32 3 THR B C 1
ATOM 2570 O O . THR B 1 3 ? 110.584 92.342 -17.572 1.00 16.09 3 THR B O 1
ATOM 2574 N N . ALA B 1 4 ? 108.878 92.809 -18.992 1.00 12.25 4 ALA B N 1
ATOM 2575 C CA . ALA B 1 4 ? 109.604 93.948 -19.643 1.00 13.07 4 ALA B CA 1
ATOM 2576 C C . ALA B 1 4 ? 108.795 95.195 -19.491 1.00 14.23 4 ALA B C 1
ATOM 2577 O O . ALA B 1 4 ? 107.586 95.120 -19.593 1.00 14.08 4 ALA B O 1
ATOM 2579 N N . ILE B 1 5 ? 109.427 96.317 -19.208 1.00 12.99 5 ILE B N 1
ATOM 2580 C CA . ILE B 1 5 ? 108.752 97.582 -19.016 1.00 13.72 5 ILE B CA 1
ATOM 2581 C C . ILE B 1 5 ? 109.497 98.737 -19.663 1.00 14.97 5 ILE B C 1
ATOM 2582 O O . ILE B 1 5 ? 110.673 98.599 -19.957 1.00 15.07 5 ILE B O 1
ATOM 2587 N N . THR B 1 6 ? 108.787 99.808 -19.916 1.00 14.57 6 THR B N 1
ATOM 2588 C CA . THR B 1 6 ? 109.387 101.076 -20.242 1.00 14.80 6 THR B CA 1
ATOM 2589 C C . THR B 1 6 ? 109.071 102.051 -19.122 1.00 15.30 6 THR B C 1
ATOM 2590 O O . THR B 1 6 ? 108.138 101.826 -18.352 1.00 14.14 6 THR B O 1
ATOM 2594 N N . LEU B 1 7 ? 109.827 103.161 -19.049 1.00 15.03 7 LEU B N 1
ATOM 2595 C CA . LEU B 1 7 ? 109.517 104.214 -18.073 1.00 15.22 7 LEU B CA 1
ATOM 2596 C C . LEU B 1 7 ? 109.971 105.512 -18.742 1.00 17.03 7 LEU B C 1
ATOM 2597 O O . LEU B 1 7 ? 111.050 105.557 -19.355 1.00 15.15 7 LEU B O 1
ATOM 2602 N N . ASN B 1 8 ? 109.158 106.544 -18.594 1.00 18.96 8 ASN B N 1
ATOM 2603 C CA . ASN B 1 8 ? 109.491 107.884 -19.067 1.00 22.83 8 ASN B CA 1
ATOM 2604 C C . ASN B 1 8 ? 109.673 108.803 -17.891 1.00 23.36 8 ASN B C 1
ATOM 2605 O O . ASN B 1 8 ? 108.811 108.901 -17.073 1.00 26.78 8 ASN B O 1
ATOM 2610 N N . GLY B 1 9 ? 110.882 109.359 -17.715 1.00 22.43 9 GLY B N 1
ATOM 2611 C CA . GLY B 1 9 ? 111.154 110.279 -16.593 1.00 21.15 9 GLY B CA 1
ATOM 2612 C C . GLY B 1 9 ? 112.088 111.386 -17.066 1.00 20.50 9 GLY B C 1
ATOM 2613 O O . GLY B 1 9 ? 111.814 111.956 -18.095 1.00 20.94 9 GLY B O 1
ATOM 2614 N N . ASN B 1 10 ? 113.201 111.572 -16.373 1.00 17.83 10 ASN B N 1
ATOM 2615 C CA . ASN B 1 10 ? 114.222 112.526 -16.759 1.00 19.70 10 ASN B CA 1
ATOM 2616 C C . ASN B 1 10 ? 115.004 112.046 -17.973 1.00 23.78 10 ASN B C 1
ATOM 2617 O O . ASN B 1 10 ? 115.410 112.876 -18.816 1.00 25.91 10 ASN B O 1
ATOM 2622 N N . SER B 1 11 ? 115.160 110.749 -18.138 1.00 18.81 11 SER B N 1
ATOM 2623 C CA . SER B 1 11 ? 115.490 110.198 -19.433 1.00 18.06 11 SER B CA 1
ATOM 2624 C C . SER B 1 11 ? 114.346 109.231 -19.802 1.00 20.09 11 SER B C 1
ATOM 2625 O O . SER B 1 11 ? 113.263 109.326 -19.263 1.00 16.79 11 SER B O 1
ATOM 2628 N N . ASN B 1 12 ? 114.602 108.336 -20.778 1.00 15.33 12 ASN B N 1
ATOM 2629 C CA . ASN B 1 12 ? 113.636 107.333 -21.212 1.00 17.78 12 ASN B CA 1
ATOM 2630 C C . ASN B 1 12 ? 114.285 105.966 -21.130 1.00 15.32 12 ASN B C 1
ATOM 2631 O O . ASN B 1 12 ? 115.455 105.796 -21.519 1.00 16.03 12 ASN B O 1
ATOM 2636 N N . TYR B 1 13 ? 113.577 105.011 -20.528 1.00 15.29 13 TYR B N 1
ATOM 2637 C CA . TYR B 1 13 ? 114.133 103.737 -20.107 1.00 13.82 13 TYR B CA 1
ATOM 2638 C C . TYR B 1 13 ? 113.308 102.544 -20.628 1.00 14.30 13 TYR B C 1
ATOM 2639 O O . TYR B 1 13 ? 112.122 102.643 -20.930 1.00 14.45 13 TYR B O 1
ATOM 2648 N N . PHE B 1 14 ? 113.993 101.420 -20.713 1.00 14.42 14 PHE B N 1
ATOM 2649 C CA . PHE B 1 14 ? 113.470 100.177 -21.230 1.00 14.35 14 PHE B CA 1
ATOM 2650 C C . PHE B 1 14 ? 114.271 99.082 -20.574 1.00 14.41 14 PHE B C 1
ATOM 2651 O O . PHE B 1 14 ? 115.480 99.208 -20.388 1.00 12.87 14 PHE B O 1
ATOM 2659 N N . GLY B 1 15 ? 113.619 98.008 -20.147 1.00 12.70 15 GLY B N 1
ATOM 2660 C CA . GLY B 1 15 ? 114.368 96.938 -19.432 1.00 13.32 15 GLY B CA 1
ATOM 2661 C C . GLY B 1 15 ? 113.509 95.759 -19.047 1.00 14.09 15 GLY B C 1
ATOM 2662 O O . GLY B 1 15 ? 112.280 95.787 -19.282 1.00 13.21 15 GLY B O 1
ATOM 2663 N N . ARG B 1 16 ? 114.121 94.776 -18.434 1.00 13.37 16 ARG B N 1
ATOM 2664 C CA . ARG B 1 16 ? 113.398 93.546 -18.125 1.00 13.74 16 ARG B CA 1
ATOM 2665 C C . ARG B 1 16 ? 114.006 92.701 -17.043 1.00 13.15 16 ARG B C 1
ATOM 2666 O O . ARG B 1 16 ? 115.219 92.821 -16.714 1.00 12.67 16 ARG B O 1
ATOM 2674 N N . ASN B 1 17 ? 113.140 91.870 -16.465 1.00 12.82 17 ASN B N 1
ATOM 2675 C CA . ASN B 1 17 ? 113.512 90.706 -15.642 1.00 12.73 17 ASN B CA 1
ATOM 2676 C C . ASN B 1 17 ? 113.588 89.518 -16.544 1.00 12.80 17 ASN B C 1
ATOM 2677 O O . ASN B 1 17 ? 112.710 89.334 -17.390 1.00 13.56 17 ASN B O 1
ATOM 2682 N N . LEU B 1 18 ? 114.664 88.772 -16.480 1.00 14.24 18 LEU B N 1
ATOM 2683 C CA . LEU B 1 18 ? 114.755 87.521 -17.194 1.00 14.82 18 LEU B CA 1
ATOM 2684 C C . LEU B 1 18 ? 114.474 86.424 -16.189 1.00 15.79 18 LEU B C 1
ATOM 2685 O O . LEU B 1 18 ? 115.265 86.238 -15.253 1.00 15.12 18 LEU B O 1
ATOM 2690 N N . ASP B 1 19 ? 113.328 85.737 -16.366 1.00 15.13 19 ASP B N 1
ATOM 2691 C CA . ASP B 1 19 ? 112.908 84.723 -15.420 1.00 15.64 19 ASP B CA 1
ATOM 2692 C C . ASP B 1 19 ? 113.103 83.346 -16.061 1.00 16.16 19 ASP B C 1
ATOM 2693 O O . ASP B 1 19 ? 112.442 83.061 -17.026 1.00 16.59 19 ASP B O 1
ATOM 2698 N N . LEU B 1 20 ? 113.908 82.474 -15.465 1.00 16.89 20 LEU B N 1
ATOM 2699 C CA . LEU B 1 20 ? 114.162 81.183 -16.041 1.00 17.91 20 LEU B CA 1
ATOM 2700 C C . LEU B 1 20 ? 114.396 80.233 -14.910 1.00 17.79 20 LEU B C 1
ATOM 2701 O O . LEU B 1 20 ? 114.652 80.647 -13.764 1.00 15.86 20 LEU B O 1
ATOM 2706 N N . ASP B 1 21 ? 114.359 78.938 -15.224 1.00 17.25 21 ASP B N 1
ATOM 2707 C CA . ASP B 1 21 ? 114.681 77.921 -14.179 1.00 19.57 21 ASP B CA 1
ATOM 2708 C C . ASP B 1 21 ? 116.069 77.351 -14.348 1.00 22.67 21 ASP B C 1
ATOM 2709 O O . ASP B 1 21 ? 116.463 76.450 -13.649 1.00 22.90 21 ASP B O 1
ATOM 2714 N N . PHE B 1 22 ? 116.881 78.025 -15.124 1.00 21.69 22 PHE B N 1
ATOM 2715 C CA . PHE B 1 22 ? 118.293 77.698 -15.171 1.00 23.93 22 PHE B CA 1
ATOM 2716 C C . PHE B 1 22 ? 119.078 78.921 -15.615 1.00 23.72 22 PHE B C 1
ATOM 2717 O O . PHE B 1 22 ? 118.543 79.869 -16.182 1.00 22.42 22 PHE B O 1
ATOM 2725 N N . SER B 1 23 ? 120.395 78.820 -15.496 1.00 26.44 23 SER B N 1
ATOM 2726 C CA . SER B 1 23 ? 121.255 79.792 -16.134 1.00 29.18 23 SER B CA 1
ATOM 2727 C C . SER B 1 23 ? 122.633 79.168 -16.214 1.00 31.21 23 SER B C 1
ATOM 2728 O O . SER B 1 23 ? 123.126 78.666 -15.181 1.00 34.88 23 SER B O 1
ATOM 2731 N N A TYR B 1 24 ? 123.203 79.120 -17.394 0.62 34.11 24 TYR B N 1
ATOM 2732 N N B TYR B 1 24 ? 123.292 79.154 -17.369 0.38 32.14 24 TYR B N 1
ATOM 2733 C CA A TYR B 1 24 ? 124.659 78.815 -17.549 0.62 44.17 24 TYR B CA 1
ATOM 2734 C CA B TYR B 1 24 ? 124.782 78.851 -17.376 0.38 36.51 24 TYR B CA 1
ATOM 2735 C C A TYR B 1 24 ? 125.508 80.101 -17.743 0.62 43.71 24 TYR B C 1
ATOM 2736 C C B TYR B 1 24 ? 125.624 80.117 -17.295 0.38 37.34 24 TYR B C 1
ATOM 2737 O O A TYR B 1 24 ? 126.639 80.020 -18.235 0.62 40.01 24 TYR B O 1
ATOM 2738 O O B TYR B 1 24 ? 126.860 80.062 -17.140 0.38 32.98 24 TYR B O 1
ATOM 2755 N N . GLY B 1 25 ? 124.942 81.257 -17.343 1.00 37.61 25 GLY B N 1
ATOM 2756 C CA . GLY B 1 25 ? 125.597 82.517 -17.356 1.00 37.55 25 GLY B CA 1
ATOM 2757 C C . GLY B 1 25 ? 125.081 83.185 -18.638 1.00 35.20 25 GLY B C 1
ATOM 2758 O O . GLY B 1 25 ? 124.481 82.539 -19.494 1.00 37.41 25 GLY B O 1
ATOM 2759 N N . GLU B 1 26 ? 125.314 84.477 -18.690 1.00 27.37 26 GLU B N 1
ATOM 2760 C CA . GLU B 1 26 ? 124.980 85.371 -19.754 1.00 25.81 26 GLU B CA 1
ATOM 2761 C C . GLU B 1 26 ? 125.970 86.469 -19.577 1.00 22.52 26 GLU B C 1
ATOM 2762 O O . GLU B 1 26 ? 126.706 86.486 -18.577 1.00 19.80 26 GLU B O 1
ATOM 2768 N N . GLU B 1 27 ? 125.979 87.384 -20.490 1.00 20.01 27 GLU B N 1
ATOM 2769 C CA . GLU B 1 27 ? 126.990 88.442 -20.473 1.00 20.61 27 GLU B CA 1
ATOM 2770 C C . GLU B 1 27 ? 126.526 89.640 -21.223 1.00 18.71 27 GLU B C 1
ATOM 2771 O O . GLU B 1 27 ? 125.567 89.546 -22.018 1.00 15.50 27 GLU B O 1
ATOM 2777 N N . VAL B 1 28 ? 127.161 90.763 -20.946 1.00 15.96 28 VAL B N 1
ATOM 2778 C CA . VAL B 1 28 ? 126.973 91.924 -21.761 1.00 16.00 28 VAL B CA 1
ATOM 2779 C C . VAL B 1 28 ? 127.635 91.617 -23.099 1.00 15.88 28 VAL B C 1
ATOM 2780 O O . VAL B 1 28 ? 128.727 91.097 -23.151 1.00 16.25 28 VAL B O 1
ATOM 2784 N N . ILE B 1 29 ? 126.962 91.959 -24.190 1.00 14.89 29 ILE B N 1
ATOM 2785 C CA . ILE B 1 29 ? 127.508 91.793 -25.511 1.00 14.83 29 ILE B CA 1
ATOM 2786 C C . ILE B 1 29 ? 127.293 93.123 -26.249 1.00 16.22 29 ILE B C 1
ATOM 2787 O O . ILE B 1 29 ? 126.164 93.578 -26.455 1.00 15.47 29 ILE B O 1
ATOM 2792 N N . ILE B 1 30 ? 128.397 93.717 -26.701 1.00 15.17 30 ILE B N 1
ATOM 2793 C CA . ILE B 1 30 ? 128.379 94.826 -27.633 1.00 17.37 30 ILE B CA 1
ATOM 2794 C C . ILE B 1 30 ? 128.670 94.325 -29.035 1.00 16.82 30 ILE B C 1
ATOM 2795 O O . ILE B 1 30 ? 129.681 93.627 -29.237 1.00 16.75 30 ILE B O 1
ATOM 2800 N N . THR B 1 31 ? 127.761 94.614 -29.960 1.00 16.22 31 THR B N 1
ATOM 2801 C CA . THR B 1 31 ? 127.922 94.271 -31.364 1.00 15.46 31 THR B CA 1
ATOM 2802 C C . THR B 1 31 ? 128.232 95.565 -32.127 1.00 16.56 31 THR B C 1
ATOM 2803 O O . THR B 1 31 ? 127.377 96.413 -32.346 1.00 18.93 31 THR B O 1
ATOM 2807 N N . PRO B 1 32 ? 129.491 95.714 -32.580 1.00 17.16 32 PRO B N 1
ATOM 2808 C CA . PRO B 1 32 ? 129.834 96.935 -33.271 1.00 16.63 32 PRO B CA 1
ATOM 2809 C C . PRO B 1 32 ? 129.261 97.005 -34.652 1.00 15.93 32 PRO B C 1
ATOM 2810 O O . PRO B 1 32 ? 128.761 96.007 -35.212 1.00 16.41 32 PRO B O 1
ATOM 2814 N N . ALA B 1 33 ? 129.347 98.196 -35.222 1.00 15.35 33 ALA B N 1
ATOM 2815 C CA . ALA B 1 33 ? 128.703 98.506 -36.502 1.00 17.41 33 ALA B CA 1
ATOM 2816 C C . ALA B 1 33 ? 129.125 97.602 -37.687 1.00 18.02 33 ALA B C 1
ATOM 2817 O O . ALA B 1 33 ? 128.338 97.328 -38.586 1.00 18.76 33 ALA B O 1
ATOM 2819 N N . GLU B 1 34 ? 130.379 97.166 -37.671 1.00 18.14 34 GLU B N 1
ATOM 2820 C CA . GLU B 1 34 ? 130.898 96.340 -38.755 1.00 20.32 34 GLU B CA 1
ATOM 2821 C C . GLU B 1 34 ? 131.075 94.864 -38.381 1.00 19.81 34 GLU B C 1
ATOM 2822 O O . GLU B 1 34 ? 131.788 94.121 -39.100 1.00 18.80 34 GLU B O 1
ATOM 2828 N N . TYR B 1 35 ? 130.447 94.403 -37.289 1.00 16.53 35 TYR B N 1
ATOM 2829 C CA . TYR B 1 35 ? 130.342 92.949 -37.109 1.00 15.78 35 TYR B CA 1
ATOM 2830 C C . TYR B 1 35 ? 129.364 92.449 -38.168 1.00 17.31 35 TYR B C 1
ATOM 2831 O O . TYR B 1 35 ? 128.234 92.958 -38.292 1.00 17.16 35 TYR B O 1
ATOM 2840 N N . GLU B 1 36 ? 129.769 91.483 -38.997 1.00 16.63 36 GLU B N 1
ATOM 2841 C CA . GLU B 1 36 ? 128.945 91.052 -40.068 1.00 17.20 36 GLU B CA 1
ATOM 2842 C C . GLU B 1 36 ? 127.831 90.113 -39.534 1.00 16.66 36 GLU B C 1
ATOM 2843 O O . GLU B 1 36 ? 128.124 89.054 -38.991 1.00 15.38 36 GLU B O 1
ATOM 2849 N N . PHE B 1 37 ? 126.589 90.565 -39.618 1.00 18.30 37 PHE B N 1
ATOM 2850 C CA . PHE B 1 37 ? 125.439 89.733 -39.306 1.00 17.91 37 PHE B CA 1
ATOM 2851 C C . PHE B 1 37 ? 125.141 88.781 -40.488 1.00 17.80 37 PHE B C 1
ATOM 2852 O O . PHE B 1 37 ? 124.882 89.220 -41.628 1.00 21.00 37 PHE B O 1
ATOM 2860 N N . LYS B 1 38 ? 125.214 87.478 -40.215 1.00 17.56 38 LYS B N 1
ATOM 2861 C CA . LYS B 1 38 ? 124.863 86.476 -41.210 1.00 18.80 38 LYS B CA 1
ATOM 2862 C C . LYS B 1 38 ? 123.498 85.901 -40.863 1.00 15.82 38 LYS B C 1
ATOM 2863 O O . LYS B 1 38 ? 123.124 85.835 -39.707 1.00 13.83 38 LYS B O 1
ATOM 2869 N N . PHE B 1 39 ? 122.752 85.568 -41.874 1.00 16.39 39 PHE B N 1
ATOM 2870 C CA . PHE B 1 39 ? 121.356 85.086 -41.731 1.00 17.68 39 PHE B CA 1
ATOM 2871 C C . PHE B 1 39 ? 121.248 83.784 -42.489 1.00 19.26 39 PHE B C 1
ATOM 2872 O O . PHE B 1 39 ? 121.868 83.655 -43.603 1.00 18.21 39 PHE B O 1
ATOM 2880 N N . ARG B 1 40 ? 120.441 82.860 -41.970 1.00 15.50 40 ARG B N 1
ATOM 2881 C CA . ARG B 1 40 ? 120.244 81.580 -42.617 1.00 18.11 40 ARG B CA 1
ATOM 2882 C C . ARG B 1 40 ? 119.660 81.723 -44.027 1.00 19.40 40 ARG B C 1
ATOM 2883 O O . ARG B 1 40 ? 119.968 80.909 -44.927 1.00 19.51 40 ARG B O 1
ATOM 2891 N N . LYS B 1 41 ? 118.776 82.711 -44.204 1.00 17.58 41 LYS B N 1
ATOM 2892 C CA . LYS B 1 41 ? 118.009 82.803 -45.467 1.00 19.39 41 LYS B CA 1
ATOM 2893 C C . LYS B 1 41 ? 117.947 84.182 -46.049 1.00 19.51 41 LYS B C 1
ATOM 2894 O O . LYS B 1 41 ? 117.123 84.432 -46.870 1.00 19.41 41 LYS B O 1
ATOM 2900 N N . GLU B 1 42 ? 118.860 85.061 -45.644 1.00 18.98 42 GLU B N 1
ATOM 2901 C CA . GLU B 1 42 ? 118.938 86.409 -46.176 1.00 20.21 42 GLU B CA 1
ATOM 2902 C C . GLU B 1 42 ? 120.406 86.780 -46.320 1.00 21.72 42 GLU B C 1
ATOM 2903 O O . GLU B 1 42 ? 121.276 86.185 -45.695 1.00 18.87 42 GLU B O 1
ATOM 2909 N N . LYS B 1 43 ? 120.683 87.806 -47.128 1.00 20.39 43 LYS B N 1
ATOM 2910 C CA . LYS B 1 43 ? 122.009 88.263 -47.305 1.00 22.91 43 LYS B CA 1
ATOM 2911 C C . LYS B 1 43 ? 122.595 88.819 -46.059 1.00 19.75 43 LYS B C 1
ATOM 2912 O O . LYS B 1 43 ? 121.877 89.482 -45.309 1.00 20.41 43 LYS B O 1
ATOM 2918 N N . ALA B 1 44 ? 123.919 88.770 -45.997 1.00 18.91 44 ALA B N 1
ATOM 2919 C CA . ALA B 1 44 ? 124.661 89.258 -44.843 1.00 19.82 44 ALA B CA 1
ATOM 2920 C C . ALA B 1 44 ? 124.577 90.746 -44.749 1.00 19.99 44 ALA B C 1
ATOM 2921 O O . ALA B 1 44 ? 124.374 91.410 -45.760 1.00 18.58 44 ALA B O 1
ATOM 2923 N N . ILE B 1 45 ? 124.619 91.257 -43.538 1.00 17.99 45 ILE B N 1
ATOM 2924 C CA . ILE B 1 45 ? 124.598 92.696 -43.297 1.00 18.65 45 ILE B CA 1
ATOM 2925 C C . ILE B 1 45 ? 125.909 93.064 -42.656 1.00 19.61 45 ILE B C 1
ATOM 2926 O O . ILE B 1 45 ? 126.218 92.742 -41.499 1.00 16.79 45 ILE B O 1
ATOM 2931 N N . LYS B 1 46 ? 126.728 93.747 -43.452 1.00 20.50 46 LYS B N 1
ATOM 2932 C CA . LYS B 1 46 ? 128.084 94.135 -43.085 1.00 21.60 46 LYS B CA 1
ATOM 2933 C C . LYS B 1 46 ? 128.259 95.425 -42.388 1.00 19.90 46 LYS B C 1
ATOM 2934 O O . LYS B 1 46 ? 129.289 95.626 -41.726 1.00 20.18 46 LYS B O 1
ATOM 2940 N N . ASN B 1 47 ? 127.323 96.345 -42.542 1.00 19.95 47 ASN B N 1
ATOM 2941 C CA . ASN B 1 47 ? 127.378 97.698 -41.902 1.00 22.14 47 ASN B CA 1
ATOM 2942 C C . ASN B 1 47 ? 125.993 98.006 -41.347 1.00 20.08 47 ASN B C 1
ATOM 2943 O O . ASN B 1 47 ? 125.060 97.907 -42.113 1.00 20.15 47 ASN B O 1
ATOM 2948 N N . HIS B 1 48 ? 125.891 98.227 -40.066 1.00 18.31 48 HIS B N 1
ATOM 2949 C CA . HIS B 1 48 ? 124.589 98.378 -39.440 1.00 18.94 48 HIS B CA 1
ATOM 2950 C C . HIS B 1 48 ? 124.755 99.195 -38.205 1.00 17.55 48 HIS B C 1
ATOM 2951 O O . HIS B 1 48 ? 125.887 99.590 -37.804 1.00 16.67 48 HIS B O 1
ATOM 2958 N N . LYS B 1 49 ? 123.657 99.366 -37.465 1.00 16.58 49 LYS B N 1
ATOM 2959 C CA . LYS B 1 49 ? 123.723 100.028 -36.221 1.00 15.30 49 LYS B CA 1
ATOM 2960 C C . LYS B 1 49 ? 124.382 99.204 -35.123 1.00 16.55 49 LYS B C 1
ATOM 2961 O O . LYS B 1 49 ? 124.274 97.994 -35.083 1.00 16.05 49 LYS B O 1
ATOM 2967 N N . SER B 1 50 ? 125.116 99.828 -34.242 1.00 15.26 50 SER B N 1
ATOM 2968 C CA . SER B 1 50 ? 125.716 99.069 -33.164 1.00 15.88 50 SER B CA 1
ATOM 2969 C C . SER B 1 50 ? 124.682 98.766 -32.046 1.00 15.76 50 SER B C 1
ATOM 2970 O O . SER B 1 50 ? 123.716 99.488 -31.899 1.00 15.59 50 SER B O 1
ATOM 2973 N N . LEU B 1 51 ? 124.956 97.728 -31.292 1.00 16.98 51 LEU B N 1
ATOM 2974 C CA . LEU B 1 51 ? 124.065 97.198 -30.273 1.00 16.88 51 LEU B CA 1
ATOM 2975 C C . LEU B 1 51 ? 124.800 97.011 -28.987 1.00 16.63 51 LEU B C 1
ATOM 2976 O O . LEU B 1 51 ? 125.974 96.554 -28.956 1.00 15.88 51 LEU B O 1
ATOM 2981 N N . ILE B 1 52 ? 124.077 97.224 -27.882 1.00 13.85 52 ILE B N 1
ATOM 2982 C CA . ILE B 1 52 ? 124.526 96.712 -26.605 1.00 15.40 52 ILE B CA 1
ATOM 2983 C C . ILE B 1 52 ? 123.361 95.955 -25.984 1.00 16.08 52 ILE B C 1
ATOM 2984 O O . ILE B 1 52 ? 122.241 96.457 -26.036 1.00 15.04 52 ILE B O 1
ATOM 2989 N N . GLY B 1 53 ? 123.631 94.820 -25.409 1.00 15.44 53 GLY B N 1
ATOM 2990 C CA . GLY B 1 53 ? 122.558 94.047 -24.766 1.00 15.56 53 GLY B CA 1
ATOM 2991 C C . GLY B 1 53 ? 123.093 92.919 -23.929 1.00 15.25 53 GLY B C 1
ATOM 2992 O O . GLY B 1 53 ? 124.306 92.862 -23.640 1.00 15.30 53 GLY B O 1
ATOM 2993 N N . VAL B 1 54 ? 122.185 92.034 -23.536 1.00 15.21 54 VAL B N 1
ATOM 2994 C CA . VAL B 1 54 ? 122.484 90.888 -22.700 1.00 14.10 54 VAL B CA 1
ATOM 2995 C C . VAL B 1 54 ? 122.132 89.634 -23.446 1.00 14.21 54 VAL B C 1
ATOM 2996 O O . VAL B 1 54 ? 121.054 89.525 -24.042 1.00 14.12 54 VAL B O 1
ATOM 3000 N N . GLY B 1 55 ? 123.030 88.661 -23.390 1.00 13.14 55 GLY B N 1
ATOM 3001 C CA . GLY B 1 55 ? 122.763 87.366 -24.048 1.00 13.79 55 GLY B CA 1
ATOM 3002 C C . GLY B 1 55 ? 123.873 86.369 -23.863 1.00 14.07 55 GLY B C 1
ATOM 3003 O O . GLY B 1 55 ? 124.670 86.477 -22.871 1.00 15.70 55 GLY B O 1
ATOM 3004 N N . ILE B 1 56 ? 123.968 85.403 -24.789 1.00 16.07 56 ILE B N 1
ATOM 3005 C CA . ILE B 1 56 ? 125.085 84.488 -24.794 1.00 16.02 56 ILE B CA 1
ATOM 3006 C C . ILE B 1 56 ? 125.692 84.529 -26.190 1.00 16.84 56 ILE B C 1
ATOM 3007 O O . ILE B 1 56 ? 125.065 84.940 -27.145 1.00 14.93 56 ILE B O 1
ATOM 3012 N N . VAL B 1 57 ? 126.954 84.162 -26.316 1.00 15.94 57 VAL B N 1
ATOM 3013 C CA . VAL B 1 57 ? 127.567 84.084 -27.624 1.00 17.53 57 VAL B CA 1
ATOM 3014 C C . VAL B 1 57 ? 127.783 82.613 -27.903 1.00 18.50 57 VAL B C 1
ATOM 3015 O O . VAL B 1 57 ? 128.378 81.913 -27.092 1.00 17.78 57 VAL B O 1
ATOM 3019 N N . ALA B 1 58 ? 127.414 82.179 -29.086 1.00 19.75 58 ALA B N 1
ATOM 3020 C CA . ALA B 1 58 ? 127.654 80.812 -29.531 1.00 21.02 58 ALA B CA 1
ATOM 3021 C C . ALA B 1 58 ? 128.062 80.846 -30.964 1.00 19.07 58 ALA B C 1
ATOM 3022 O O . ALA B 1 58 ? 127.466 81.537 -31.756 1.00 18.13 58 ALA B O 1
ATOM 3024 N N A ASN B 1 59 ? 129.133 80.107 -31.294 0.53 20.00 59 ASN B N 1
ATOM 3025 N N B ASN B 1 59 ? 129.114 80.094 -31.284 0.47 19.12 59 ASN B N 1
ATOM 3026 C CA A ASN B 1 59 ? 129.737 80.132 -32.643 0.53 20.97 59 ASN B CA 1
ATOM 3027 C CA B ASN B 1 59 ? 129.740 80.132 -32.617 0.47 19.56 59 ASN B CA 1
ATOM 3028 C C A ASN B 1 59 ? 129.907 81.584 -33.163 0.53 18.90 59 ASN B C 1
ATOM 3029 C C B ASN B 1 59 ? 129.891 81.573 -33.162 0.47 18.17 59 ASN B C 1
ATOM 3030 O O A ASN B 1 59 ? 129.602 81.886 -34.303 0.53 18.74 59 ASN B O 1
ATOM 3031 O O B ASN B 1 59 ? 129.551 81.842 -34.328 0.47 17.90 59 ASN B O 1
ATOM 3040 N N . ASP B 1 60 ? 130.364 82.458 -32.290 1.00 15.96 60 ASP B N 1
ATOM 3041 C CA . ASP B 1 60 ? 130.670 83.876 -32.600 1.00 16.96 60 ASP B CA 1
ATOM 3042 C C . ASP B 1 60 ? 129.434 84.664 -33.033 1.00 16.48 60 ASP B C 1
ATOM 3043 O O . ASP B 1 60 ? 129.566 85.615 -33.805 1.00 18.36 60 ASP B O 1
ATOM 3048 N N . TYR B 1 61 ? 128.249 84.218 -32.567 1.00 16.46 61 TYR B N 1
ATOM 3049 C CA . TYR B 1 61 ? 126.955 84.860 -32.892 1.00 15.73 61 TYR B CA 1
ATOM 3050 C C . TYR B 1 61 ? 126.343 85.395 -31.582 1.00 15.48 61 TYR B C 1
ATOM 3051 O O . TYR B 1 61 ? 126.322 84.687 -30.610 1.00 14.89 61 TYR B O 1
ATOM 3060 N N . PRO B 1 62 ? 125.860 86.622 -31.561 1.00 15.03 62 PRO B N 1
ATOM 3061 C CA . PRO B 1 62 ? 125.293 87.158 -30.349 1.00 14.45 62 PRO B CA 1
ATOM 3062 C C . PRO B 1 62 ? 123.816 86.773 -30.230 1.00 14.51 62 PRO B C 1
ATOM 3063 O O . PRO B 1 62 ? 123.004 87.338 -30.969 1.00 14.94 62 PRO B O 1
ATOM 3067 N N . LEU B 1 63 ? 123.491 85.893 -29.289 1.00 12.88 63 LEU B N 1
ATOM 3068 C CA . LEU B 1 63 ? 122.129 85.459 -29.061 1.00 13.79 63 LEU B CA 1
ATOM 3069 C C . LEU B 1 63 ? 121.596 86.316 -27.924 1.00 13.83 63 LEU B C 1
ATOM 3070 O O . LEU B 1 63 ? 121.634 85.969 -26.765 1.00 13.94 63 LEU B O 1
ATOM 3075 N N . TYR B 1 64 ? 121.017 87.439 -28.324 1.00 13.49 64 TYR B N 1
ATOM 3076 C CA . TYR B 1 64 ? 120.493 88.420 -27.376 1.00 14.63 64 TYR B CA 1
ATOM 3077 C C . TYR B 1 64 ? 119.145 87.974 -26.746 1.00 14.02 64 TYR B C 1
ATOM 3078 O O . TYR B 1 64 ? 118.183 87.598 -27.498 1.00 15.21 64 TYR B O 1
ATOM 3087 N N . PHE B 1 65 ? 119.049 88.144 -25.453 1.00 13.39 65 PHE B N 1
ATOM 3088 C CA . PHE B 1 65 ? 117.701 88.149 -24.747 1.00 15.34 65 PHE B CA 1
ATOM 3089 C C . PHE B 1 65 ? 117.028 89.516 -24.866 1.00 14.65 65 PHE B C 1
ATOM 3090 O O . PHE B 1 65 ? 115.789 89.593 -24.918 1.00 13.85 65 PHE B O 1
ATOM 3098 N N . ASP B 1 66 ? 117.836 90.566 -24.894 1.00 13.11 66 ASP B N 1
ATOM 3099 C CA . ASP B 1 66 ? 117.398 91.872 -25.052 1.00 12.97 66 ASP B CA 1
ATOM 3100 C C . ASP B 1 66 ? 118.580 92.743 -25.426 1.00 13.80 66 ASP B C 1
ATOM 3101 O O . ASP B 1 66 ? 119.749 92.385 -25.198 1.00 13.69 66 ASP B O 1
ATOM 3106 N N . ALA B 1 67 ? 118.288 93.877 -26.042 1.00 13.63 67 ALA B N 1
ATOM 3107 C CA . ALA B 1 67 ? 119.354 94.779 -26.527 1.00 14.62 67 ALA B CA 1
ATOM 3108 C C . ALA B 1 67 ? 118.769 96.146 -26.873 1.00 14.94 67 ALA B C 1
ATOM 3109 O O . ALA B 1 67 ? 117.544 96.281 -27.042 1.00 14.04 67 ALA B O 1
ATOM 3111 N N . ILE B 1 68 ? 119.649 97.158 -26.960 1.00 14.74 68 ILE B N 1
ATOM 3112 C CA . ILE B 1 68 ? 119.307 98.418 -27.598 1.00 13.36 68 ILE B CA 1
ATOM 3113 C C . ILE B 1 68 ? 120.346 98.733 -28.685 1.00 14.87 68 ILE B C 1
ATOM 3114 O O . ILE B 1 68 ? 121.424 98.128 -28.682 1.00 13.71 68 ILE B O 1
ATOM 3119 N N . ASN B 1 69 ? 120.022 99.665 -29.574 1.00 14.20 69 ASN B N 1
ATOM 3120 C CA . ASN B 1 69 ? 120.970 100.088 -30.612 1.00 14.08 69 ASN B CA 1
ATOM 3121 C C . ASN B 1 69 ? 121.408 101.505 -30.348 1.00 16.04 69 ASN B C 1
ATOM 3122 O O . ASN B 1 69 ? 121.001 102.132 -29.349 1.00 15.51 69 ASN B O 1
ATOM 3127 N N . GLU B 1 70 ? 122.312 101.996 -31.176 1.00 16.06 70 GLU B N 1
ATOM 3128 C CA . GLU B 1 70 ? 122.901 103.316 -30.988 1.00 18.55 70 GLU B CA 1
ATOM 3129 C C . GLU B 1 70 ? 121.879 104.438 -31.117 1.00 18.35 70 GLU B C 1
ATOM 3130 O O . GLU B 1 70 ? 122.178 105.579 -30.756 1.00 18.59 70 GLU B O 1
ATOM 3136 N N . ASP B 1 71 ? 120.700 104.171 -31.627 1.00 16.33 71 ASP B N 1
ATOM 3137 C CA . ASP B 1 71 ? 119.655 105.181 -31.753 1.00 16.98 71 ASP B CA 1
ATOM 3138 C C . ASP B 1 71 ? 118.689 105.135 -30.540 1.00 18.90 71 ASP B C 1
ATOM 3139 O O . ASP B 1 71 ? 117.749 105.931 -30.481 1.00 19.17 71 ASP B O 1
ATOM 3144 N N . GLY B 1 72 ? 118.893 104.241 -29.585 1.00 15.98 72 GLY B N 1
ATOM 3145 C CA . GLY B 1 72 ? 117.977 104.186 -28.480 1.00 17.72 72 GLY B CA 1
ATOM 3146 C C . GLY B 1 72 ? 116.701 103.431 -28.818 1.00 16.64 72 GLY B C 1
ATOM 3147 O O . GLY B 1 72 ? 115.683 103.634 -28.127 1.00 16.46 72 GLY B O 1
ATOM 3148 N N . LEU B 1 73 ? 116.753 102.519 -29.779 1.00 14.56 73 LEU B N 1
ATOM 3149 C CA . LEU B 1 73 ? 115.664 101.578 -30.021 1.00 15.94 73 LEU B CA 1
ATOM 3150 C C . LEU B 1 73 ? 116.003 100.262 -29.294 1.00 15.84 73 LEU B C 1
ATOM 3151 O O . LEU B 1 73 ? 117.121 99.709 -29.448 1.00 13.79 73 LEU B O 1
ATOM 3156 N N . GLY B 1 74 ? 115.040 99.781 -28.509 1.00 15.00 74 GLY B N 1
ATOM 3157 C CA . GLY B 1 74 ? 115.188 98.578 -27.720 1.00 15.40 74 GLY B CA 1
ATOM 3158 C C . GLY B 1 74 ? 114.284 97.446 -28.212 1.00 13.32 74 GLY B C 1
ATOM 3159 O O . GLY B 1 74 ? 113.172 97.676 -28.670 1.00 12.82 74 GLY B O 1
ATOM 3160 N N . MET B 1 75 ? 114.722 96.194 -28.001 1.00 13.36 75 MET B N 1
ATOM 3161 C CA . MET B 1 75 ? 113.916 95.041 -28.238 1.00 13.17 75 MET B CA 1
ATOM 3162 C C . MET B 1 75 ? 114.256 93.930 -27.210 1.00 13.19 75 MET B C 1
ATOM 3163 O O . MET B 1 75 ? 115.444 93.663 -26.881 1.00 11.97 75 MET B O 1
ATOM 3168 N N . ALA B 1 76 ? 113.204 93.273 -26.721 1.00 14.36 76 ALA B N 1
ATOM 3169 C CA . ALA B 1 76 ? 113.364 92.150 -25.790 1.00 14.44 76 ALA B CA 1
ATOM 3170 C C . ALA B 1 76 ? 112.517 90.974 -26.215 1.00 13.96 76 ALA B C 1
ATOM 3171 O O . ALA B 1 76 ? 111.361 91.173 -26.590 1.00 13.91 76 ALA B O 1
ATOM 3173 N N . GLY B 1 77 ? 113.072 89.765 -26.101 1.00 12.55 77 GLY B N 1
ATOM 3174 C CA . GLY B 1 77 ? 112.345 88.515 -26.361 1.00 11.98 77 GLY B CA 1
ATOM 3175 C C . GLY B 1 77 ? 111.930 87.947 -25.024 1.00 12.71 77 GLY B C 1
ATOM 3176 O O . GLY B 1 77 ? 112.767 87.812 -24.110 1.00 13.80 77 GLY B O 1
ATOM 3177 N N . LEU B 1 78 ? 110.628 87.663 -24.887 1.00 13.36 78 LEU B N 1
ATOM 3178 C CA . LEU B 1 78 ? 110.024 87.110 -23.654 1.00 12.98 78 LEU B CA 1
ATOM 3179 C C . LEU B 1 78 ? 109.327 85.805 -23.959 1.00 13.69 78 LEU B C 1
ATOM 3180 O O . LEU B 1 78 ? 108.729 85.660 -25.028 1.00 12.48 78 LEU B O 1
ATOM 3185 N N . ASN B 1 79 ? 109.402 84.829 -23.042 1.00 14.84 79 ASN B N 1
ATOM 3186 C CA . ASN B 1 79 ? 108.782 83.541 -23.311 1.00 16.39 79 ASN B CA 1
ATOM 3187 C C . ASN B 1 79 ? 107.295 83.669 -23.608 1.00 13.84 79 ASN B C 1
ATOM 3188 O O . ASN B 1 79 ? 106.595 84.480 -23.047 1.00 13.69 79 ASN B O 1
ATOM 3193 N N . PHE B 1 80 ? 106.863 82.856 -24.578 1.00 14.41 80 PHE B N 1
ATOM 3194 C CA . PHE B 1 80 ? 105.478 82.898 -25.119 1.00 14.70 80 PHE B CA 1
ATOM 3195 C C . PHE B 1 80 ? 105.159 81.467 -25.608 1.00 15.85 80 PHE B C 1
ATOM 3196 O O . PHE B 1 80 ? 104.961 81.251 -26.788 1.00 16.57 80 PHE B O 1
ATOM 3204 N N . PRO B 1 81 ? 105.137 80.499 -24.709 1.00 16.74 81 PRO B N 1
ATOM 3205 C CA . PRO B 1 81 ? 105.161 79.114 -25.138 1.00 16.51 81 PRO B CA 1
ATOM 3206 C C . PRO B 1 81 ? 103.836 78.699 -25.736 1.00 20.41 81 PRO B C 1
ATOM 3207 O O . PRO B 1 81 ? 102.778 79.168 -25.294 1.00 17.57 81 PRO B O 1
ATOM 3211 N N . GLY B 1 82 ? 103.871 77.836 -26.744 1.00 18.86 82 GLY B N 1
ATOM 3212 C CA . GLY B 1 82 ? 102.616 77.367 -27.376 1.00 17.62 82 GLY B CA 1
ATOM 3213 C C . GLY B 1 82 ? 101.979 78.331 -28.342 1.00 19.00 82 GLY B C 1
ATOM 3214 O O . GLY B 1 82 ? 101.609 77.925 -29.437 1.00 23.24 82 GLY B O 1
ATOM 3215 N N . ASN B 1 83 ? 101.845 79.625 -28.000 1.00 17.73 83 ASN B N 1
ATOM 3216 C CA . ASN B 1 83 ? 101.305 80.597 -28.877 1.00 17.40 83 ASN B CA 1
ATOM 3217 C C . ASN B 1 83 ? 102.222 81.039 -30.009 1.00 18.06 83 ASN B C 1
ATOM 3218 O O . ASN B 1 83 ? 101.715 81.409 -31.074 1.00 15.42 83 ASN B O 1
ATOM 3223 N N . ALA B 1 84 ? 103.544 80.988 -29.800 1.00 19.33 84 ALA B N 1
ATOM 3224 C CA . ALA B 1 84 ? 104.445 81.467 -30.819 1.00 20.09 84 ALA B CA 1
ATOM 3225 C C . ALA B 1 84 ? 104.373 80.462 -31.973 1.00 19.76 84 ALA B C 1
ATOM 3226 O O . ALA B 1 84 ? 104.382 79.274 -31.718 1.00 19.39 84 ALA B O 1
ATOM 3228 N N . TYR B 1 85 ? 104.353 80.954 -33.188 1.00 18.11 85 TYR B N 1
ATOM 3229 C CA . TYR B 1 85 ? 104.248 80.064 -34.352 1.00 22.43 85 TYR B CA 1
ATOM 3230 C C . TYR B 1 85 ? 105.355 80.421 -35.345 1.00 18.22 85 TYR B C 1
ATOM 3231 O O . TYR B 1 85 ? 105.398 81.554 -35.849 1.00 20.39 85 TYR B O 1
ATOM 3240 N N . TYR B 1 86 ? 106.299 79.505 -35.569 1.00 16.56 86 TYR B N 1
ATOM 3241 C CA . TYR B 1 86 ? 107.390 79.712 -36.547 1.00 16.01 86 TYR B CA 1
ATOM 3242 C C . TYR B 1 86 ? 107.133 78.878 -37.767 1.00 18.03 86 TYR B C 1
ATOM 3243 O O . TYR B 1 86 ? 106.837 77.699 -37.646 1.00 15.66 86 TYR B O 1
ATOM 3252 N N . SER B 1 87 ? 107.203 79.462 -38.954 1.00 16.97 87 SER B N 1
ATOM 3253 C CA . SER B 1 87 ? 106.837 78.744 -40.173 1.00 17.54 87 SER B CA 1
ATOM 3254 C C . SER B 1 87 ? 107.796 77.675 -40.576 1.00 19.11 87 SER B C 1
ATOM 3255 O O . SER B 1 87 ? 109.006 77.903 -40.626 1.00 16.08 87 SER B O 1
ATOM 3258 N N . ASP B 1 88 ? 107.279 76.522 -40.997 1.00 18.16 88 ASP B N 1
ATOM 3259 C CA . ASP B 1 88 ? 108.156 75.517 -41.546 1.00 22.29 88 ASP B CA 1
ATOM 3260 C C . ASP B 1 88 ? 108.592 75.756 -42.980 1.00 23.48 88 ASP B C 1
ATOM 3261 O O . ASP B 1 88 ? 109.549 75.156 -43.439 1.00 24.23 88 ASP B O 1
ATOM 3266 N N . ALA B 1 89 ? 107.873 76.588 -43.683 1.00 19.82 89 ALA B N 1
ATOM 3267 C CA . ALA B 1 89 ? 108.195 76.941 -45.074 1.00 23.69 89 ALA B CA 1
ATOM 3268 C C . ALA B 1 89 ? 108.676 78.383 -45.202 1.00 21.58 89 ALA B C 1
ATOM 3269 O O . ALA B 1 89 ? 108.230 79.287 -44.469 1.00 19.56 89 ALA B O 1
ATOM 3271 N N . LEU B 1 90 ? 109.605 78.585 -46.112 1.00 19.46 90 LEU B N 1
ATOM 3272 C CA . LEU B 1 90 ? 109.927 79.957 -46.601 1.00 20.42 90 LEU B CA 1
ATOM 3273 C C . LEU B 1 90 ? 108.745 80.595 -47.257 1.00 22.17 90 LEU B C 1
ATOM 3274 O O . LEU B 1 90 ? 107.871 79.891 -47.818 1.00 20.03 90 LEU B O 1
ATOM 3279 N N . GLU B 1 91 ? 108.627 81.913 -47.130 1.00 19.09 91 GLU B N 1
ATOM 3280 C CA . GLU B 1 91 ? 107.602 82.656 -47.856 1.00 19.18 91 GLU B CA 1
ATOM 3281 C C . GLU B 1 91 ? 108.284 83.569 -48.848 1.00 20.07 91 GLU B C 1
ATOM 3282 O O . GLU B 1 91 ? 109.091 84.405 -48.448 1.00 16.98 91 GLU B O 1
ATOM 3288 N N . ASN B 1 92 ? 108.001 83.380 -50.152 1.00 16.82 92 ASN B N 1
ATOM 3289 C CA . ASN B 1 92 ? 108.726 84.156 -51.180 1.00 18.43 92 ASN B CA 1
ATOM 3290 C C . ASN B 1 92 ? 108.388 85.643 -51.189 1.00 18.33 92 ASN B C 1
ATOM 3291 O O . ASN B 1 92 ? 109.068 86.417 -51.830 1.00 20.52 92 ASN B O 1
ATOM 3296 N N . ASP B 1 93 ? 107.308 86.032 -50.510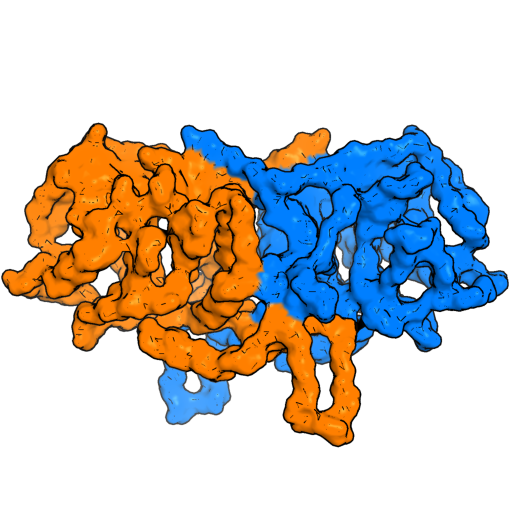 1.00 16.39 93 ASP B N 1
ATOM 3297 C CA . ASP B 1 93 ? 106.877 87.434 -50.419 1.00 17.44 93 ASP B CA 1
ATOM 3298 C C . ASP B 1 93 ? 107.250 88.084 -49.077 1.00 15.64 93 ASP B C 1
ATOM 3299 O O . ASP B 1 93 ? 106.807 89.184 -48.797 1.00 14.91 93 ASP B O 1
ATOM 3304 N N . LYS B 1 94 ? 108.102 87.421 -48.299 1.00 13.43 94 LYS B N 1
ATOM 3305 C CA . LYS B 1 94 ? 108.529 87.933 -47.007 1.00 14.69 94 LYS B CA 1
ATOM 3306 C C . LYS B 1 94 ? 110.011 87.754 -46.872 1.00 14.12 94 LYS B C 1
ATOM 3307 O O . LYS B 1 94 ? 110.675 86.977 -47.543 1.00 15.83 94 LYS B O 1
ATOM 3313 N N . ASP B 1 95 ? 110.542 88.509 -45.937 1.00 15.73 95 ASP B N 1
ATOM 3314 C CA . ASP B 1 95 ? 111.903 88.256 -45.471 1.00 15.34 95 ASP B CA 1
ATOM 3315 C C . ASP B 1 95 ? 111.852 87.050 -44.505 1.00 17.02 95 ASP B C 1
ATOM 3316 O O . ASP B 1 95 ? 111.053 87.073 -43.560 1.00 14.78 95 ASP B O 1
ATOM 3321 N N . ASN B 1 96 ? 112.696 86.048 -44.712 1.00 15.41 96 ASN B N 1
ATOM 3322 C CA . ASN B 1 96 ? 112.645 84.809 -43.904 1.00 15.68 96 ASN B CA 1
ATOM 3323 C C . ASN B 1 96 ? 113.767 84.838 -42.847 1.00 17.23 96 ASN B C 1
ATOM 3324 O O . ASN B 1 96 ? 114.940 84.725 -43.204 1.00 16.40 96 ASN B O 1
ATOM 3329 N N . ILE B 1 97 ? 113.379 85.091 -41.589 1.00 15.13 97 ILE B N 1
ATOM 3330 C CA . ILE B 1 97 ? 114.261 85.419 -40.476 1.00 14.26 97 ILE B CA 1
ATOM 3331 C C . ILE B 1 97 ? 113.949 84.448 -39.331 1.00 12.82 97 ILE B C 1
ATOM 3332 O O . ILE B 1 97 ? 112.787 84.129 -39.040 1.00 13.63 97 ILE B O 1
ATOM 3337 N N . THR B 1 98 ? 115.001 83.922 -38.761 1.00 11.50 98 THR B N 1
ATOM 3338 C CA . THR B 1 98 ? 114.851 83.029 -37.628 1.00 12.32 98 THR B CA 1
ATOM 3339 C C . THR B 1 98 ? 114.510 83.867 -36.400 1.00 11.68 98 THR B C 1
ATOM 3340 O O . THR B 1 98 ? 114.891 85.036 -36.314 1.00 13.12 98 THR B O 1
ATOM 3344 N N . PRO B 1 99 ? 113.959 83.247 -35.361 1.00 14.01 99 PRO B N 1
ATOM 3345 C CA . PRO B 1 99 ? 113.732 84.021 -34.139 1.00 13.82 99 PRO B CA 1
ATOM 3346 C C . PRO B 1 99 ? 114.967 84.507 -33.459 1.00 14.73 99 PRO B C 1
ATOM 3347 O O . PRO B 1 99 ? 114.939 85.592 -32.912 1.00 15.27 99 PRO B O 1
ATOM 3351 N N . PHE B 1 100 ? 116.052 83.744 -33.531 1.00 13.57 100 PHE B N 1
ATOM 3352 C CA . PHE B 1 100 ? 117.293 84.181 -32.925 1.00 14.71 100 PHE B CA 1
ATOM 3353 C C . PHE B 1 100 ? 118.008 85.324 -33.755 1.00 14.78 100 PHE B C 1
ATOM 3354 O O . PHE B 1 100 ? 118.886 85.983 -33.229 1.00 13.24 100 PHE B O 1
ATOM 3362 N N . GLU B 1 101 ? 117.602 85.527 -35.012 1.00 15.20 101 GLU B N 1
ATOM 3363 C CA . GLU B 1 101 ? 118.054 86.607 -35.863 1.00 14.21 101 GLU B CA 1
ATOM 3364 C C . GLU B 1 101 ? 117.264 87.838 -35.765 1.00 15.43 101 GLU B C 1
ATOM 3365 O O . GLU B 1 101 ? 117.670 88.879 -36.241 1.00 13.12 101 GLU B O 1
ATOM 3371 N N . PHE B 1 102 ? 116.125 87.786 -35.082 1.00 12.85 102 PHE B N 1
ATOM 3372 C CA . PHE B 1 102 ? 115.129 88.858 -35.135 1.00 13.31 102 PHE B CA 1
ATOM 3373 C C . PHE B 1 102 ? 115.623 90.131 -34.483 1.00 13.16 102 PHE B C 1
ATOM 3374 O O . PHE B 1 102 ? 115.419 91.228 -35.029 1.00 13.62 102 PHE B O 1
ATOM 3382 N N . ILE B 1 103 ? 116.249 90.022 -33.324 1.00 13.80 103 ILE B N 1
ATOM 3383 C CA . ILE B 1 103 ? 116.772 91.195 -32.664 1.00 14.02 103 ILE B CA 1
ATOM 3384 C C . ILE B 1 103 ? 117.831 91.893 -33.537 1.00 13.44 103 ILE B C 1
ATOM 3385 O O . ILE B 1 103 ? 117.709 93.096 -33.770 1.00 14.28 103 ILE B O 1
ATOM 3390 N N . PRO B 1 104 ? 118.833 91.173 -34.003 1.00 13.49 104 PRO B N 1
ATOM 3391 C CA . PRO B 1 104 ? 119.708 91.793 -35.034 1.00 13.18 104 PRO B CA 1
ATOM 3392 C C . PRO B 1 104 ? 119.030 92.392 -36.240 1.00 13.49 104 PRO B C 1
ATOM 3393 O O . PRO B 1 104 ? 119.442 93.457 -36.717 1.00 15.55 104 PRO B O 1
ATOM 3397 N N . TRP B 1 105 ? 118.056 91.703 -36.767 1.00 12.24 105 TRP B N 1
ATOM 3398 C CA . TRP B 1 105 ? 117.424 92.106 -37.997 1.00 13.57 105 TRP B CA 1
ATOM 3399 C C . TRP B 1 105 ? 116.756 93.486 -37.775 1.00 13.23 105 TRP B C 1
ATOM 3400 O O . TRP B 1 105 ? 116.848 94.408 -38.630 1.00 12.96 105 TRP B O 1
ATOM 3411 N N . ILE B 1 106 ? 116.061 93.620 -36.647 1.00 12.79 106 ILE B N 1
ATOM 3412 C CA . ILE B 1 106 ? 115.338 94.861 -36.351 1.00 14.65 106 ILE B CA 1
ATOM 3413 C C . ILE B 1 106 ? 116.334 95.958 -35.880 1.00 14.54 106 ILE B C 1
ATOM 3414 O O . ILE B 1 106 ? 116.366 97.086 -36.465 1.00 15.24 106 ILE B O 1
ATOM 3419 N N . LEU B 1 107 ? 117.083 95.653 -34.823 1.00 13.61 107 LEU B N 1
ATOM 3420 C CA . LEU B 1 107 ? 117.835 96.689 -34.171 1.00 14.14 107 LEU B CA 1
ATOM 3421 C C . LEU B 1 107 ? 119.073 97.122 -35.064 1.00 14.34 107 LEU B C 1
ATOM 3422 O O . LEU B 1 107 ? 119.519 98.216 -34.975 1.00 15.77 107 LEU B O 1
ATOM 3427 N N . GLY B 1 108 ? 119.555 96.227 -35.900 1.00 15.21 108 GLY B N 1
ATOM 3428 C CA . GLY B 1 108 ? 120.664 96.552 -36.795 1.00 16.80 108 GLY B CA 1
ATOM 3429 C C . GLY B 1 108 ? 120.226 97.575 -37.831 1.00 16.62 108 GLY B C 1
ATOM 3430 O O . GLY B 1 108 ? 121.075 98.314 -38.354 1.00 17.85 108 GLY B O 1
ATOM 3431 N N . GLN B 1 109 ? 118.930 97.613 -38.171 1.00 17.11 109 GLN B N 1
ATOM 3432 C CA . GLN B 1 109 ? 118.463 98.358 -39.330 1.00 16.50 109 GLN B CA 1
ATOM 3433 C C . GLN B 1 109 ? 117.477 99.478 -39.047 1.00 19.69 109 GLN B C 1
ATOM 3434 O O . GLN B 1 109 ? 117.164 100.217 -39.976 1.00 18.55 109 GLN B O 1
ATOM 3440 N N . CYS B 1 110 ? 116.897 99.527 -37.852 1.00 16.51 110 CYS B N 1
ATOM 3441 C CA . CYS B 1 110 ? 115.800 100.421 -37.564 1.00 16.13 110 CYS B CA 1
ATOM 3442 C C . CYS B 1 110 ? 116.174 101.408 -36.488 1.00 16.82 110 CYS B C 1
ATOM 3443 O O . CYS B 1 110 ? 116.891 101.072 -35.553 1.00 17.29 110 CYS B O 1
ATOM 3446 N N . SER B 1 111 ? 115.769 102.690 -36.687 1.00 16.47 111 SER B N 1
ATOM 3447 C CA . SER B 1 111 ? 116.127 103.713 -35.722 1.00 17.09 111 SER B CA 1
ATOM 3448 C C . SER B 1 111 ? 115.026 104.000 -34.724 1.00 17.70 111 SER B C 1
ATOM 3449 O O . SER B 1 111 ? 115.273 104.666 -33.743 1.00 18.71 111 SER B O 1
ATOM 3452 N N . ASP B 1 112 ? 113.796 103.581 -34.995 1.00 18.12 112 ASP B N 1
ATOM 3453 C CA . ASP B 1 112 ? 112.661 103.955 -34.133 1.00 17.08 112 ASP B CA 1
ATOM 3454 C C . ASP B 1 112 ? 111.567 102.939 -34.286 1.00 14.24 112 ASP B C 1
ATOM 3455 O O . ASP B 1 112 ? 111.641 102.022 -35.122 1.00 14.12 112 ASP B O 1
ATOM 3460 N N . VAL B 1 113 ? 110.526 103.093 -33.502 1.00 14.63 113 VAL B N 1
ATOM 3461 C CA . VAL B 1 113 ? 109.444 102.105 -33.504 1.00 14.67 113 VAL B CA 1
ATOM 3462 C C . VAL B 1 113 ? 108.741 102.010 -34.838 1.00 16.68 113 VAL B C 1
ATOM 3463 O O . VAL B 1 113 ? 108.376 100.897 -35.250 1.00 14.98 113 VAL B O 1
ATOM 3467 N N . ASN B 1 114 ? 108.484 103.161 -35.514 1.00 17.28 114 ASN B N 1
ATOM 3468 C CA . ASN B 1 114 ? 107.764 103.068 -36.812 1.00 17.86 114 ASN B CA 1
ATOM 3469 C C . ASN B 1 114 ? 108.527 102.284 -37.844 1.00 17.01 114 ASN B C 1
ATOM 3470 O O . ASN B 1 114 ? 107.956 101.458 -38.514 1.00 18.11 114 ASN B O 1
ATOM 3475 N N . GLU B 1 115 ? 109.843 102.457 -37.899 1.00 17.73 115 GLU B N 1
ATOM 3476 C CA . GLU B 1 115 ? 110.648 101.654 -38.798 1.00 18.42 115 GLU B CA 1
ATOM 3477 C C . GLU B 1 115 ? 110.623 100.172 -38.427 1.00 16.61 115 GLU B C 1
ATOM 3478 O O . GLU B 1 115 ? 110.602 99.285 -39.293 1.00 14.06 115 GLU B O 1
ATOM 3484 N N . ALA B 1 116 ? 110.728 99.890 -37.129 1.00 15.71 116 ALA B N 1
ATOM 3485 C CA . ALA B 1 116 ? 110.627 98.522 -36.664 1.00 15.37 116 ALA B CA 1
ATOM 3486 C C . ALA B 1 116 ? 109.308 97.885 -37.113 1.00 14.48 116 ALA B C 1
ATOM 3487 O O . ALA B 1 116 ? 109.310 96.743 -37.620 1.00 14.57 116 ALA B O 1
ATOM 3489 N N . ARG B 1 117 ? 108.194 98.617 -36.901 1.00 14.91 117 ARG B N 1
ATOM 3490 C CA . ARG B 1 117 ? 106.843 98.112 -37.278 1.00 15.31 117 ARG B CA 1
ATOM 3491 C C . ARG B 1 117 ? 106.854 97.747 -38.771 1.00 15.61 117 ARG B C 1
ATOM 3492 O O . ARG B 1 117 ? 106.436 96.656 -39.189 1.00 13.92 117 ARG B O 1
ATOM 3500 N N . ASN B 1 118 ? 107.339 98.679 -39.580 1.00 14.27 118 ASN B N 1
ATOM 3501 C CA . ASN B 1 118 ? 107.349 98.453 -41.043 1.00 17.16 118 ASN B CA 1
ATOM 3502 C C . ASN B 1 118 ? 108.177 97.232 -41.450 1.00 16.27 118 ASN B C 1
ATOM 3503 O O . ASN B 1 118 ? 107.771 96.472 -42.333 1.00 15.47 118 ASN B O 1
ATOM 3508 N N . LEU B 1 119 ? 109.291 96.994 -40.769 1.00 14.68 119 LEU B N 1
ATOM 3509 C CA . LEU B 1 119 ? 110.103 95.855 -41.104 1.00 15.31 119 LEU B CA 1
ATOM 3510 C C . LEU B 1 119 ? 109.476 94.584 -40.605 1.00 14.76 119 LEU B C 1
ATOM 3511 O O . LEU B 1 119 ? 109.446 93.553 -41.327 1.00 15.84 119 LEU B O 1
ATOM 3516 N N . VAL B 1 120 ? 108.859 94.641 -39.435 1.00 14.39 120 VAL B N 1
ATOM 3517 C CA . VAL B 1 120 ? 108.046 93.471 -38.986 1.00 14.54 120 VAL B CA 1
ATOM 3518 C C . VAL B 1 120 ? 106.894 93.109 -39.924 1.00 14.27 120 VAL B C 1
ATOM 3519 O O . VAL B 1 120 ? 106.608 91.944 -40.118 1.00 13.93 120 VAL B O 1
ATOM 3523 N N . GLU B 1 121 ? 106.263 94.098 -40.528 1.00 13.98 121 GLU B N 1
ATOM 3524 C CA . GLU B 1 121 ? 105.198 93.846 -41.509 1.00 15.42 121 GLU B CA 1
ATOM 3525 C C . GLU B 1 121 ? 105.665 93.078 -42.770 1.00 15.22 121 GLU B C 1
ATOM 3526 O O . GLU B 1 121 ? 104.870 92.528 -43.494 1.00 16.77 121 GLU B O 1
ATOM 3532 N N . LYS B 1 122 ? 106.994 92.976 -42.982 1.00 13.84 122 LYS B N 1
ATOM 3533 C CA . LYS B 1 122 ? 107.602 92.253 -44.110 1.00 15.37 122 LYS B CA 1
ATOM 3534 C C . LYS B 1 122 ? 108.186 90.910 -43.736 1.00 15.29 122 LYS B C 1
ATOM 3535 O O . LYS B 1 122 ? 108.737 90.233 -44.586 1.00 16.37 122 LYS B O 1
ATOM 3541 N N . ILE B 1 123 ? 108.021 90.513 -42.490 1.00 13.58 123 ILE B N 1
ATOM 3542 C CA . ILE B 1 123 ? 108.713 89.282 -41.987 1.00 14.38 123 ILE B CA 1
ATOM 3543 C C . ILE B 1 123 ? 107.944 88.001 -42.005 1.00 14.28 123 ILE B C 1
ATOM 3544 O O . ILE B 1 123 ? 106.683 87.965 -41.892 1.00 17.24 123 ILE B O 1
ATOM 3549 N N . ASN B 1 124 ? 108.697 86.904 -42.118 1.00 14.32 124 ASN B N 1
ATOM 3550 C CA . ASN B 1 124 ? 108.186 85.583 -41.899 1.00 14.69 124 ASN B CA 1
ATOM 3551 C C . ASN B 1 124 ? 109.175 84.933 -40.954 1.00 15.10 124 ASN B C 1
ATOM 3552 O O . ASN B 1 124 ? 110.335 84.680 -41.340 1.00 15.61 124 ASN B O 1
ATOM 3557 N N . LEU B 1 125 ? 108.749 84.627 -39.725 1.00 13.37 125 LEU B N 1
ATOM 3558 C CA . LEU B 1 125 ? 109.624 83.966 -38.775 1.00 14.36 125 LEU B CA 1
ATOM 3559 C C . LEU B 1 125 ? 109.644 82.484 -39.089 1.00 15.23 125 LEU B C 1
ATOM 3560 O O . LEU B 1 125 ? 108.627 81.851 -39.138 1.00 14.82 125 LEU B O 1
ATOM 3565 N N . ILE B 1 126 ? 110.854 81.935 -39.271 1.00 14.81 126 ILE B N 1
ATOM 3566 C CA . ILE B 1 126 ? 111.038 80.543 -39.703 1.00 15.53 126 ILE B CA 1
ATOM 3567 C C . ILE B 1 126 ? 111.545 79.678 -38.614 1.00 15.57 126 ILE B C 1
ATOM 3568 O O . ILE B 1 126 ? 112.361 80.078 -37.785 1.00 14.89 126 ILE B O 1
ATOM 3573 N N . ASN B 1 127 ? 111.034 78.457 -38.626 1.00 14.86 127 ASN B N 1
ATOM 3574 C CA . ASN B 1 127 ? 111.345 77.439 -37.614 1.00 15.88 127 ASN B CA 1
ATOM 3575 C C . ASN B 1 127 ? 112.689 76.739 -37.818 1.00 19.90 127 ASN B C 1
ATOM 3576 O O . ASN B 1 127 ? 112.766 75.568 -38.130 1.00 18.55 127 ASN B O 1
ATOM 3581 N N . LEU B 1 128 ? 113.770 77.496 -37.693 1.00 17.05 128 LEU B N 1
ATOM 3582 C CA . LEU B 1 128 ? 115.086 76.998 -37.823 1.00 19.34 128 LEU B CA 1
ATOM 3583 C C . LEU B 1 128 ? 115.845 77.344 -36.582 1.00 19.75 128 LEU B C 1
ATOM 3584 O O . LEU B 1 128 ? 115.925 78.533 -36.205 1.00 18.65 128 LEU B O 1
ATOM 3589 N N A SER B 1 129 ? 116.307 76.332 -35.847 0.46 18.91 129 SER B N 1
ATOM 3590 N N B SER B 1 129 ? 116.358 76.312 -35.910 0.54 19.17 129 SER B N 1
ATOM 3591 C CA A SER B 1 129 ? 117.069 76.548 -34.621 0.46 18.91 129 SER B CA 1
ATOM 3592 C CA B SER B 1 129 ? 117.077 76.512 -34.663 0.54 19.51 129 SER B CA 1
ATOM 3593 C C A SER B 1 129 ? 118.508 76.947 -34.902 0.46 17.56 129 SER B C 1
ATOM 3594 C C B SER B 1 129 ? 118.516 76.923 -34.918 0.54 17.64 129 SER B C 1
ATOM 3595 O O A SER B 1 129 ? 119.082 76.672 -35.950 0.46 16.12 129 SER B O 1
ATOM 3596 O O B SER B 1 129 ? 119.073 76.659 -36.006 0.54 15.70 129 SER B O 1
ATOM 3601 N N . PHE B 1 130 ? 119.102 77.585 -33.916 1.00 18.41 130 PHE B N 1
ATOM 3602 C CA . PHE B 1 130 ? 120.497 77.995 -33.969 1.00 18.14 130 PHE B CA 1
ATOM 3603 C C . PHE B 1 130 ? 121.441 76.832 -34.193 1.00 18.54 130 PHE B C 1
ATOM 3604 O O . PHE B 1 130 ? 122.326 76.865 -35.058 1.00 15.25 130 PHE B O 1
ATOM 3612 N N . SER B 1 131 ? 121.230 75.772 -33.418 1.00 19.54 131 SER B N 1
ATOM 3613 C CA . SER B 1 131 ? 122.021 74.572 -33.532 1.00 22.05 131 SER B CA 1
ATOM 3614 C C . SER B 1 131 ? 121.176 73.473 -32.878 1.00 26.18 131 SER B C 1
ATOM 3615 O O . SER B 1 131 ? 120.180 73.761 -32.149 1.00 21.43 131 SER B O 1
ATOM 3618 N N . GLU B 1 132 ? 121.658 72.255 -32.986 1.00 28.57 132 GLU B N 1
ATOM 3619 C CA . GLU B 1 132 ? 120.993 71.140 -32.309 1.00 31.36 132 GLU B CA 1
ATOM 3620 C C . GLU B 1 132 ? 121.051 71.185 -30.802 1.00 31.98 132 GLU B C 1
ATOM 3621 O O . GLU B 1 132 ? 120.139 70.724 -30.155 1.00 37.28 132 GLU B O 1
ATOM 3627 N N . GLN B 1 133 ? 122.057 71.857 -30.259 1.00 28.23 133 GLN B N 1
ATOM 3628 C CA . GLN B 1 133 ? 122.203 72.065 -28.809 1.00 33.79 133 GLN B CA 1
ATOM 3629 C C . GLN B 1 133 ? 121.443 73.313 -28.224 1.00 32.19 133 GLN B C 1
ATOM 3630 O O . GLN B 1 133 ? 121.292 73.456 -26.994 1.00 25.52 133 GLN B O 1
ATOM 3636 N N . LEU B 1 134 ? 121.022 74.246 -29.091 1.00 23.59 134 LEU B N 1
ATOM 3637 C CA . LEU B 1 134 ? 120.299 75.422 -28.641 1.00 25.07 134 LEU B CA 1
ATOM 3638 C C . LEU B 1 134 ? 118.940 75.485 -29.383 1.00 24.66 134 LEU B C 1
ATOM 3639 O O . LEU B 1 134 ? 118.809 76.159 -30.399 1.00 27.91 134 LEU B O 1
ATOM 3644 N N . PRO B 1 135 ? 117.953 74.734 -28.925 1.00 26.08 135 PRO B N 1
ATOM 3645 C CA . PRO B 1 135 ? 116.647 74.747 -29.640 1.00 25.65 135 PRO B CA 1
ATOM 3646 C C . PRO B 1 135 ? 115.870 76.050 -29.508 1.00 22.52 135 PRO B C 1
ATOM 3647 O O . PRO B 1 135 ? 116.155 76.880 -28.606 1.00 21.47 135 PRO B O 1
ATOM 3651 N N . LEU B 1 136 ? 114.929 76.274 -30.404 1.00 20.71 136 LEU B N 1
ATOM 3652 C CA . LEU B 1 136 ? 114.099 77.457 -30.379 1.00 22.33 136 LEU B CA 1
ATOM 3653 C C . LEU B 1 136 ? 113.113 77.399 -29.205 1.00 23.00 136 LEU B C 1
ATOM 3654 O O . LEU B 1 136 ? 112.560 76.374 -28.923 1.00 25.09 136 LEU B O 1
ATOM 3659 N N . ALA B 1 137 ? 112.894 78.520 -28.556 1.00 23.15 137 ALA B N 1
ATOM 3660 C CA . ALA B 1 137 ? 111.777 78.671 -27.603 1.00 23.83 137 ALA B CA 1
ATOM 3661 C C . ALA B 1 137 ? 110.708 79.540 -28.271 1.00 19.23 137 ALA B C 1
ATOM 3662 O O . ALA B 1 137 ? 111.029 80.428 -29.102 1.00 19.10 137 ALA B O 1
ATOM 3664 N N . GLY B 1 138 ? 109.444 79.348 -27.898 1.00 16.27 138 GLY B N 1
ATOM 3665 C CA . GLY B 1 138 ? 108.398 80.265 -28.294 1.00 15.79 138 GLY B CA 1
ATOM 3666 C C . GLY B 1 138 ? 108.626 81.612 -27.570 1.00 16.08 138 GLY B C 1
ATOM 3667 O O . GLY B 1 138 ? 108.735 81.652 -26.316 1.00 16.45 138 GLY B O 1
ATOM 3668 N N . LEU B 1 139 ? 108.652 82.670 -28.335 1.00 15.03 139 LEU B N 1
ATOM 3669 C CA . LEU B 1 139 ? 108.817 84.024 -27.815 1.00 15.79 139 LEU B CA 1
ATOM 3670 C C . LEU B 1 139 ? 107.846 85.002 -28.391 1.00 13.78 139 LEU B C 1
ATOM 3671 O O . LEU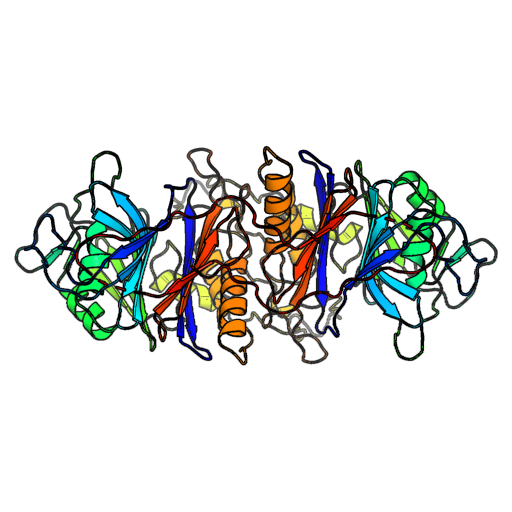 B 1 139 ? 107.291 84.794 -29.481 1.00 15.64 139 LEU B O 1
ATOM 3676 N N . HIS B 1 140 ? 107.668 86.134 -27.673 1.00 12.35 140 HIS B N 1
ATOM 3677 C CA . HIS B 1 140 ? 107.078 87.357 -28.234 1.00 12.09 140 HIS B CA 1
ATOM 3678 C C . HIS B 1 140 ? 107.948 88.525 -27.790 1.00 11.78 140 HIS B C 1
ATOM 3679 O O . HIS B 1 140 ? 108.862 88.316 -26.978 1.00 12.10 140 HIS B O 1
ATOM 3686 N N . TRP B 1 141 ? 107.763 89.684 -28.397 1.00 11.75 141 TRP B N 1
ATOM 3687 C CA . TRP B 1 141 ? 108.736 90.768 -28.265 1.00 12.87 141 TRP B CA 1
ATOM 3688 C C . TRP B 1 141 ? 108.078 92.064 -27.880 1.00 13.83 141 TRP B C 1
ATOM 3689 O O . TRP B 1 141 ? 106.973 92.404 -28.360 1.00 14.60 141 TRP B O 1
ATOM 3700 N N . LEU B 1 142 ? 108.814 92.826 -27.063 1.00 12.70 142 LEU B N 1
ATOM 3701 C CA . LEU B 1 142 ? 108.552 94.236 -26.892 1.00 13.19 142 LEU B CA 1
ATOM 3702 C C . LEU B 1 142 ? 109.638 95.002 -27.625 1.00 13.84 142 LEU B C 1
ATOM 3703 O O . LEU B 1 142 ? 110.831 94.783 -27.400 1.00 14.27 142 LEU B O 1
ATOM 3708 N N . ILE B 1 143 ? 109.195 95.984 -28.398 1.00 14.90 143 ILE B N 1
ATOM 3709 C CA . ILE B 1 143 ? 110.087 96.904 -29.107 1.00 14.31 143 ILE B CA 1
ATOM 3710 C C . ILE B 1 143 ? 109.755 98.327 -28.608 1.00 15.53 143 ILE B C 1
ATOM 3711 O O . ILE B 1 143 ? 108.567 98.718 -28.606 1.00 15.41 143 ILE B O 1
ATOM 3716 N N . ALA B 1 144 ? 110.764 99.087 -28.157 1.00 14.92 144 ALA B N 1
ATOM 3717 C CA . ALA B 1 144 ? 110.522 100.382 -27.583 1.00 15.33 144 ALA B CA 1
ATOM 3718 C C . ALA B 1 144 ? 111.536 101.403 -27.968 1.00 16.11 144 ALA B C 1
ATOM 3719 O O . ALA B 1 144 ? 112.739 101.111 -28.065 1.00 15.17 144 ALA B O 1
ATOM 3721 N N . ASP B 1 145 ? 111.077 102.627 -28.136 1.00 15.77 145 ASP B N 1
ATOM 3722 C CA . ASP B 1 145 ? 112.007 103.751 -28.309 1.00 15.95 145 ASP B CA 1
ATOM 3723 C C . ASP B 1 145 ? 111.672 104.731 -27.198 1.00 17.79 145 ASP B C 1
ATOM 3724 O O . ASP B 1 145 ? 110.881 104.416 -26.305 1.00 17.57 145 ASP B O 1
ATOM 3729 N N . ARG B 1 146 ? 112.240 105.927 -27.248 1.00 17.87 146 ARG B N 1
ATOM 3730 C CA . ARG B 1 146 ? 112.040 106.906 -26.194 1.00 20.16 146 ARG B CA 1
ATOM 3731 C C . ARG B 1 146 ? 110.629 107.430 -26.160 1.00 21.02 146 ARG B C 1
ATOM 3732 O O . ARG B 1 146 ? 110.228 107.989 -25.166 1.00 21.00 146 ARG B O 1
ATOM 3740 N N . GLU B 1 147 ? 109.881 107.245 -27.234 1.00 19.75 147 GLU B N 1
ATOM 3741 C CA . GLU B 1 147 ? 108.522 107.736 -27.337 1.00 24.40 147 GLU B CA 1
ATOM 3742 C C . GLU B 1 147 ? 107.451 106.691 -27.030 1.00 22.52 147 GLU B C 1
ATOM 3743 O O . GLU B 1 147 ? 106.437 107.028 -26.390 1.00 20.00 147 GLU B O 1
ATOM 3749 N N . LYS B 1 148 ? 107.573 105.459 -27.556 1.00 18.64 148 LYS B N 1
ATOM 3750 C CA . LYS B 1 148 ? 106.471 104.519 -27.492 1.00 19.35 148 LYS B CA 1
ATOM 3751 C C . LYS B 1 148 ? 106.973 103.096 -27.637 1.00 17.48 148 LYS B C 1
ATOM 3752 O O . LYS B 1 148 ? 108.164 102.887 -27.778 1.00 15.46 148 LYS B O 1
ATOM 3758 N N . SER B 1 149 ? 106.075 102.144 -27.504 1.00 16.66 149 SER B N 1
ATOM 3759 C CA . SER B 1 149 ? 106.438 100.719 -27.676 1.00 15.07 149 SER B CA 1
ATOM 3760 C C . SER B 1 149 ? 105.341 99.957 -28.390 1.00 13.40 149 SER B C 1
ATOM 3761 O O . SER B 1 149 ? 104.174 100.358 -28.363 1.00 13.55 149 SER B O 1
ATOM 3764 N N . ILE B 1 150 ? 105.745 98.837 -28.956 1.00 13.71 150 ILE B N 1
ATOM 3765 C CA . ILE B 1 150 ? 104.879 97.926 -29.609 1.00 13.87 150 ILE B CA 1
ATOM 3766 C C . ILE B 1 150 ? 105.189 96.528 -29.146 1.00 13.68 150 ILE B C 1
ATOM 3767 O O . ILE B 1 150 ? 106.313 96.221 -28.695 1.00 14.38 150 ILE B O 1
ATOM 3772 N N . VAL B 1 151 ? 104.224 95.668 -29.336 1.00 13.28 151 VAL B N 1
ATOM 3773 C CA . VAL B 1 151 ? 104.307 94.294 -29.020 1.00 13.34 151 VAL B CA 1
ATOM 3774 C C . VAL B 1 151 ? 104.187 93.520 -30.330 1.00 13.63 151 VAL B C 1
ATOM 3775 O O . VAL B 1 151 ? 103.290 93.793 -31.124 1.00 15.11 151 VAL B O 1
ATOM 3779 N N . VAL B 1 152 ? 105.064 92.542 -30.496 1.00 12.46 152 VAL B N 1
ATOM 3780 C CA . VAL B 1 152 ? 105.011 91.651 -31.647 1.00 14.29 152 VAL B CA 1
ATOM 3781 C C . VAL B 1 152 ? 104.696 90.282 -31.211 1.00 13.80 152 VAL B C 1
ATOM 3782 O O . VAL B 1 152 ? 105.494 89.673 -30.471 1.00 14.51 152 VAL B O 1
ATOM 3786 N N . GLU B 1 153 ? 103.572 89.723 -31.699 1.00 12.78 153 GLU B N 1
ATOM 3787 C CA . GLU B 1 153 ? 103.197 88.341 -31.412 1.00 13.50 153 GLU B CA 1
ATOM 3788 C C . GLU B 1 153 ? 102.883 87.632 -32.730 1.00 14.03 153 GLU B C 1
ATOM 3789 O O . GLU B 1 153 ? 101.965 88.023 -33.456 1.00 15.95 153 GLU B O 1
ATOM 3795 N N . VAL B 1 154 ? 103.733 86.688 -33.081 1.00 14.93 154 VAL B N 1
ATOM 3796 C CA . VAL B 1 154 ? 103.595 85.886 -34.283 1.00 17.47 154 VAL B CA 1
ATOM 3797 C C . VAL B 1 154 ? 102.969 84.566 -33.850 1.00 17.12 154 VAL B C 1
ATOM 3798 O O . VAL B 1 154 ? 103.604 83.750 -33.204 1.00 18.09 154 VAL B O 1
ATOM 3802 N N . THR B 1 155 ? 101.736 84.372 -34.245 1.00 17.97 155 THR B N 1
ATOM 3803 C CA . THR B 1 155 ? 100.979 83.178 -33.846 1.00 17.51 155 THR B CA 1
ATOM 3804 C C . THR B 1 155 ? 100.454 82.483 -35.074 1.00 21.02 155 THR B C 1
ATOM 3805 O O . THR B 1 155 ? 100.649 82.963 -36.219 1.00 19.46 155 THR B O 1
ATOM 3809 N N . LYS B 1 156 ? 99.728 81.380 -34.870 1.00 22.88 156 LYS B N 1
ATOM 3810 C CA . LYS B 1 156 ? 99.111 80.688 -36.043 1.00 25.41 156 LYS B CA 1
ATOM 3811 C C . LYS B 1 156 ? 98.198 81.604 -36.877 1.00 24.01 156 LYS B C 1
ATOM 3812 O O . LYS B 1 156 ? 98.051 81.358 -38.081 1.00 26.06 156 LYS B O 1
ATOM 3818 N N . SER B 1 157 ? 97.609 82.653 -36.318 1.00 22.38 157 SER B N 1
ATOM 3819 C CA . SER B 1 157 ? 96.759 83.542 -37.105 1.00 23.39 157 SER B CA 1
ATOM 3820 C C . SER B 1 157 ? 97.439 84.709 -37.767 1.00 26.36 157 SER B C 1
ATOM 3821 O O . SER B 1 157 ? 96.745 85.517 -38.361 1.00 26.63 157 SER B O 1
ATOM 3824 N N . GLY B 1 158 ? 98.748 84.878 -37.629 1.00 24.28 158 GLY B N 1
ATOM 3825 C CA . GLY B 1 158 ? 99.396 85.991 -38.309 1.00 27.46 158 GLY B CA 1
ATOM 3826 C C . GLY B 1 158 ? 100.519 86.637 -37.498 1.00 24.42 158 GLY B C 1
ATOM 3827 O O . GLY B 1 158 ? 100.803 86.265 -36.346 1.00 20.10 158 GLY B O 1
ATOM 3828 N N . VAL B 1 159 ? 101.123 87.625 -38.136 1.00 20.50 159 VAL B N 1
ATOM 3829 C CA . VAL B 1 159 ? 102.098 88.471 -37.480 1.00 18.42 159 VAL B CA 1
ATOM 3830 C C . VAL B 1 159 ? 101.277 89.623 -36.861 1.00 19.92 159 VAL B C 1
ATOM 3831 O O . VAL B 1 159 ? 100.818 90.538 -37.586 1.00 22.17 159 VAL B O 1
ATOM 3835 N N . HIS B 1 160 ? 101.161 89.669 -35.533 1.00 18.32 160 HIS B N 1
ATOM 3836 C CA . HIS B 1 160 ? 100.332 90.708 -34.936 1.00 17.91 160 HIS B CA 1
ATOM 3837 C C . HIS B 1 160 ? 101.239 91.738 -34.307 1.00 17.20 160 HIS B C 1
ATOM 3838 O O . HIS B 1 160 ? 102.144 91.349 -33.499 1.00 18.02 160 HIS B O 1
ATOM 3845 N N . ILE B 1 161 ? 100.962 93.016 -34.551 1.00 14.61 161 ILE B N 1
ATOM 3846 C CA . ILE B 1 161 ? 101.690 94.117 -33.957 1.00 16.20 161 ILE B CA 1
ATOM 3847 C C . ILE B 1 161 ? 100.672 95.000 -33.193 1.00 17.14 161 ILE B C 1
ATOM 3848 O O . ILE B 1 161 ? 99.711 95.457 -33.779 1.00 16.48 161 ILE B O 1
ATOM 3853 N N . TYR B 1 162 ? 100.913 95.198 -31.912 1.00 14.81 162 TYR B N 1
ATOM 3854 C CA . TYR B 1 162 ? 100.059 96.002 -31.061 1.00 15.49 162 TYR B CA 1
ATOM 3855 C C . TYR B 1 162 ? 100.790 97.209 -30.568 1.00 16.12 162 TYR B C 1
ATOM 3856 O O . TYR B 1 162 ? 101.910 97.121 -30.048 1.00 14.76 162 TYR B O 1
ATOM 3865 N N . ASP B 1 163 ? 100.138 98.365 -30.614 1.00 16.71 163 ASP B N 1
ATOM 3866 C CA . ASP B 1 163 ? 100.587 99.505 -29.841 1.00 16.71 163 ASP B CA 1
ATOM 3867 C C . ASP B 1 163 ? 100.472 99.176 -28.348 1.00 16.51 163 ASP B C 1
ATOM 3868 O O . ASP B 1 163 ? 99.485 98.568 -27.938 1.00 15.44 163 ASP B O 1
ATOM 3873 N N . ASN B 1 164 ? 101.484 99.513 -27.558 1.00 15.32 164 ASN B N 1
ATOM 3874 C CA . ASN B 1 164 ? 101.488 99.163 -26.118 1.00 16.04 164 ASN B CA 1
ATOM 3875 C C . ASN B 1 164 ? 101.261 100.397 -25.310 1.00 15.49 164 ASN B C 1
ATOM 3876 O O . ASN B 1 164 ? 102.180 101.121 -25.077 1.00 15.74 164 ASN B O 1
ATOM 3881 N N . PRO B 1 165 ? 100.033 100.619 -24.858 1.00 15.85 165 PRO B N 1
ATOM 3882 C CA . PRO B 1 165 ? 99.722 101.926 -24.265 1.00 18.71 165 PRO B CA 1
ATOM 3883 C C . PRO B 1 165 ? 100.309 102.101 -22.874 1.00 17.05 165 PRO B C 1
ATOM 3884 O O . PRO B 1 165 ? 100.290 103.241 -22.378 1.00 16.66 165 PRO B O 1
ATOM 3888 N N . ILE B 1 166 ? 100.825 101.036 -22.272 1.00 13.02 166 ILE B N 1
ATOM 3889 C CA . ILE B 1 166 ? 101.319 101.101 -20.891 1.00 14.07 166 ILE B CA 1
ATOM 3890 C C . ILE B 1 166 ? 102.766 100.702 -20.744 1.00 14.28 166 ILE B C 1
ATOM 3891 O O . ILE B 1 166 ? 103.283 100.792 -19.624 1.00 15.24 166 ILE B O 1
ATOM 3896 N N . GLY B 1 167 ? 103.417 100.222 -21.792 1.00 13.58 167 GLY B N 1
ATOM 3897 C CA . GLY B 1 167 ? 104.799 99.826 -21.694 1.00 13.93 167 GLY B CA 1
ATOM 3898 C C . GLY B 1 167 ? 105.092 98.637 -20.755 1.00 13.29 167 GLY B C 1
ATOM 3899 O O . GLY B 1 167 ? 106.002 98.690 -19.952 1.00 14.20 167 GLY B O 1
ATOM 3900 N N . ILE B 1 168 ? 104.251 97.616 -20.822 1.00 12.99 168 ILE B N 1
ATOM 3901 C CA . ILE B 1 168 ? 104.369 96.416 -19.959 1.00 12.76 168 ILE B CA 1
ATOM 3902 C C . ILE B 1 168 ? 104.183 95.185 -20.823 1.00 12.54 168 ILE B C 1
ATOM 3903 O O . ILE B 1 168 ? 103.351 95.192 -21.765 1.00 11.53 168 ILE B O 1
ATOM 3908 N N . LEU B 1 169 ? 105.009 94.160 -20.602 1.00 12.67 169 LEU B N 1
ATOM 3909 C CA . LEU B 1 169 ? 104.795 92.855 -21.261 1.00 13.58 169 LEU B CA 1
ATOM 3910 C C . LEU B 1 169 ? 105.301 91.758 -20.336 1.00 15.39 169 LEU B C 1
ATOM 3911 O O . LEU B 1 169 ? 106.342 91.948 -19.650 1.00 12.25 169 LEU B O 1
ATOM 3916 N N . THR B 1 170 ? 104.570 90.614 -20.311 1.00 12.97 170 THR B N 1
ATOM 3917 C CA . THR B 1 170 ? 105.036 89.451 -19.619 1.00 12.50 170 THR B CA 1
ATOM 3918 C C . THR B 1 170 ? 105.025 88.280 -20.567 1.00 13.86 170 THR B C 1
ATOM 3919 O O . THR B 1 170 ? 105.789 88.314 -21.553 1.00 11.78 170 THR B O 1
ATOM 3923 N N . ASN B 1 171 ? 104.295 87.223 -20.247 1.00 11.35 171 ASN B N 1
ATOM 3924 C CA . ASN B 1 171 ? 104.297 85.994 -21.015 1.00 13.03 171 ASN B CA 1
ATOM 3925 C C . ASN B 1 171 ? 102.876 85.783 -21.580 1.00 13.30 171 ASN B C 1
ATOM 3926 O O . ASN B 1 171 ? 102.232 86.781 -21.906 1.00 15.63 171 ASN B O 1
ATOM 3931 N N . ASN B 1 172 ? 102.366 84.548 -21.605 1.00 14.28 172 ASN B N 1
ATOM 3932 C CA . ASN B 1 172 ? 100.963 84.295 -21.988 1.00 12.66 172 ASN B CA 1
ATOM 3933 C C . ASN B 1 172 ? 100.043 84.847 -20.950 1.00 14.35 172 ASN B C 1
ATOM 3934 O O . ASN B 1 172 ? 100.447 84.949 -19.797 1.00 15.25 172 ASN B O 1
ATOM 3939 N N . PRO B 1 173 ? 98.807 85.224 -21.316 1.00 14.75 173 PRO B N 1
ATOM 3940 C CA . PRO B 1 173 ? 98.246 85.043 -22.667 1.00 14.53 173 PRO B CA 1
ATOM 3941 C C . PRO B 1 173 ? 98.589 86.168 -23.615 1.00 15.40 173 PRO B C 1
ATOM 3942 O O . PRO B 1 173 ? 99.392 87.107 -23.330 1.00 14.09 173 PRO B O 1
ATOM 3946 N N . GLU B 1 174 ? 98.047 86.036 -24.824 1.00 15.19 174 GLU B N 1
ATOM 3947 C CA . GLU B 1 174 ? 98.216 87.062 -25.862 1.00 15.57 174 GLU B CA 1
ATOM 3948 C C . GLU B 1 174 ? 97.860 88.446 -25.392 1.00 13.23 174 GLU B C 1
ATOM 3949 O O . GLU B 1 174 ? 97.063 88.653 -24.454 1.00 12.99 174 GLU B O 1
ATOM 3955 N N . PHE B 1 175 ? 98.405 89.455 -26.088 1.00 13.38 175 PHE B N 1
ATOM 3956 C CA . PHE B 1 175 ? 98.449 90.812 -25.564 1.00 13.84 175 PHE B CA 1
ATOM 3957 C C . PHE B 1 175 ? 97.054 91.418 -25.338 1.00 15.06 175 PHE B C 1
ATOM 3958 O O . PHE B 1 175 ? 96.815 92.050 -24.294 1.00 15.01 175 PHE B O 1
ATOM 3966 N N . ASN B 1 176 ? 96.084 91.167 -26.244 1.00 16.53 176 ASN B N 1
ATOM 3967 C CA . ASN B 1 176 ? 94.748 91.722 -26.005 1.00 17.05 176 ASN B CA 1
ATOM 3968 C C . ASN B 1 176 ? 94.103 91.138 -24.745 1.00 15.75 176 ASN B C 1
ATOM 3969 O O . ASN B 1 176 ? 93.282 91.825 -24.073 1.00 14.19 176 ASN B O 1
ATOM 3974 N N . TYR B 1 177 ? 94.420 89.908 -24.438 1.00 13.30 177 TYR B N 1
ATOM 3975 C CA . TYR B 1 177 ? 93.920 89.263 -23.223 1.00 13.98 177 TYR B CA 1
ATOM 3976 C C . TYR B 1 177 ? 94.532 89.896 -21.980 1.00 14.19 177 TYR B C 1
ATOM 3977 O O . TYR B 1 177 ? 93.847 90.091 -20.976 1.00 13.14 177 TYR B O 1
ATOM 3986 N N . GLN B 1 178 ? 95.840 90.172 -22.026 1.00 11.94 178 GLN B N 1
ATOM 3987 C CA . GLN B 1 178 ? 96.538 90.839 -20.904 1.00 12.90 178 GLN B CA 1
ATOM 3988 C C . GLN B 1 178 ? 95.910 92.188 -20.644 1.00 13.05 178 GLN B C 1
ATOM 3989 O O . GLN B 1 178 ? 95.653 92.545 -19.496 1.00 12.83 178 GLN B O 1
ATOM 3995 N N . MET B 1 179 ? 95.680 92.964 -21.703 1.00 12.15 179 MET B N 1
ATOM 3996 C CA . MET B 1 179 ? 95.156 94.326 -21.561 1.00 13.46 179 MET B CA 1
ATOM 3997 C C . MET B 1 179 ? 93.696 94.248 -21.055 1.00 14.18 179 MET B C 1
ATOM 3998 O O . MET B 1 179 ? 93.301 95.027 -20.118 1.00 14.67 179 MET B O 1
ATOM 4003 N N . TYR B 1 180 ? 92.917 93.341 -21.620 1.00 13.64 180 TYR B N 1
ATOM 4004 C CA . TYR B 1 180 ? 91.526 93.187 -21.168 1.00 13.46 180 TYR B CA 1
ATOM 4005 C C . TYR B 1 180 ? 91.485 92.841 -19.666 1.00 12.83 180 TYR B C 1
ATOM 4006 O O . TYR B 1 180 ? 90.610 93.337 -18.902 1.00 14.51 180 TYR B O 1
ATOM 4015 N N . ASN B 1 181 ? 92.377 91.930 -19.231 1.00 14.96 181 ASN B N 1
ATOM 4016 C CA . ASN B 1 181 ? 92.417 91.518 -17.861 1.00 14.12 181 ASN B CA 1
ATOM 4017 C C . ASN B 1 181 ? 92.554 92.650 -16.858 1.00 14.14 181 ASN B C 1
ATOM 4018 O O . ASN B 1 181 ? 92.134 92.500 -15.686 1.00 13.28 181 ASN B O 1
ATOM 4023 N N . LEU B 1 182 ? 93.213 93.762 -17.262 1.00 13.23 182 LEU B N 1
ATOM 4024 C CA . LEU B 1 182 ? 93.368 94.891 -16.335 1.00 13.35 182 LEU B CA 1
ATOM 4025 C C . LEU B 1 182 ? 92.014 95.478 -15.909 1.00 13.36 182 LEU B C 1
ATOM 4026 O O . LEU B 1 182 ? 91.896 96.097 -14.837 1.00 12.47 182 LEU B O 1
ATOM 4031 N N . ASN B 1 183 ? 90.993 95.338 -16.759 1.00 13.12 183 ASN B N 1
ATOM 4032 C CA . ASN B 1 183 ? 89.750 96.084 -16.554 1.00 12.74 183 ASN B CA 1
ATOM 4033 C C . ASN B 1 183 ? 89.046 95.751 -15.217 1.00 13.61 183 ASN B C 1
ATOM 4034 O O . ASN B 1 183 ? 88.465 96.635 -14.554 1.00 14.38 183 ASN B O 1
ATOM 4039 N N . LYS B 1 184 ? 89.154 94.515 -14.789 1.00 12.64 184 LYS B N 1
ATOM 4040 C CA . LYS B 1 184 ? 88.558 94.127 -13.538 1.00 16.49 184 LYS B CA 1
ATOM 4041 C C . LYS B 1 184 ? 89.230 94.684 -12.279 1.00 16.60 184 LYS B C 1
ATOM 4042 O O . LYS B 1 184 ? 88.657 94.583 -11.218 1.00 13.80 184 LYS B O 1
ATOM 4048 N N . TYR B 1 185 ? 90.379 95.341 -12.429 1.00 13.25 185 TYR B N 1
ATOM 4049 C CA . TYR B 1 185 ? 91.093 95.941 -11.275 1.00 13.90 185 TYR B CA 1
ATOM 4050 C C . TYR B 1 185 ? 90.898 97.440 -11.197 1.00 14.85 185 TYR B C 1
ATOM 4051 O O . TYR B 1 185 ? 91.638 98.110 -10.486 1.00 15.13 185 TYR B O 1
ATOM 4060 N N . ARG B 1 186 ? 89.893 98.008 -11.933 1.00 13.55 186 ARG B N 1
ATOM 4061 C CA . ARG B 1 186 ? 89.731 99.450 -11.915 1.00 14.69 186 ARG B CA 1
ATOM 4062 C C . ARG B 1 186 ? 89.581 100.086 -10.554 1.00 13.74 186 ARG B C 1
ATOM 4063 O O . ARG B 1 186 ? 89.970 101.242 -10.380 1.00 14.27 186 ARG B O 1
ATOM 4071 N N A ASN B 1 187 ? 89.060 99.331 -9.598 0.48 13.71 187 ASN B N 1
ATOM 4072 N N B ASN B 1 187 ? 89.044 99.368 -9.573 0.52 14.87 187 ASN B N 1
ATOM 4073 C CA A ASN B 1 187 ? 88.751 99.809 -8.250 0.48 14.82 187 ASN B CA 1
ATOM 4074 C CA B ASN B 1 187 ? 88.827 99.988 -8.247 0.52 16.77 187 ASN B CA 1
ATOM 4075 C C A ASN B 1 187 ? 89.946 99.852 -7.320 0.48 14.74 187 ASN B C 1
ATOM 4076 C C B ASN B 1 187 ? 89.998 99.936 -7.315 0.52 15.95 187 ASN B C 1
ATOM 4077 O O A ASN B 1 187 ? 89.832 100.419 -6.220 0.48 13.53 187 ASN B O 1
ATOM 4078 O O B ASN B 1 187 ? 89.930 100.527 -6.213 0.52 13.92 187 ASN B O 1
ATOM 4087 N N . LEU B 1 188 ? 91.107 99.314 -7.723 1.00 14.75 188 LEU B N 1
ATOM 4088 C CA . LEU B 1 188 ? 92.297 99.410 -6.899 1.00 14.51 188 LEU B CA 1
ATOM 4089 C C . LEU B 1 188 ? 92.681 100.870 -6.765 1.00 14.59 188 LEU B C 1
ATOM 4090 O O . LEU B 1 188 ? 92.433 101.689 -7.669 1.00 12.47 188 LEU B O 1
ATOM 4095 N N . SER B 1 189 ? 93.333 101.184 -5.668 1.00 14.42 189 SER B N 1
ATOM 4096 C CA . SER B 1 189 ? 93.716 102.542 -5.379 1.00 15.19 189 SER B CA 1
ATOM 4097 C C . SER B 1 189 ? 95.029 102.598 -4.637 1.00 13.95 189 SER B C 1
ATOM 4098 O O . SER B 1 189 ? 95.415 101.713 -3.901 1.00 13.51 189 SER B O 1
ATOM 4101 N N . ILE B 1 190 ? 95.717 103.726 -4.788 1.00 13.79 190 ILE B N 1
ATOM 4102 C CA . ILE B 1 190 ? 96.916 103.969 -3.997 1.00 15.87 190 ILE B CA 1
ATOM 4103 C C . ILE B 1 190 ? 96.601 104.503 -2.580 1.00 17.01 190 ILE B C 1
ATOM 4104 O O . ILE B 1 190 ? 97.492 104.618 -1.766 1.00 15.36 190 ILE B O 1
ATOM 4109 N N . SER B 1 191 ? 95.356 104.915 -2.337 1.00 16.68 191 SER B N 1
ATOM 4110 C CA . SER B 1 191 ? 94.922 105.525 -1.097 1.00 18.44 191 SER B CA 1
ATOM 4111 C C . SER B 1 191 ? 93.829 104.683 -0.415 1.00 16.30 191 SER B C 1
ATOM 4112 O O . SER B 1 191 ? 93.192 103.893 -1.054 1.00 15.08 191 SER B O 1
ATOM 4115 N N . THR B 1 192 ? 93.656 104.891 0.873 1.00 15.65 192 THR B N 1
ATOM 4116 C CA . THR B 1 192 ? 92.596 104.220 1.630 1.00 14.73 192 THR B CA 1
ATOM 4117 C C . THR B 1 192 ? 91.274 104.535 1.015 1.00 16.20 192 THR B C 1
ATOM 4118 O O . THR B 1 192 ? 90.904 105.687 0.887 1.00 16.66 192 THR B O 1
ATOM 4122 N N . PRO B 1 193 ? 90.500 103.541 0.657 1.00 17.55 193 PRO B N 1
ATOM 4123 C CA . PRO B 1 193 ? 89.210 103.904 0.087 1.00 17.00 193 PRO B CA 1
ATOM 4124 C C . PRO B 1 193 ? 88.171 104.245 1.106 1.00 16.15 193 PRO B C 1
ATOM 4125 O O . PRO B 1 193 ? 88.304 103.884 2.276 1.00 15.26 193 PRO B O 1
ATOM 4129 N N . GLN B 1 194 ? 87.087 104.848 0.634 1.00 15.02 194 GLN B N 1
ATOM 4130 C CA . GLN B 1 194 ? 85.930 105.045 1.489 1.00 17.82 194 GLN B CA 1
ATOM 4131 C C . GLN B 1 194 ? 85.221 103.705 1.722 1.00 18.20 194 GLN B C 1
ATOM 4132 O O . GLN B 1 194 ? 85.430 102.749 0.965 1.00 16.10 194 GLN B O 1
ATOM 4138 N N . ASN B 1 195 ? 84.387 103.642 2.747 1.00 15.81 195 ASN B N 1
ATOM 4139 C CA . ASN B 1 195 ? 83.524 102.448 2.924 1.00 16.02 195 ASN B CA 1
ATOM 4140 C C . ASN B 1 195 ? 82.350 102.579 2.009 1.00 16.49 195 ASN B C 1
ATOM 4141 O O . ASN B 1 195 ? 81.378 103.288 2.290 1.00 13.78 195 ASN B O 1
ATOM 4146 N N . THR B 1 196 ? 82.433 101.948 0.872 1.00 13.06 196 THR B N 1
ATOM 4147 C CA . THR B 1 196 ? 81.318 101.847 -0.045 1.00 14.01 196 THR B CA 1
ATOM 4148 C C . THR B 1 196 ? 80.587 100.498 0.109 1.00 15.53 196 THR B C 1
ATOM 4149 O O . THR B 1 196 ? 79.552 100.268 -0.510 1.00 15.48 196 THR B O 1
ATOM 4153 N N . PHE B 1 197 ? 81.132 99.606 0.931 1.00 14.80 197 PHE B N 1
ATOM 4154 C CA . PHE B 1 197 ? 80.502 98.290 1.208 1.00 14.47 197 PHE B CA 1
ATOM 4155 C C . PHE B 1 197 ? 79.094 98.466 1.781 1.00 15.68 197 PHE B C 1
ATOM 4156 O O . PHE B 1 197 ? 78.118 97.961 1.286 1.00 18.21 197 PHE B O 1
ATOM 4164 N N . SER B 1 198 ? 79.001 99.273 2.826 1.00 16.07 198 SER B N 1
ATOM 4165 C CA . SER B 1 198 ? 77.706 99.722 3.341 1.00 17.06 198 SER B CA 1
ATOM 4166 C C . SER B 1 198 ? 77.940 100.705 4.480 1.00 19.43 198 SER B C 1
ATOM 4167 O O . SER B 1 198 ? 78.667 100.397 5.423 1.00 17.31 198 SER B O 1
ATOM 4170 N N . ASP B 1 199 ? 77.152 101.764 4.483 1.00 20.72 199 ASP B N 1
ATOM 4171 C CA . ASP B 1 199 ? 77.127 102.734 5.599 1.00 23.45 199 ASP B CA 1
ATOM 4172 C C . ASP B 1 199 ? 76.500 102.180 6.851 1.00 22.48 199 ASP B C 1
ATOM 4173 O O . ASP B 1 199 ? 76.547 102.840 7.888 1.00 18.94 199 ASP B O 1
ATOM 4178 N N . SER B 1 200 ? 75.869 101.007 6.777 1.00 19.55 200 SER B N 1
ATOM 4179 C CA . SER B 1 200 ? 75.264 100.421 7.959 1.00 19.99 200 SER B CA 1
ATOM 4180 C C . SER B 1 200 ? 76.183 99.628 8.831 1.00 19.90 200 SER B C 1
ATOM 4181 O O . SER B 1 200 ? 75.707 98.984 9.796 1.00 18.22 200 SER B O 1
ATOM 4184 N N . VAL B 1 201 ? 77.449 99.511 8.459 1.00 17.69 201 VAL B N 1
ATOM 4185 C CA . VAL B 1 201 ? 78.406 98.792 9.286 1.00 18.15 201 VAL B CA 1
ATOM 4186 C C . VAL B 1 201 ? 79.645 99.699 9.334 1.00 20.41 201 VAL B C 1
ATOM 4187 O O . VAL B 1 201 ? 80.087 100.262 8.328 1.00 17.53 201 VAL B O 1
ATOM 4191 N N . ASP B 1 202 ? 80.197 99.818 10.527 1.00 17.99 202 ASP B N 1
ATOM 4192 C CA . ASP B 1 202 ? 81.343 100.692 10.787 1.00 20.88 202 ASP B CA 1
ATOM 4193 C C . ASP B 1 202 ? 82.635 99.941 10.527 1.00 18.30 202 ASP B C 1
ATOM 4194 O O . ASP B 1 202 ? 83.330 99.486 11.439 1.00 19.06 202 ASP B O 1
ATOM 4199 N N . LEU B 1 203 ? 83.034 99.890 9.280 1.00 16.63 203 LEU B N 1
ATOM 4200 C CA . LEU B 1 203 ? 84.262 99.176 8.930 1.00 15.90 203 LEU B CA 1
ATOM 4201 C C . LEU B 1 203 ? 85.458 100.061 9.296 1.00 16.69 203 LEU B C 1
ATOM 4202 O O . LEU B 1 203 ? 85.432 101.288 9.025 1.00 20.70 203 LEU B O 1
ATOM 4207 N N . LYS B 1 204 ? 86.492 99.470 9.859 1.00 17.92 204 LYS B N 1
ATOM 4208 C CA . LYS B 1 204 ? 87.625 100.220 10.406 1.00 18.10 204 LYS B CA 1
ATOM 4209 C C . LYS B 1 204 ? 88.888 99.908 9.618 1.00 17.75 204 LYS B C 1
ATOM 4210 O O . LYS B 1 204 ? 88.984 98.834 9.037 1.00 14.54 204 LYS B O 1
ATOM 4216 N N . VAL B 1 205 ? 89.803 100.899 9.515 1.00 14.07 205 VAL B N 1
ATOM 4217 C CA . VAL B 1 205 ? 91.055 100.758 8.791 1.00 13.81 205 VAL B CA 1
ATOM 4218 C C . VAL B 1 205 ? 92.117 100.819 9.824 1.00 15.99 205 VAL B C 1
ATOM 4219 O O . VAL B 1 205 ? 92.253 101.861 10.496 1.00 14.63 205 VAL B O 1
ATOM 4223 N N . ASP B 1 206 ? 92.888 99.745 9.972 1.00 14.31 206 ASP B N 1
ATOM 4224 C CA . ASP B 1 206 ? 93.972 99.661 10.992 1.00 14.70 206 ASP B CA 1
ATOM 4225 C C . ASP B 1 206 ? 95.399 99.667 10.459 1.00 14.64 206 ASP B C 1
ATOM 4226 O O . ASP B 1 206 ? 96.353 99.370 11.190 1.00 14.24 206 ASP B O 1
ATOM 4231 N N . GLY B 1 207 ? 95.539 99.994 9.174 1.00 12.80 207 GLY B N 1
ATOM 4232 C CA . GLY B 1 207 ? 96.829 100.076 8.547 1.00 13.80 207 GLY B CA 1
ATOM 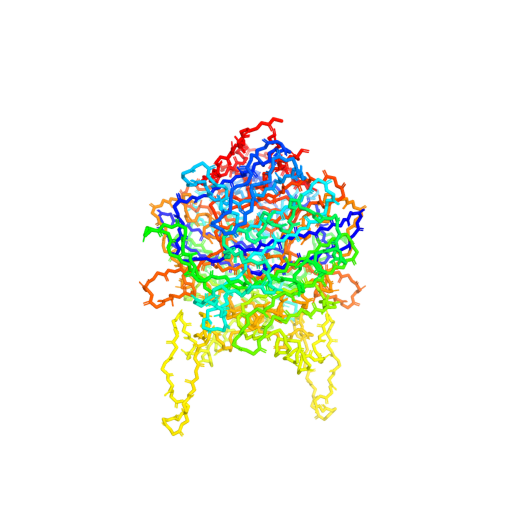4233 C C . GLY B 1 207 ? 96.738 100.871 7.229 1.00 13.71 207 GLY B C 1
ATOM 4234 O O . GLY B 1 207 ? 95.623 101.110 6.740 1.00 13.00 207 GLY B O 1
ATOM 4235 N N . THR B 1 208 ? 97.901 101.152 6.630 1.00 12.97 208 THR B N 1
ATOM 4236 C CA . THR B 1 208 ? 97.956 101.806 5.295 1.00 13.39 208 THR B CA 1
ATOM 4237 C C . THR B 1 208 ? 97.938 100.711 4.212 1.00 14.23 208 THR B C 1
ATOM 4238 O O . THR B 1 208 ? 98.052 99.514 4.477 1.00 13.98 208 THR B O 1
ATOM 4242 N N . GLY B 1 209 ? 97.733 101.121 2.988 1.00 13.30 209 GLY B N 1
ATOM 4243 C CA . GLY B 1 209 ? 97.798 100.162 1.859 1.00 13.49 209 GLY B CA 1
ATOM 4244 C C . GLY B 1 209 ? 96.470 99.453 1.553 1.00 12.79 209 GLY B C 1
ATOM 4245 O O . GLY B 1 209 ? 96.437 98.602 0.641 1.00 14.21 209 GLY B O 1
ATOM 4246 N N . PHE B 1 210 ? 95.348 99.799 2.220 1.00 11.32 210 PHE B N 1
ATOM 4247 C CA . PHE B 1 210 ? 94.093 99.080 1.999 1.00 11.88 210 PHE B CA 1
ATOM 4248 C C . PHE B 1 210 ? 93.550 99.255 0.553 1.00 13.59 210 PHE B C 1
ATOM 4249 O O . PHE B 1 210 ? 92.878 98.374 0.023 1.00 12.23 210 PHE B O 1
ATOM 4257 N N . GLY B 1 211 ? 93.916 100.356 -0.083 1.00 13.40 211 GLY B N 1
ATOM 4258 C CA . GLY B 1 211 ? 93.552 100.660 -1.481 1.00 13.27 211 GLY B CA 1
ATOM 4259 C C . GLY B 1 211 ? 93.957 99.569 -2.472 1.00 13.21 211 GLY B C 1
ATOM 4260 O O . GLY B 1 211 ? 93.262 99.361 -3.488 1.00 14.25 211 GLY B O 1
ATOM 4261 N N . GLY B 1 212 ? 95.098 98.923 -2.227 1.00 11.98 212 GLY B N 1
ATOM 4262 C CA . GLY B 1 212 ? 95.535 97.886 -3.176 1.00 11.80 212 GLY B CA 1
ATOM 4263 C C . GLY B 1 212 ? 94.929 96.522 -3.051 1.00 12.01 212 GLY B C 1
ATOM 4264 O O . GLY B 1 212 ? 95.188 95.631 -3.892 1.00 11.52 212 GLY B O 1
ATOM 4265 N N . ILE B 1 213 ? 94.125 96.273 -1.988 1.00 10.91 213 ILE B N 1
ATOM 4266 C CA . ILE B 1 213 ? 93.607 94.956 -1.740 1.00 12.07 213 ILE B CA 1
ATOM 4267 C C . ILE B 1 213 ? 92.812 94.487 -2.950 1.00 12.23 213 ILE B C 1
ATOM 4268 O O . ILE B 1 213 ? 91.941 95.201 -3.443 1.00 12.31 213 ILE B O 1
ATOM 4273 N N . GLY B 1 214 ? 93.151 93.316 -3.445 1.00 12.79 214 GLY B N 1
ATOM 4274 C CA . GLY B 1 214 ? 92.651 92.843 -4.744 1.00 13.42 214 GLY B CA 1
ATOM 4275 C C . GLY B 1 214 ? 93.815 92.661 -5.721 1.00 14.08 214 GLY B C 1
ATOM 4276 O O . GLY B 1 214 ? 93.730 91.869 -6.675 1.00 14.86 214 GLY B O 1
ATOM 4277 N N . LEU B 1 215 ? 94.911 93.377 -5.564 1.00 12.26 215 LEU B N 1
ATOM 4278 C CA . LEU B 1 215 ? 96.067 93.204 -6.409 1.00 13.42 215 LEU B CA 1
ATOM 4279 C C . LEU B 1 215 ? 96.679 91.812 -6.252 1.00 13.31 215 LEU B C 1
ATOM 4280 O O . LEU B 1 215 ? 96.911 91.379 -5.147 1.00 12.80 215 LEU B O 1
ATOM 4285 N N . PRO B 1 216 ? 96.917 91.127 -7.362 1.00 14.23 216 PRO B N 1
ATOM 4286 C CA . PRO B 1 216 ? 97.495 89.773 -7.240 1.00 13.94 216 PRO B CA 1
ATOM 4287 C C . PRO B 1 216 ? 98.993 89.806 -6.945 1.00 12.90 216 PRO B C 1
ATOM 4288 O O . PRO B 1 216 ? 99.721 90.684 -7.415 1.00 12.53 216 PRO B O 1
ATOM 4292 N N . GLY B 1 217 ? 99.404 88.849 -6.123 1.00 12.72 217 GLY B N 1
ATOM 4293 C CA . GLY B 1 217 ? 100.751 88.779 -5.591 1.00 13.71 217 GLY B CA 1
ATOM 4294 C C . GLY B 1 217 ? 101.567 87.610 -6.059 1.00 12.97 217 GLY B C 1
ATOM 4295 O O . GLY B 1 217 ? 102.784 87.554 -5.756 1.00 13.85 217 GLY B O 1
ATOM 4296 N N . ASP B 1 218 ? 100.995 86.713 -6.832 1.00 12.81 218 ASP B N 1
ATOM 4297 C CA . ASP B 1 218 ? 101.695 85.545 -7.251 1.00 12.56 218 ASP B CA 1
ATOM 4298 C C . ASP B 1 218 ? 102.595 85.868 -8.475 1.00 14.10 218 ASP B C 1
ATOM 4299 O O . ASP B 1 218 ? 102.571 87.011 -8.963 1.00 14.72 218 ASP B O 1
ATOM 4304 N N . VAL B 1 219 ? 103.328 84.868 -8.948 1.00 12.96 219 VAL B N 1
ATOM 4305 C CA . VAL B 1 219 ? 104.271 85.031 -10.044 1.00 13.87 219 VAL B CA 1
ATOM 4306 C C . VAL B 1 219 ? 103.804 84.382 -11.338 1.00 13.69 219 VAL B C 1
ATOM 4307 O O . VAL B 1 219 ? 104.594 84.279 -12.281 1.00 12.83 219 VAL B O 1
ATOM 4311 N N . SER B 1 220 ? 102.484 84.116 -11.466 1.00 11.64 220 SER B N 1
ATOM 4312 C CA . SER B 1 220 ? 101.951 83.800 -12.808 1.00 12.87 220 SER B CA 1
ATOM 4313 C C . SER B 1 220 ? 102.143 84.959 -13.740 1.00 12.65 220 SER B C 1
ATOM 4314 O O . SER B 1 220 ? 102.167 86.102 -13.290 1.00 11.89 220 SER B O 1
ATOM 4317 N N . PRO B 1 221 ? 102.198 84.720 -15.063 1.00 11.69 221 PRO B N 1
ATOM 4318 C CA . PRO B 1 221 ? 102.446 85.860 -15.935 1.00 13.51 221 PRO B CA 1
ATOM 4319 C C . PRO B 1 221 ? 101.344 86.885 -15.919 1.00 12.64 221 PRO B C 1
ATOM 4320 O O . PRO B 1 221 ? 101.605 88.067 -16.079 1.00 13.15 221 PRO B O 1
ATOM 4324 N N . GLU B 1 222 ? 100.089 86.453 -15.837 1.00 12.62 222 GLU B N 1
ATOM 4325 C CA . GLU B 1 222 ? 98.994 87.468 -15.791 1.00 14.02 222 GLU B CA 1
ATOM 4326 C C . GLU B 1 222 ? 99.065 88.322 -14.521 1.00 14.98 222 GLU B C 1
ATOM 4327 O O . GLU B 1 222 ? 98.816 89.534 -14.557 1.00 13.13 222 GLU B O 1
ATOM 4333 N N . SER B 1 223 ? 99.310 87.679 -13.376 1.00 13.14 223 SER B N 1
ATOM 4334 C CA . SER B 1 223 ? 99.409 88.441 -12.124 1.00 13.35 223 SER B CA 1
ATOM 4335 C C . SER B 1 223 ? 100.557 89.422 -12.195 1.00 12.71 223 SER B C 1
ATOM 4336 O O . SER B 1 223 ? 100.445 90.596 -11.752 1.00 12.88 223 SER B O 1
ATOM 4339 N N . ARG B 1 224 ? 101.705 88.955 -12.709 1.00 11.76 224 ARG B N 1
ATOM 4340 C CA . ARG B 1 224 ? 102.843 89.865 -12.851 1.00 12.47 224 ARG B CA 1
ATOM 4341 C C . ARG B 1 224 ? 102.504 91.047 -13.780 1.00 12.64 224 ARG B C 1
ATOM 4342 O O . ARG B 1 224 ? 102.915 92.182 -13.546 1.00 13.58 224 ARG B O 1
ATOM 4350 N N . PHE B 1 225 ? 101.781 90.762 -14.851 1.00 12.18 225 PHE B N 1
ATOM 4351 C CA . PHE B 1 225 ? 101.353 91.821 -15.774 1.00 12.01 225 PHE B CA 1
ATOM 4352 C C . PHE B 1 225 ? 100.516 92.880 -15.024 1.00 12.73 225 PHE B C 1
ATOM 4353 O O . PHE B 1 225 ? 100.793 94.099 -15.129 1.00 12.60 225 PHE B O 1
ATOM 4361 N N . VAL B 1 226 ? 99.543 92.428 -14.224 1.00 11.44 226 VAL B N 1
ATOM 4362 C CA . VAL B 1 226 ? 98.744 93.362 -13.445 1.00 11.03 226 VAL B CA 1
ATOM 4363 C C . VAL B 1 226 ? 99.559 94.148 -12.421 1.00 11.66 226 VAL B C 1
ATOM 4364 O O . VAL B 1 226 ? 99.450 95.397 -12.339 1.00 13.18 226 VAL B O 1
ATOM 4368 N N . ARG B 1 227 ? 100.407 93.453 -11.701 1.00 11.08 227 ARG B N 1
ATOM 4369 C CA . ARG B 1 227 ? 101.173 94.034 -10.599 1.00 11.78 227 ARG B CA 1
ATOM 4370 C C . ARG B 1 227 ? 102.260 94.968 -11.133 1.00 12.38 227 ARG B C 1
ATOM 4371 O O . ARG B 1 227 ? 102.422 96.071 -10.594 1.00 12.30 227 ARG B O 1
ATOM 4379 N N . ALA B 1 228 ? 102.877 94.609 -12.236 1.00 13.17 228 ALA B N 1
ATOM 4380 C CA . ALA B 1 228 ? 103.891 95.511 -12.841 1.00 13.82 228 ALA B CA 1
ATOM 4381 C C . ALA B 1 228 ? 103.217 96.738 -13.370 1.00 12.47 228 ALA B C 1
ATOM 4382 O O . ALA B 1 228 ? 103.732 97.856 -13.252 1.00 11.03 228 ALA B O 1
ATOM 4384 N N . THR B 1 229 ? 102.038 96.580 -13.939 1.00 12.46 229 THR B N 1
ATOM 4385 C CA . THR B 1 229 ? 101.334 97.734 -14.466 1.00 12.86 229 THR B CA 1
ATOM 4386 C C . THR B 1 229 ? 100.964 98.730 -13.347 1.00 13.03 229 THR B C 1
ATOM 4387 O O . THR B 1 229 ? 101.225 99.949 -13.448 1.00 11.56 229 THR B O 1
ATOM 4391 N N . PHE B 1 230 ? 100.312 98.236 -12.304 1.00 13.18 230 PHE B N 1
ATOM 4392 C CA . PHE B 1 230 ? 99.916 99.088 -11.184 1.00 11.92 230 PHE B CA 1
ATOM 4393 C C . PHE B 1 230 ? 101.148 99.780 -10.579 1.00 12.95 230 PHE B C 1
ATOM 4394 O O . PHE B 1 230 ? 101.040 100.983 -10.234 1.00 14.17 230 PHE B O 1
ATOM 4402 N N . SER B 1 231 ? 102.243 99.031 -10.396 1.00 13.17 231 SER B N 1
ATOM 4403 C CA . SER B 1 231 ? 103.440 99.560 -9.754 1.00 14.40 231 SER B CA 1
ATOM 4404 C C . SER B 1 231 ? 104.061 100.635 -10.641 1.00 15.10 231 SER B C 1
ATOM 4405 O O . SER B 1 231 ? 104.462 101.705 -10.144 1.00 15.19 231 SER B O 1
ATOM 4408 N N . LYS B 1 232 ? 104.190 100.339 -11.942 1.00 13.41 232 LYS B N 1
ATOM 4409 C CA . LYS B 1 232 ? 104.836 101.287 -12.878 1.00 14.91 232 LYS B CA 1
ATOM 4410 C C . LYS B 1 232 ? 104.022 102.569 -13.035 1.00 15.52 232 LYS B C 1
ATOM 4411 O O . LYS B 1 232 ? 104.532 103.650 -12.893 1.00 14.01 232 LYS B O 1
ATOM 4417 N N . LEU B 1 233 ? 102.719 102.438 -13.268 1.00 14.62 233 LEU B N 1
ATOM 4418 C CA . LEU B 1 233 ? 101.922 103.593 -13.594 1.00 15.66 233 LEU B CA 1
ATOM 4419 C C . LEU B 1 233 ? 101.780 104.495 -12.394 1.00 15.03 233 LEU B C 1
ATOM 4420 O O . LEU B 1 233 ? 101.653 105.724 -12.557 1.00 14.95 233 LEU B O 1
ATOM 4425 N N . ASN B 1 234 ? 101.823 103.947 -11.199 1.00 13.62 234 ASN B N 1
ATOM 4426 C CA . ASN B 1 234 ? 101.709 104.753 -10.021 1.00 12.98 234 ASN B CA 1
ATOM 4427 C C . ASN B 1 234 ? 103.047 105.167 -9.404 1.00 14.01 234 ASN B C 1
ATOM 4428 O O . ASN B 1 234 ? 103.047 105.885 -8.344 1.00 14.28 234 ASN B O 1
ATOM 4433 N N . SER B 1 235 ? 104.155 104.718 -9.954 1.00 14.98 235 SER B N 1
ATOM 4434 C CA . SER B 1 235 ? 105.429 104.985 -9.321 1.00 17.24 235 SER B CA 1
ATOM 4435 C C . SER B 1 235 ? 105.669 106.496 -9.254 1.00 16.34 235 SER B C 1
ATOM 4436 O O . SER B 1 235 ? 105.435 107.212 -10.204 1.00 15.10 235 SER B O 1
ATOM 4439 N N . SER B 1 236 ? 106.138 106.968 -8.122 1.00 16.34 236 SER B N 1
ATOM 4440 C CA . SER B 1 236 ? 106.512 108.392 -7.981 1.00 19.18 236 SER B CA 1
ATOM 4441 C C . SER B 1 236 ? 107.617 108.804 -9.009 1.00 19.04 236 SER B C 1
ATOM 4442 O O . SER B 1 236 ? 108.530 108.031 -9.350 1.00 16.13 236 SER B O 1
ATOM 4445 N N . LYS B 1 237 ? 107.550 110.038 -9.458 1.00 22.11 237 LYS B N 1
ATOM 4446 C CA . LYS B 1 237 ? 108.559 110.569 -10.364 1.00 24.45 237 LYS B CA 1
ATOM 4447 C C . LYS B 1 237 ? 109.832 110.838 -9.612 1.00 24.92 237 LYS B C 1
ATOM 4448 O O . LYS B 1 237 ? 109.802 111.136 -8.435 1.00 27.67 237 LYS B O 1
ATOM 4454 N N . GLY B 1 238 ? 110.960 110.694 -10.279 1.00 24.23 238 GLY B N 1
ATOM 4455 C CA . GLY B 1 238 ? 112.249 111.017 -9.678 1.00 23.48 238 GLY B CA 1
ATOM 4456 C C . GLY B 1 238 ? 112.692 112.385 -10.171 1.00 26.67 238 GLY B C 1
ATOM 4457 O O . GLY B 1 238 ? 112.196 112.875 -11.198 1.00 22.66 238 GLY B O 1
ATOM 4458 N N . MET B 1 239 ? 113.610 112.992 -9.435 1.00 27.64 239 MET B N 1
ATOM 4459 C CA . MET B 1 239 ? 114.106 114.310 -9.806 1.00 33.83 239 MET B CA 1
ATOM 4460 C C . MET B 1 239 ? 115.373 114.223 -10.622 1.00 27.60 239 MET B C 1
ATOM 4461 O O . MET B 1 239 ? 115.728 115.191 -11.239 1.00 27.76 239 MET B O 1
ATOM 4466 N N . THR B 1 240 ? 116.060 113.085 -10.623 1.00 22.44 240 THR B N 1
ATOM 4467 C CA . THR B 1 240 ? 117.248 112.938 -11.435 1.00 21.66 240 THR B CA 1
ATOM 4468 C C . THR B 1 240 ? 117.189 111.638 -12.220 1.00 21.93 240 THR B C 1
ATOM 4469 O O . THR B 1 240 ? 116.406 110.717 -11.864 1.00 18.48 240 THR B O 1
ATOM 4473 N N . VAL B 1 241 ? 118.087 111.501 -13.179 1.00 17.98 241 VAL B N 1
ATOM 4474 C CA . VAL B 1 241 ? 118.244 110.203 -13.845 1.00 18.32 241 VAL B CA 1
ATOM 4475 C C . VAL B 1 241 ? 118.600 109.072 -12.836 1.00 19.24 241 VAL B C 1
ATOM 4476 O O . VAL B 1 241 ? 118.112 107.930 -12.962 1.00 17.50 241 VAL B O 1
ATOM 4480 N N . GLU B 1 242 ? 119.471 109.346 -11.872 1.00 19.42 242 GLU B N 1
ATOM 4481 C CA . GLU B 1 242 ? 119.810 108.280 -10.915 1.00 19.71 242 GLU B CA 1
ATOM 4482 C C . GLU B 1 242 ? 118.570 107.812 -10.163 1.00 21.65 242 GLU B C 1
ATOM 4483 O O . GLU B 1 242 ? 118.392 106.592 -9.956 1.00 20.11 242 GLU B O 1
ATOM 4489 N N . GLU B 1 243 ? 117.734 108.751 -9.740 1.00 17.31 243 GLU B N 1
ATOM 4490 C CA . GLU B 1 243 ? 116.521 108.405 -9.009 1.00 20.31 243 GLU B CA 1
ATOM 4491 C C . GLU B 1 243 ? 115.557 107.621 -9.875 1.00 17.77 243 GLU B C 1
ATOM 4492 O O . GLU B 1 243 ? 114.935 106.660 -9.368 1.00 16.86 243 GLU B O 1
ATOM 4498 N N . ASP B 1 244 ? 115.495 107.963 -11.171 1.00 16.46 244 ASP B N 1
ATOM 4499 C CA . ASP B 1 244 ? 114.718 107.144 -12.121 1.00 15.57 244 ASP B CA 1
ATOM 4500 C C . ASP B 1 244 ? 115.223 105.680 -12.197 1.00 17.32 244 ASP B C 1
ATOM 4501 O O . ASP B 1 244 ? 114.401 104.738 -12.204 1.00 13.99 244 ASP B O 1
ATOM 4506 N N . ILE B 1 245 ? 116.529 105.485 -12.350 1.00 14.61 245 ILE B N 1
ATOM 4507 C CA . ILE B 1 245 ? 117.094 104.117 -12.435 1.00 16.44 245 ILE B CA 1
ATOM 4508 C C . ILE B 1 245 ? 116.807 103.349 -11.187 1.00 16.05 245 ILE B C 1
ATOM 4509 O O . ILE B 1 245 ? 116.443 102.157 -11.191 1.00 14.55 245 ILE B O 1
ATOM 4514 N N . THR B 1 246 ? 116.990 104.023 -10.065 1.00 14.95 246 THR B N 1
ATOM 4515 C CA . THR B 1 246 ? 116.662 103.404 -8.765 1.00 15.43 246 THR B CA 1
ATOM 4516 C C . THR B 1 246 ? 115.187 102.962 -8.702 1.00 14.63 246 THR B C 1
ATOM 4517 O O . THR B 1 246 ? 114.935 101.849 -8.308 1.00 14.07 246 THR B O 1
ATOM 4521 N N . GLN B 1 247 ? 114.275 103.820 -9.127 1.00 14.55 247 GLN B N 1
ATOM 4522 C CA . GLN B 1 247 ? 112.862 103.547 -9.184 1.00 15.35 247 GLN B CA 1
ATOM 4523 C C . GLN B 1 247 ? 112.536 102.372 -10.142 1.00 15.80 247 GLN B C 1
ATOM 4524 O O . GLN B 1 247 ? 111.743 101.484 -9.799 1.00 12.80 247 GLN B O 1
ATOM 4530 N N . PHE B 1 248 ? 113.235 102.331 -11.261 1.00 13.73 248 PHE B N 1
ATOM 4531 C CA . PHE B 1 248 ? 113.037 101.292 -12.284 1.00 14.71 248 PHE B CA 1
ATOM 4532 C C . PHE B 1 248 ? 113.346 99.948 -11.674 1.00 15.09 248 PHE B C 1
ATOM 4533 O O . PHE B 1 248 ? 112.554 98.999 -11.824 1.00 14.16 248 PHE B O 1
ATOM 4541 N N . PHE B 1 249 ? 114.489 99.834 -10.974 1.00 14.54 249 PHE B N 1
ATOM 4542 C CA . PHE B 1 249 ? 114.800 98.552 -10.309 1.00 14.30 249 PHE B CA 1
ATOM 4543 C C . PHE B 1 249 ? 113.785 98.165 -9.234 1.00 13.65 249 PHE B C 1
ATOM 4544 O O . PHE B 1 249 ? 113.410 96.973 -9.090 1.00 14.27 249 PHE B O 1
ATOM 4552 N N . HIS B 1 250 ? 113.278 99.165 -8.497 1.00 14.62 250 HIS B N 1
ATOM 4553 C CA . HIS B 1 250 ? 112.194 98.904 -7.531 1.00 14.76 250 HIS B CA 1
ATOM 4554 C C . HIS B 1 250 ? 110.932 98.370 -8.239 1.00 13.77 250 HIS B C 1
ATOM 4555 O O . HIS B 1 250 ? 110.288 97.428 -7.727 1.00 13.84 250 HIS B O 1
ATOM 4562 N N . ILE B 1 251 ? 110.597 98.955 -9.395 1.00 12.08 251 ILE B N 1
ATOM 4563 C CA . ILE B 1 251 ? 109.416 98.483 -10.139 1.00 13.42 251 ILE B CA 1
ATOM 4564 C C . ILE B 1 251 ? 109.594 97.010 -10.556 1.00 13.38 251 ILE B C 1
ATOM 4565 O O . ILE B 1 251 ? 108.721 96.193 -10.350 1.00 13.73 251 ILE B O 1
ATOM 4570 N N . LEU B 1 252 ? 110.731 96.699 -11.189 1.00 13.93 252 LEU B N 1
ATOM 4571 C CA . LEU B 1 252 ? 110.996 95.334 -11.613 1.00 14.40 252 LEU B CA 1
ATOM 4572 C C . LEU B 1 252 ? 111.005 94.413 -10.383 1.00 13.19 252 LEU B C 1
ATOM 4573 O O . LEU B 1 252 ? 110.580 93.283 -10.484 1.00 12.72 252 LEU B O 1
ATOM 4578 N N . GLY B 1 253 ? 111.485 94.931 -9.231 1.00 12.25 253 GLY B N 1
ATOM 4579 C CA . GLY B 1 253 ? 111.449 94.185 -7.947 1.00 13.48 253 GLY B CA 1
ATOM 4580 C C . GLY B 1 253 ? 110.047 93.729 -7.512 1.00 12.31 253 GLY B C 1
ATOM 4581 O O . GLY B 1 253 ? 109.913 92.671 -6.921 1.00 13.56 253 GLY B O 1
ATOM 4582 N N . THR B 1 254 ? 109.008 94.470 -7.853 1.00 12.65 254 THR B N 1
ATOM 4583 C CA . THR B 1 254 ? 107.650 94.107 -7.430 1.00 12.25 254 THR B CA 1
ATOM 4584 C C . THR B 1 254 ? 107.162 92.809 -8.060 1.00 13.13 254 THR B C 1
ATOM 4585 O O . THR B 1 254 ? 106.241 92.173 -7.558 1.00 12.88 254 THR B O 1
ATOM 4589 N N . VAL B 1 255 ? 107.794 92.424 -9.159 1.00 12.69 255 VAL B N 1
ATOM 4590 C CA . VAL B 1 255 ? 107.430 91.221 -9.906 1.00 14.38 255 VAL B CA 1
ATOM 4591 C C . VAL B 1 255 ? 108.579 90.231 -10.072 1.00 13.90 255 VAL B C 1
ATOM 4592 O O . VAL B 1 255 ? 108.516 89.297 -10.892 1.00 14.79 255 VAL B O 1
ATOM 4596 N N . GLU B 1 256 ? 109.597 90.397 -9.231 1.00 13.32 256 GLU B N 1
ATOM 4597 C CA . GLU B 1 256 ? 110.777 89.485 -9.161 1.00 14.95 256 GLU B CA 1
ATOM 4598 C C . GLU B 1 256 ? 110.285 88.090 -8.737 1.00 13.70 256 GLU B C 1
ATOM 4599 O O . GLU B 1 256 ? 109.348 87.992 -7.918 1.00 12.94 256 GLU B O 1
ATOM 4605 N N . GLN B 1 257 ? 110.934 87.042 -9.240 1.00 12.03 257 GLN B N 1
ATOM 4606 C CA . GLN B 1 257 ? 110.661 85.660 -8.805 1.00 11.48 257 GLN B CA 1
ATOM 4607 C C . GLN B 1 257 ? 111.795 85.200 -7.965 1.00 12.91 257 GLN B C 1
ATOM 4608 O O . GLN B 1 257 ? 112.965 85.121 -8.474 1.00 13.00 257 GLN B O 1
ATOM 4614 N N . ILE B 1 258 ? 111.544 84.929 -6.688 1.00 12.50 258 ILE B N 1
ATOM 4615 C CA . ILE B 1 258 ? 112.577 84.401 -5.815 1.00 12.73 258 ILE B CA 1
ATOM 4616 C C . ILE B 1 258 ? 112.651 82.883 -5.920 1.00 13.31 258 ILE B C 1
ATOM 4617 O O . ILE B 1 258 ? 111.657 82.225 -6.267 1.00 14.22 258 ILE B O 1
ATOM 4622 N N . LYS B 1 259 ? 113.835 82.329 -5.678 1.00 14.12 259 LYS B N 1
ATOM 4623 C CA . LYS B 1 259 ? 113.967 80.888 -5.741 1.00 15.57 259 LYS B CA 1
ATOM 4624 C C . LYS B 1 259 ? 113.149 80.210 -4.684 1.00 15.35 259 LYS B C 1
ATOM 4625 O O . LYS B 1 259 ? 113.378 80.394 -3.485 1.00 15.79 259 LYS B O 1
ATOM 4631 N N . GLY B 1 260 ? 112.268 79.330 -5.132 1.00 15.47 260 GLY B N 1
ATOM 4632 C CA . GLY B 1 260 ? 111.477 78.529 -4.227 1.00 16.02 260 GLY B CA 1
ATOM 4633 C C . GLY B 1 260 ? 109.990 78.640 -4.344 1.00 15.43 260 GLY B C 1
ATOM 4634 O O . GLY B 1 260 ? 109.242 77.731 -3.931 1.00 16.38 260 GLY B O 1
ATOM 4635 N N . VAL B 1 261 ? 109.516 79.715 -4.897 1.00 14.71 261 VAL B N 1
ATOM 4636 C CA . VAL B 1 261 ? 108.096 79.936 -4.963 1.00 15.74 261 VAL B CA 1
ATOM 4637 C C . VAL B 1 261 ? 107.389 79.482 -6.276 1.00 15.17 261 VAL B C 1
ATOM 4638 O O . VAL B 1 261 ? 106.156 79.517 -6.366 1.00 14.58 261 VAL B O 1
ATOM 4642 N N . ASN B 1 262 ? 108.177 79.128 -7.282 1.00 15.36 262 ASN B N 1
ATOM 4643 C CA . ASN B 1 262 ? 107.661 78.758 -8.604 1.00 14.98 262 ASN B CA 1
ATOM 4644 C C . ASN B 1 262 ? 108.452 77.573 -9.159 1.00 14.36 262 ASN B C 1
ATOM 4645 O O . ASN B 1 262 ? 109.538 77.741 -9.740 1.00 13.60 262 ASN B O 1
ATOM 4650 N N . LYS B 1 263 ? 107.943 76.397 -8.897 1.00 13.46 263 LYS B N 1
ATOM 4651 C CA . LYS B 1 263 ? 108.615 75.124 -9.325 1.00 17.90 263 LYS B CA 1
ATOM 4652 C C . LYS B 1 263 ? 108.029 74.727 -10.682 1.00 18.32 263 LYS B C 1
ATOM 4653 O O . LYS B 1 263 ? 106.789 74.595 -10.834 1.00 19.98 263 LYS B O 1
ATOM 4659 N N . THR B 1 264 ? 108.864 74.560 -11.686 1.00 14.72 264 THR B N 1
ATOM 4660 C CA . THR B 1 264 ? 108.402 74.405 -13.042 1.00 16.37 264 THR B CA 1
ATOM 4661 C C . THR B 1 264 ? 108.224 72.933 -13.352 1.00 18.96 264 THR B C 1
ATOM 4662 O O . THR B 1 264 ? 108.487 72.040 -12.484 1.00 17.24 264 THR B O 1
ATOM 4666 N N . GLU B 1 265 ? 107.828 72.668 -14.601 1.00 18.86 265 GLU B N 1
ATOM 4667 C CA . GLU B 1 265 ? 107.543 71.242 -14.951 1.00 25.13 265 GLU B CA 1
ATOM 4668 C C . GLU B 1 265 ? 108.802 70.358 -14.936 1.00 25.23 265 GLU B C 1
ATOM 4669 O O . GLU B 1 265 ? 108.711 69.146 -14.794 1.00 28.93 265 GLU B O 1
ATOM 4675 N N . SER B 1 266 ? 109.966 70.987 -15.101 1.00 24.21 266 SER B N 1
ATOM 4676 C CA . SER B 1 266 ? 111.276 70.327 -14.988 1.00 26.22 266 SER B CA 1
ATOM 4677 C C . SER B 1 266 ? 111.718 70.021 -13.566 1.00 26.65 266 SER B C 1
ATOM 4678 O O . SER B 1 266 ? 112.792 69.482 -13.375 1.00 28.92 266 SER B O 1
ATOM 4681 N N . GLY B 1 267 ? 110.940 70.394 -12.537 1.00 19.74 267 GLY B N 1
ATOM 4682 C CA . GLY B 1 267 ? 111.351 70.241 -11.179 1.00 21.85 267 GLY B CA 1
ATOM 4683 C C . GLY B 1 267 ? 112.293 71.309 -10.632 1.00 23.20 267 GLY B C 1
ATOM 4684 O O . GLY B 1 267 ? 112.549 71.345 -9.390 1.00 25.61 267 GLY B O 1
ATOM 4685 N N . LYS B 1 268 ? 112.628 72.287 -11.466 1.00 20.50 268 LYS B N 1
ATOM 4686 C CA . LYS B 1 268 ? 113.521 73.354 -11.026 1.00 21.58 268 LYS B CA 1
ATOM 4687 C C . LYS B 1 268 ? 112.765 74.631 -10.654 1.00 22.89 268 LYS B C 1
ATOM 4688 O O . LYS B 1 268 ? 111.624 74.798 -11.059 1.00 20.07 268 LYS B O 1
ATOM 4694 N N . GLU B 1 269 ? 113.448 75.541 -9.972 1.00 18.61 269 GLU B N 1
ATOM 4695 C CA . GLU B 1 269 ? 112.849 76.722 -9.498 1.00 19.02 269 GLU B CA 1
ATOM 4696 C C . GLU B 1 269 ? 113.048 77.853 -10.510 1.00 19.44 269 GLU B C 1
ATOM 4697 O O . GLU B 1 269 ? 114.177 78.128 -10.933 1.00 17.88 269 GLU B O 1
ATOM 4703 N N . GLU B 1 270 ? 111.955 78.487 -10.922 1.00 16.90 270 GLU B N 1
ATOM 4704 C CA . GLU B 1 270 ? 111.988 79.693 -11.788 1.00 17.15 270 GLU B CA 1
ATOM 4705 C C . GLU B 1 270 ? 112.349 80.863 -10.914 1.00 17.68 270 GLU B C 1
ATOM 4706 O O . GLU B 1 270 ? 111.764 81.021 -9.801 1.00 17.46 270 GLU B O 1
ATOM 4712 N N . TYR B 1 271 ? 113.286 81.696 -11.377 1.00 13.86 271 TYR B N 1
ATOM 4713 C CA . TYR B 1 271 ? 113.727 82.843 -10.645 1.00 14.03 271 TYR B CA 1
ATOM 4714 C C . TYR B 1 271 ? 114.210 83.945 -11.572 1.00 13.32 271 TYR B C 1
ATOM 4715 O O . TYR B 1 271 ? 114.506 83.699 -12.756 1.00 13.02 271 TYR B O 1
ATOM 4724 N N . THR B 1 272 ? 114.264 85.136 -11.058 1.00 13.68 272 THR B N 1
ATOM 4725 C CA . THR B 1 272 ? 114.744 86.289 -11.816 1.00 14.08 272 THR B CA 1
ATOM 4726 C C . THR B 1 272 ? 116.293 86.263 -11.865 1.00 14.07 272 THR B C 1
ATOM 4727 O O . THR B 1 272 ? 117.011 86.672 -10.940 1.00 13.19 272 THR B O 1
ATOM 4731 N N . VAL B 1 273 ? 116.790 85.768 -12.984 1.00 14.01 273 VAL B N 1
ATOM 4732 C CA . VAL B 1 273 ? 118.246 85.574 -13.253 1.00 13.62 273 VAL B CA 1
ATOM 4733 C C . VAL B 1 273 ? 118.947 86.878 -13.255 1.00 13.99 273 VAL B C 1
ATOM 4734 O O . VAL B 1 273 ? 120.024 87.016 -12.632 1.00 12.05 273 VAL B O 1
ATOM 4738 N N . TYR B 1 274 ? 118.370 87.836 -13.931 1.00 13.06 274 TYR B N 1
ATOM 4739 C CA . TYR B 1 274 ? 118.843 89.201 -13.911 1.00 12.80 274 TYR B CA 1
ATOM 4740 C C . TYR B 1 274 ? 117.715 90.169 -14.184 1.00 13.30 274 TYR B C 1
ATOM 4741 O O . TYR B 1 274 ? 116.626 89.770 -14.664 1.00 12.92 274 TYR B O 1
ATOM 4750 N N . SER B 1 275 ? 117.991 91.421 -13.834 1.00 12.91 275 SER B N 1
ATOM 4751 C CA . SER B 1 275 ? 117.149 92.579 -14.069 1.00 12.14 275 SER B CA 1
ATOM 4752 C C . SER B 1 275 ? 117.961 93.643 -14.776 1.00 14.82 275 SER B C 1
ATOM 4753 O O . SER B 1 275 ? 119.142 93.856 -14.390 1.00 15.52 275 SER B O 1
ATOM 4756 N N . ASN B 1 276 ? 117.363 94.371 -15.734 1.00 13.17 276 ASN B N 1
ATOM 4757 C CA . ASN B 1 276 ? 118.107 95.450 -16.314 1.00 14.91 276 ASN B CA 1
ATOM 4758 C C . ASN B 1 276 ? 117.276 96.648 -16.652 1.00 14.21 276 ASN B C 1
ATOM 4759 O O . ASN B 1 276 ? 116.040 96.606 -16.642 1.00 13.51 276 ASN B O 1
ATOM 4764 N N . CYS B 1 277 ? 117.987 97.746 -16.864 1.00 14.71 277 CYS B N 1
ATOM 4765 C CA . CYS B 1 277 ? 117.399 99.064 -17.200 1.00 14.49 277 CYS B CA 1
ATOM 4766 C C . CYS B 1 277 ? 118.348 99.709 -18.205 1.00 15.17 277 CYS B C 1
ATOM 4767 O O . CYS B 1 277 ? 119.536 99.903 -17.848 1.00 15.30 277 CYS B O 1
ATOM 4770 N N . TYR B 1 278 ? 117.865 99.934 -19.436 1.00 13.74 278 TYR B N 1
ATOM 4771 C CA . TYR B 1 278 ? 118.594 100.707 -20.412 1.00 16.54 278 TYR B CA 1
ATOM 4772 C C . TYR B 1 278 ? 118.128 102.159 -20.372 1.00 14.77 278 TYR B C 1
ATOM 4773 O O . TYR B 1 278 ? 116.935 102.416 -20.448 1.00 14.06 278 TYR B O 1
ATOM 4782 N N . ASP B 1 279 ? 119.084 103.107 -20.231 1.00 16.21 279 ASP B N 1
ATOM 4783 C CA . ASP B 1 279 ? 118.788 104.485 -20.498 1.00 15.10 279 ASP B CA 1
ATOM 4784 C C . ASP B 1 279 ? 118.905 104.614 -22.019 1.00 15.71 279 ASP B C 1
ATOM 4785 O O . ASP B 1 279 ? 120.055 104.589 -22.542 1.00 15.22 279 ASP B O 1
ATOM 4790 N N . LEU B 1 280 ? 117.789 104.839 -22.690 1.00 13.89 280 LEU B N 1
ATOM 4791 C CA . LEU B 1 280 ? 117.750 104.858 -24.152 1.00 16.36 280 LEU B CA 1
ATOM 4792 C C . LEU B 1 280 ? 118.427 106.148 -24.684 1.00 20.04 280 LEU B C 1
ATOM 4793 O O . LEU B 1 280 ? 119.055 106.100 -25.747 1.00 18.34 280 LEU B O 1
ATOM 4798 N N . ASP B 1 281 ? 118.263 107.257 -23.986 1.00 18.83 281 ASP B N 1
ATOM 4799 C CA . ASP B 1 281 ? 118.834 108.544 -24.418 1.00 21.47 281 ASP B CA 1
ATOM 4800 C C . ASP B 1 281 ? 120.354 108.576 -24.324 1.00 22.65 281 ASP B C 1
ATOM 4801 O O . ASP B 1 281 ? 120.989 109.112 -25.241 1.00 21.27 281 ASP B O 1
ATOM 4806 N N . ASN B 1 282 ? 120.979 107.997 -23.308 1.00 22.48 282 ASN B N 1
ATOM 4807 C CA . ASN B 1 282 ? 122.428 107.969 -23.327 1.00 28.47 282 ASN B CA 1
ATOM 4808 C C . ASN B 1 282 ? 123.063 106.565 -23.596 1.00 25.71 282 ASN B C 1
ATOM 4809 O O . ASN B 1 282 ? 124.245 106.357 -23.403 1.00 25.00 282 ASN B O 1
ATOM 4814 N N . LYS B 1 283 ? 122.249 105.629 -24.033 1.00 19.44 283 LYS B N 1
ATOM 4815 C CA . LYS B 1 283 ? 122.679 104.325 -24.435 1.00 21.20 283 LYS B CA 1
ATOM 4816 C C . LYS B 1 283 ? 123.506 103.626 -23.390 1.00 18.80 283 LYS B C 1
ATOM 4817 O O . LYS B 1 283 ? 124.643 103.161 -23.679 1.00 17.84 283 LYS B O 1
ATOM 4823 N N . THR B 1 284 ? 123.001 103.574 -22.149 1.00 16.00 284 THR B N 1
ATOM 4824 C CA . THR B 1 284 ? 123.705 102.861 -21.113 1.00 16.31 284 THR B CA 1
ATOM 4825 C C . THR B 1 284 ? 122.883 101.710 -20.577 1.00 14.54 284 THR B C 1
ATOM 4826 O O . THR B 1 284 ? 121.710 101.910 -20.302 1.00 14.56 284 THR B O 1
ATOM 4830 N N . LEU B 1 285 ? 123.531 100.596 -20.330 1.00 16.04 285 LEU B N 1
ATOM 4831 C CA . LEU B 1 285 ? 122.904 99.370 -19.784 1.00 15.73 285 LEU B CA 1
ATOM 4832 C C . LEU B 1 285 ? 123.245 99.295 -18.281 1.00 15.74 285 LEU B C 1
ATOM 4833 O O . LEU B 1 285 ? 124.406 99.487 -17.926 1.00 15.42 285 LEU B O 1
ATOM 4838 N N . TYR B 1 286 ? 122.220 99.191 -17.410 1.00 13.66 286 TYR B N 1
ATOM 4839 C CA . TYR B 1 286 ? 122.438 98.960 -15.959 1.00 15.13 286 TYR B CA 1
ATOM 4840 C C . TYR B 1 286 ? 121.836 97.604 -15.631 1.00 15.51 286 TYR B C 1
ATOM 4841 O O . TYR B 1 286 ? 120.726 97.315 -16.120 1.00 15.11 286 TYR B O 1
ATOM 4850 N N . TYR B 1 287 ? 122.543 96.792 -14.876 1.00 13.81 287 TYR B N 1
ATOM 4851 C CA . TYR B 1 287 ? 121.942 95.514 -14.546 1.00 15.80 287 TYR B CA 1
ATOM 4852 C C . TYR B 1 287 ? 122.253 95.033 -13.153 1.00 16.35 287 TYR B C 1
ATOM 4853 O O . TYR B 1 287 ? 123.253 95.444 -12.551 1.00 14.75 287 TYR B O 1
ATOM 4862 N N . THR B 1 288 ? 121.389 94.153 -12.650 1.00 15.19 288 THR B N 1
ATOM 4863 C CA . THR B 1 288 ? 121.631 93.374 -11.447 1.00 14.40 288 THR B CA 1
ATOM 4864 C C . THR B 1 288 ? 121.410 91.910 -11.747 1.00 16.16 288 THR B C 1
ATOM 4865 O O . THR B 1 288 ? 120.843 91.544 -12.791 1.00 15.96 288 THR B O 1
ATOM 4869 N N . THR B 1 289 ? 121.871 91.032 -10.853 1.00 16.05 289 THR B N 1
ATOM 4870 C CA . THR B 1 289 ? 121.702 89.597 -11.043 1.00 15.66 289 THR B CA 1
ATOM 4871 C C . THR B 1 289 ? 121.071 89.028 -9.768 1.00 17.06 289 THR B C 1
ATOM 4872 O O . THR B 1 289 ? 121.102 89.673 -8.722 1.00 14.01 289 THR B O 1
ATOM 4876 N N . TYR B 1 290 ? 120.580 87.795 -9.848 1.00 14.63 290 TYR B N 1
ATOM 4877 C CA . TYR B 1 290 ? 120.039 87.218 -8.656 1.00 15.43 290 TYR B CA 1
ATOM 4878 C C . TYR B 1 290 ? 121.064 87.199 -7.525 1.00 15.56 290 TYR B C 1
ATOM 4879 O O . TYR B 1 290 ? 120.696 87.388 -6.329 1.00 15.02 290 TYR B O 1
ATOM 4888 N N . GLU B 1 291 ? 122.315 86.968 -7.883 1.00 15.49 291 GLU B N 1
ATOM 4889 C CA . GLU B 1 291 ? 123.370 86.760 -6.870 1.00 17.88 291 GLU B CA 1
ATOM 4890 C C . GLU B 1 291 ? 124.010 88.043 -6.424 1.00 16.13 291 GLU B C 1
ATOM 4891 O O . GLU B 1 291 ? 124.787 88.045 -5.490 1.00 17.87 291 GLU B O 1
ATOM 4897 N N . ASN B 1 292 ? 123.821 89.117 -7.147 1.00 16.63 292 ASN B N 1
ATOM 4898 C CA . ASN B 1 292 ? 124.542 90.381 -6.870 1.00 15.18 292 ASN B CA 1
ATOM 4899 C C . ASN B 1 292 ? 123.617 91.578 -6.991 1.00 15.72 292 ASN B C 1
ATOM 4900 O O . ASN B 1 292 ? 123.141 91.931 -8.092 1.00 17.13 292 ASN B O 1
ATOM 4905 N N . ARG B 1 293 ? 123.341 92.202 -5.868 1.00 14.26 293 ARG B N 1
ATOM 4906 C CA . ARG B 1 293 ? 122.428 93.352 -5.821 1.00 15.03 293 ARG B CA 1
ATOM 4907 C C . ARG B 1 293 ? 122.999 94.604 -6.403 1.00 15.33 293 ARG B C 1
ATOM 4908 O O . ARG B 1 293 ? 122.246 95.489 -6.781 1.00 14.34 293 ARG B O 1
ATOM 4916 N N . GLN B 1 294 ? 124.338 94.762 -6.428 1.00 16.56 294 GLN B N 1
ATOM 4917 C CA . GLN B 1 294 ? 124.905 96.008 -6.829 1.00 16.26 294 GLN B CA 1
ATOM 4918 C C . GLN B 1 294 ? 124.683 96.203 -8.321 1.00 16.04 294 GLN B C 1
ATOM 4919 O O . GLN B 1 294 ? 125.009 95.319 -9.096 1.00 18.32 294 GLN B O 1
ATOM 4925 N N . ILE B 1 295 ? 124.212 97.354 -8.704 1.00 14.80 295 ILE B N 1
ATOM 4926 C CA . ILE B 1 295 ? 124.010 97.690 -10.131 1.00 15.27 295 ILE B CA 1
ATOM 4927 C C . ILE B 1 295 ? 125.368 97.815 -10.840 1.00 16.71 295 ILE B C 1
ATOM 4928 O O . ILE B 1 295 ? 126.276 98.498 -10.287 1.00 15.63 295 ILE B O 1
ATOM 4933 N N . VAL B 1 296 ? 125.460 97.213 -12.023 1.00 15.16 296 VAL B N 1
ATOM 4934 C CA . VAL B 1 296 ? 126.593 97.329 -12.942 1.00 16.10 296 VAL B CA 1
ATOM 4935 C C . VAL B 1 296 ? 126.171 98.135 -14.174 1.00 17.54 296 VAL B C 1
ATOM 4936 O O . VAL B 1 296 ? 125.082 97.927 -14.690 1.00 17.41 296 VAL B O 1
ATOM 4940 N N . ALA B 1 297 ? 127.007 99.073 -14.637 1.00 15.14 297 ALA B N 1
ATOM 4941 C CA . ALA B 1 297 ? 126.680 99.975 -15.745 1.00 17.20 297 ALA B CA 1
ATOM 4942 C C . ALA B 1 297 ? 127.732 99.800 -16.859 1.00 18.53 297 ALA B C 1
ATOM 4943 O O . ALA B 1 297 ? 128.939 99.671 -16.574 1.00 16.62 297 ALA B O 1
ATOM 4945 N N . VAL B 1 298 ? 127.260 99.742 -18.094 1.00 18.06 298 VAL B N 1
ATOM 4946 C CA . VAL B 1 298 ? 128.154 99.724 -19.287 1.00 18.88 298 VAL B CA 1
ATOM 4947 C C . VAL B 1 298 ? 127.512 100.549 -20.404 1.00 20.49 298 VAL B C 1
ATOM 4948 O O . VAL B 1 298 ? 126.309 100.448 -20.652 1.00 18.01 298 VAL B O 1
ATOM 4952 N N . THR B 1 299 ? 128.293 101.436 -21.034 1.00 18.49 299 THR B N 1
ATOM 4953 C CA . THR B 1 299 ? 127.761 102.322 -22.045 1.00 19.65 299 THR B CA 1
ATOM 4954 C C . THR B 1 299 ? 128.192 101.814 -23.399 1.00 20.98 299 THR B C 1
ATOM 4955 O O . THR B 1 299 ? 129.253 101.160 -23.540 1.00 22.48 299 THR B O 1
ATOM 4959 N N . LEU B 1 300 ? 127.398 102.073 -24.416 1.00 18.42 300 LEU B N 1
ATOM 4960 C CA . LEU B 1 300 ? 127.751 101.670 -25.764 1.00 19.39 300 LEU B CA 1
ATOM 4961 C C . LEU B 1 300 ? 128.756 102.712 -26.399 1.00 23.44 300 LEU B C 1
ATOM 4962 O O . LEU B 1 300 ? 128.237 103.853 -26.377 1.00 27.95 300 LEU B O 1
ATOM 4967 N N . GLY B 1 306 ? 134.280 98.683 -35.448 1.00 28.89 306 GLY B N 1
ATOM 4968 C CA . GLY B 1 306 ? 134.990 97.456 -35.136 1.00 27.10 306 GLY B CA 1
ATOM 4969 C C . GLY B 1 306 ? 134.193 96.323 -35.790 1.00 24.33 306 GLY B C 1
ATOM 4970 O O . GLY B 1 306 ? 133.048 96.542 -36.216 1.00 25.39 306 GLY B O 1
ATOM 4971 N N . ASN B 1 307 ? 134.772 95.134 -35.915 1.00 21.89 307 ASN B N 1
ATOM 4972 C CA . ASN B 1 307 ? 134.016 93.973 -36.445 1.00 25.26 307 ASN B CA 1
ATOM 4973 C C . ASN B 1 307 ? 133.950 92.678 -35.567 1.00 19.95 307 ASN B C 1
ATOM 4974 O O . ASN B 1 307 ? 133.530 91.627 -36.005 1.00 18.57 307 ASN B O 1
ATOM 4979 N N . ARG B 1 308 ? 134.358 92.778 -34.314 1.00 17.51 308 ARG B N 1
ATOM 4980 C CA . ARG B 1 308 ? 134.270 91.690 -33.360 1.00 17.08 308 ARG B CA 1
ATOM 4981 C C . ARG B 1 308 ? 133.373 92.043 -32.174 1.00 16.48 308 ARG B C 1
ATOM 4982 O O . ARG B 1 308 ? 133.306 93.162 -31.727 1.00 16.16 308 ARG B O 1
ATOM 4990 N N . LEU B 1 309 ? 132.703 91.046 -31.652 1.00 17.99 309 LEU B N 1
ATOM 4991 C CA . LEU B 1 309 ? 131.877 91.239 -30.441 1.00 18.00 309 LEU B CA 1
ATOM 4992 C C . LEU B 1 309 ? 132.754 91.602 -29.273 1.00 19.49 309 LEU B C 1
ATOM 4993 O O . LEU B 1 309 ? 133.904 91.123 -29.172 1.00 17.45 309 LEU B O 1
ATOM 4998 N N . VAL B 1 310 ? 132.255 92.430 -28.391 1.00 18.50 310 VAL B N 1
ATOM 4999 C CA . VAL B 1 310 ? 132.957 92.737 -27.135 1.00 19.94 310 VAL B CA 1
ATOM 5000 C C . VAL B 1 310 ? 132.060 92.273 -26.019 1.00 19.27 310 VAL B C 1
ATOM 5001 O O . VAL B 1 310 ? 130.847 92.564 -26.059 1.00 19.35 310 VAL B O 1
ATOM 5005 N N . THR B 1 311 ? 132.583 91.523 -25.051 1.00 16.79 311 THR B N 1
ATOM 5006 C CA . THR B 1 311 ? 131.733 90.911 -24.045 1.00 17.52 311 THR B CA 1
ATOM 5007 C C . THR B 1 311 ? 132.232 91.162 -22.670 1.00 22.21 311 THR B C 1
ATOM 5008 O O . THR B 1 311 ? 133.416 91.368 -22.467 1.00 19.42 311 THR B O 1
ATOM 5012 N N A TYR B 1 312 ? 131.345 91.113 -21.694 0.45 22.26 312 TYR B N 1
ATOM 5013 N N B TYR B 1 312 ? 131.313 91.205 -21.718 0.55 20.94 312 TYR B N 1
ATOM 5014 C CA A TYR B 1 312 ? 131.729 91.190 -20.283 0.45 23.75 312 TYR B CA 1
ATOM 5015 C CA B TYR B 1 312 ? 131.623 91.362 -20.294 0.55 21.43 312 TYR B CA 1
ATOM 5016 C C A TYR B 1 312 ? 130.814 90.295 -19.486 0.45 26.11 312 TYR B C 1
ATOM 5017 C C B TYR B 1 312 ? 130.765 90.292 -19.523 0.55 24.64 312 TYR B C 1
ATOM 5018 O O A TYR B 1 312 ? 129.595 90.539 -19.382 0.45 24.16 312 TYR B O 1
ATOM 5019 O O B TYR B 1 312 ? 129.524 90.401 -19.509 0.55 22.07 312 TYR B O 1
ATOM 5036 N N . PRO B 1 313 ? 131.384 89.230 -18.944 1.00 28.76 313 PRO B N 1
ATOM 5037 C CA . PRO B 1 313 ? 130.603 88.245 -18.202 1.00 30.01 313 PRO B CA 1
ATOM 5038 C C . PRO B 1 313 ? 130.010 88.760 -16.908 1.00 26.21 313 PRO B C 1
ATOM 5039 O O . PRO B 1 313 ? 130.576 89.606 -16.246 1.00 26.34 313 PRO B O 1
ATOM 5043 N N . PHE B 1 314 ? 128.791 88.334 -16.630 1.00 24.87 314 PHE B N 1
ATOM 5044 C CA . PHE B 1 314 ? 128.072 88.747 -15.410 1.00 25.66 314 PHE B CA 1
ATOM 5045 C C . PHE B 1 314 ? 128.758 88.057 -14.215 1.00 32.47 314 PHE B C 1
ATOM 5046 O O . PHE B 1 314 ? 128.993 86.883 -14.262 1.00 35.21 314 PHE B O 1
ATOM 5054 N N . GLU B 1 315 ? 129.106 88.829 -13.207 1.00 29.71 315 GLU B N 1
ATOM 5055 C CA . GLU B 1 315 ? 129.531 88.389 -11.898 1.00 35.81 315 GLU B CA 1
ATOM 5056 C C . GLU B 1 315 ? 128.281 87.907 -11.123 1.00 28.93 315 GLU B C 1
ATOM 5057 O O . GLU B 1 315 ? 127.086 88.541 -11.129 1.00 31.04 315 GLU B O 1
ATOM 5063 N N . ARG B 1 316 ? 128.509 86.731 -10.567 1.00 27.31 316 ARG B N 1
ATOM 5064 C CA . ARG B 1 316 ? 127.516 86.016 -9.790 1.00 27.90 316 ARG B CA 1
ATOM 5065 C C . ARG B 1 316 ? 127.965 85.837 -8.344 1.00 27.52 316 ARG B C 1
ATOM 5066 O O . ARG B 1 316 ? 127.656 84.845 -7.731 1.00 27.15 316 ARG B O 1
ATOM 5074 N N . LYS B 1 317 ? 128.559 86.879 -7.787 1.00 28.51 317 LYS B N 1
ATOM 5075 C CA . LYS B 1 317 ? 128.932 86.976 -6.368 1.00 28.51 317 LYS B CA 1
ATOM 5076 C C . LYS B 1 317 ? 128.325 88.262 -5.805 1.00 24.35 317 LYS B C 1
ATOM 5077 O O . LYS B 1 317 ? 128.327 89.277 -6.483 1.00 19.25 317 LYS B O 1
ATOM 5083 N N . GLN B 1 318 ? 127.848 88.228 -4.569 1.00 18.69 318 GLN B N 1
ATOM 5084 C CA . GLN B 1 318 ? 127.288 89.383 -3.920 1.00 18.99 318 GLN B CA 1
ATOM 5085 C C . GLN B 1 318 ? 128.390 90.362 -3.541 1.00 21.41 318 GLN B C 1
ATOM 5086 O O . GLN B 1 318 ? 129.226 90.027 -2.717 1.00 23.43 318 GLN B O 1
ATOM 5092 N N . ILE B 1 319 ? 128.406 91.553 -4.116 1.00 18.30 319 ILE B N 1
ATOM 5093 C CA . ILE B 1 319 ? 129.481 92.488 -3.831 1.00 22.90 319 ILE B CA 1
ATOM 5094 C C . ILE B 1 319 ? 129.057 93.407 -2.748 1.00 21.16 319 ILE B C 1
ATOM 5095 O O . ILE B 1 319 ? 128.313 94.320 -2.969 1.00 20.03 319 ILE B O 1
ATOM 5100 N N . ILE B 1 320 ? 129.607 93.189 -1.570 1.00 20.60 320 ILE B N 1
ATOM 5101 C CA . ILE B 1 320 ? 129.163 93.842 -0.305 1.00 24.01 320 ILE B CA 1
ATOM 5102 C C . ILE B 1 320 ? 130.173 94.917 0.073 1.00 24.52 320 ILE B C 1
ATOM 5103 O O . ILE B 1 320 ? 131.361 94.684 -0.011 1.00 24.33 320 ILE B O 1
ATOM 5108 N N . ASN B 1 321 ? 129.710 96.101 0.433 1.00 21.00 321 ASN B N 1
ATOM 5109 C CA . ASN B 1 321 ? 130.567 97.157 0.992 1.00 24.77 321 ASN B CA 1
ATOM 5110 C C . ASN B 1 321 ? 130.789 96.865 2.497 1.00 27.11 321 ASN B C 1
ATOM 5111 O O . ASN B 1 321 ? 129.912 97.104 3.345 1.00 23.05 321 ASN B O 1
ATOM 5116 N N . LYS B 1 322 ? 131.954 96.335 2.823 1.00 29.92 322 LYS B N 1
ATOM 5117 C CA . LYS B 1 322 ? 132.305 95.993 4.234 1.00 34.19 322 LYS B CA 1
ATOM 5118 C C . LYS B 1 322 ? 132.905 97.190 4.955 1.00 34.80 322 LYS B C 1
ATOM 5119 O O . LYS B 1 322 ? 133.946 97.618 4.556 1.00 37.73 322 LYS B O 1
ATOM 5125 N N . LEU B 1 323 ? 132.225 97.731 5.974 1.00 32.42 323 LEU B N 1
ATOM 5126 C CA . LEU B 1 323 ? 132.786 98.762 6.885 1.00 35.91 323 LEU B CA 1
ATOM 5127 C C . LEU B 1 323 ? 133.515 98.068 8.047 1.00 32.20 323 LEU B C 1
ATOM 5128 O O . LEU B 1 323 ? 134.493 98.646 8.516 1.00 44.55 323 LEU B O 1
#

InterPro domains:
  IPR029055 Nucleophile aminohydrolases, N-terminal [SSF56235] (2-324)
  IPR029132 Choloylglycine hydrolase/NAAA C-terminal [PF02275] (2-308)
  IPR047711 Conjugated bile acid hydrolase [NF038245] (1-309)
  IPR052193 Peptidase C59 family enzymes [PTHR35527] (1-323)

Radius of gyration: 26.44 Å; Cα contacts (8 Å, |Δi|>4): 1590; chains: 2; bounding box: 60×50×93 Å

Secondary structure (DSSP, 8-state):
-EEEEESSSEEEEEEEEESS----EEEEE-TTSPB--SSS--B-S---EEEEEEEETTEEEEEEEEETTS-EEEEEE-TTT---BSS--TTSEEE-GGGHHHHHHHH-SSHHHHHHHHTTEEEB---SBTTB----EEEEEE-SS-EEEEEEETTEEEEEE-TT-EE-SSS-HHHHHHHGGGGTT--SBPPP--S-TTS-----SS-GGGTT-B-S-SHHHHHHHHHHHHHHPPPPSSHHHHHHHHHHHHHTT---TTS-B-TTSPBPEEEEEEEEETTTTEEEEEETTEEEEEEEE---S-EEEEPP-S---EE-/-EEEEESSSEEEEEEEEES--S--EEEEE-TTS-B--SSS--B-S---EEEEEEEETTEEEEEEEEETTS-EEEEEE-TTT---BSS--TTSEEE-GGGHHHHHHTT-SSHHHHHHHHTTEEEB---SBTTB----EEEEEE-SS-EEEEEEETTEEEEEE-TT-EE-SSS-HHHHHHHGGGGTT--SSPPP--S-TTS-----SS-GGGTT-B-S-SHHHHHHHHHHHHHHPPPPSSHHHHHHHHHHHHHTT---TTS-B-TTSPBPEEEEEEEEETTTTEEEEEETTEEEEEEEE---S-EEEEPP-S---EE-

Sequence (632 aa):
TAITLNGNSNYFGRNLDLDFSYGEEVIITPAEYEFKFRKEKAIKNNHKSLIGVGIVANNDYPLYFDAINEDGLGMAGLNFPGNAYYSDALENDKDNITPFEFIPWILGQCSDVNEARNLVEKINLINLSFSEQLPLAGLHWLIADREKSIVVEVTKSGVHIYDNPIGILTNNPEFNYQMYNLNKYRNLSISTPQNTFSDSVDLKVDGTGFGGIGLPGDVSPESRFVRATFSKLNSSKGMTVEEDITQFFHILGTVEQIKGVNKTESGKEEYTVYSNCYDLDNKTLYYTTYENRQIVAVTLGNRLVTYYPFERKQIINKLTAITLNGNSNYFGRNLDLDFSYYGEEVIITPAEYEFKFRKEKAIKNHKSLIGVGIVANNDYPLYFDAINEDGLGMAGLNFPGNAYYSDALENDKDNITPFEFIPWILGQCSDVNEARNLVEKINLINLSSFSEQLPLAGLHWLIADREKSIVVEVTKSGVHIYDNPIGILTNNPEFNYQMYNLNKYRNNLSISTPQNTFSDSVDLKVDGTGFGGIGLPGDVSPESRFVRATFSKLNSSKGMTVEEDITQFFHILGTVEQIKGVNKTESGKEEYTVYSNCYDLDNKTLYYTTYENRQIVAVTLGNRLVTYYPFERKQIINKL

Foldseek 3Di:
DWFWAAAQFTKIKAFDKDLDDPQKWKKKFPQQQWADFPQDHIDGGFFIKIAMADADPQRGQGQKIATPLLKIKHKAAAAPFADADQDDDPQADEGEPSCLCVVQRRHDNADVRSVVNLVRYHHHLDAPDPVGHDGRIKMWIHGRPFIWIWGAGPVGTDIGTDPQGFDHYDDDDVVLVVVLPVVPQADQFDDDPPVDPVDDDDDDDTDNSHPVQDQAQDRSSLRNQLSVLRVPQDHDPDPVVVQVSQVVSNVSNFADFPRDQDPVRGGIGRQKIWMARSVQQKIWIAGPQEDDIDIDHHPRHMDIGGDDNHYDDDDD/DWFWAAAQFTKIWAFDKDLDDPFKWKKKADQQAWADFPQDDIDGGFWIKIAIAHADPQRGQGQKIATPLLKIKHKAFAAPFADADADDDPQADEGEPSCLRVVQRRHDNADVSSVVNLVRHHHHLDQPDPVGHDGRIKMWIHGRPFIWIWGHGPVGTDIGTDPQGFDHYDDDDVVLVVVLPVQVQQDQFDDDPPVDPVDDDDDDDTDNSHPVQDQAQDRSSLSNQLRVLRVPQDHDPDPVVVQVSQVVSNVSNFFDFPRDQDPVRGGIGRQKIWMARSVQQKIWMDGPQEPDIDIDHHPHHMDIGIDDRHYDDDDD

CATH classification: 3.60.60.10

Nearest PDB structures (foldseek):
  5hke-assembly1_A  TM=1.003E+00  e=1.124E-67  Ligilactobacillus salivarius
  8blt-assembly2_C  TM=1.001E+00  e=8.158E-65  Ligilactobacillus salivarius
  8blt-assembly2_E  TM=1.000E+00  e=2.877E-64  Ligilactobacillus salivarius
  8blt-assembly1_B  TM=1.000E+00  e=7.193E-64  Ligilactobacillus salivarius
  8blt-assembly2_D  TM=9.985E-01  e=1.351E-63  Ligilactobacillus salivarius

Organism: NCBI:txid1624